Protein AF-0000000068960045 (afdb_homodimer)

Sequence (404 aa):
FRHFMAPHPEISLNVKEFSTEQTIKKLTDSAVDIGIVYRIALPAQLSSTMLFEAEIIAAIPLSHPLATRERLHLKDLNDQPIIVLNDSLLLRGIITTEFNNRKVVPNVICELDNHYSCLEYAEAQIGIAFITRSLTHLSTPKNVRLVSLGIPAFFIPVMLVHSNDLSLDNATICLLKQIKNFYTVDNKSAPEKSWPEQKIGVFRHFMAPHPEISLNVKEFSTEQTIKKLTDSAVDIGIVYRIALPAQLSSTMLFEAEIIAAIPLSHPLATRERLHLKDLNDQPIIVLNDSLLLRGIITTEFNNRKVVPNVICELDNHYSCLEYAEAQIGIAFITRSLTHLSTPKNVRLVSLGIPAFFIPVMLVHSNDLSLDNATICLLKQIKNFYTVDNKSAPEKSWPEQKIGV

Structure (mmCIF, N/CA/C/O backbone):
data_AF-0000000068960045-model_v1
#
loop_
_entity.id
_entity.type
_entity.pdbx_description
1 polymer 'LysR family transcriptional regulator'
#
loop_
_atom_site.group_PDB
_atom_site.id
_atom_site.type_symbol
_atom_site.label_atom_id
_atom_site.label_alt_id
_atom_site.label_comp_id
_atom_site.label_asym_id
_atom_site.label_entity_id
_atom_site.label_seq_id
_atom_site.pdbx_PDB_ins_code
_atom_site.Cartn_x
_atom_site.Cartn_y
_atom_site.Cartn_z
_atom_site.occupancy
_atom_site.B_iso_or_equiv
_atom_site.auth_seq_id
_atom_site.auth_comp_id
_atom_site.auth_asym_id
_atom_site.auth_atom_id
_atom_site.pdbx_PDB_model_num
ATOM 1 N N . PHE A 1 1 ? 16.188 -0.516 -10.18 1 69.94 1 PHE A N 1
ATOM 2 C CA . PHE A 1 1 ? 16.438 -1.928 -10.453 1 69.94 1 PHE A CA 1
ATOM 3 C C . PHE A 1 1 ? 17.109 -2.107 -11.812 1 69.94 1 PHE A C 1
ATOM 5 O O . PHE A 1 1 ? 18.234 -2.596 -11.891 1 69.94 1 PHE A O 1
ATOM 12 N N . ARG A 1 2 ? 16.5 -1.61 -12.812 1 66.5 2 ARG A N 1
ATOM 13 C CA . ARG A 1 2 ? 17 -1.856 -14.156 1 66.5 2 ARG A CA 1
ATOM 14 C C . ARG A 1 2 ? 18.391 -1.28 -14.344 1 66.5 2 ARG A C 1
ATOM 16 O O . ARG A 1 2 ? 19.281 -1.944 -14.883 1 66.5 2 ARG A O 1
ATOM 23 N N . HIS A 1 3 ? 18.531 -0.08 -13.859 1 66.81 3 HIS A N 1
ATOM 24 C CA . HIS A 1 3 ? 19.812 0.599 -14.023 1 66.81 3 HIS A CA 1
ATOM 25 C C . HIS A 1 3 ? 20.938 -0.135 -13.289 1 66.81 3 HIS A C 1
ATOM 27 O O . HIS A 1 3 ? 22.094 -0.113 -13.719 1 66.81 3 HIS A O 1
ATOM 33 N N . PHE A 1 4 ? 20.422 -0.822 -12.258 1 69.56 4 PHE A N 1
ATOM 34 C CA . PHE A 1 4 ? 21.422 -1.475 -11.422 1 69.56 4 PHE A CA 1
ATOM 35 C C . PHE A 1 4 ? 21.719 -2.883 -11.922 1 69.56 4 PHE A C 1
ATOM 37 O O . PHE A 1 4 ? 22.859 -3.346 -11.859 1 69.56 4 PHE A O 1
ATOM 44 N N . MET A 1 5 ? 20.688 -3.502 -12.422 1 70.25 5 MET A N 1
ATOM 45 C CA . MET A 1 5 ? 20.828 -4.91 -12.766 1 70.25 5 MET A CA 1
ATOM 46 C C . MET A 1 5 ? 21.5 -5.07 -14.133 1 70.25 5 MET A C 1
ATOM 48 O O . MET A 1 5 ? 22.188 -6.059 -14.383 1 70.25 5 MET A O 1
ATOM 52 N N . ALA A 1 6 ? 21.391 -4.098 -14.953 1 70.75 6 ALA A N 1
ATOM 53 C CA . ALA A 1 6 ? 21.906 -4.215 -16.328 1 70.75 6 ALA A CA 1
ATOM 54 C C . ALA A 1 6 ? 23.406 -4.445 -16.328 1 70.75 6 ALA A C 1
ATOM 56 O O . ALA A 1 6 ? 23.891 -5.387 -16.969 1 70.75 6 ALA A O 1
ATOM 57 N N . PRO A 1 7 ? 24.156 -3.695 -15.609 1 68.06 7 PRO A N 1
ATOM 58 C CA . PRO A 1 7 ? 25.609 -3.873 -15.648 1 68.06 7 PRO A CA 1
ATOM 59 C C . PRO A 1 7 ? 26.078 -5.062 -14.812 1 68.06 7 PRO A C 1
ATOM 61 O O . PRO A 1 7 ? 27.219 -5.492 -14.938 1 68.06 7 PRO A O 1
ATOM 64 N N . HIS A 1 8 ? 25.188 -5.629 -14.047 1 74.25 8 HIS A N 1
ATOM 65 C CA . HIS A 1 8 ? 25.578 -6.699 -13.141 1 74.25 8 HIS A CA 1
ATOM 66 C C . HIS A 1 8 ? 24.594 -7.855 -13.195 1 74.25 8 HIS A C 1
ATOM 68 O O . HIS A 1 8 ? 23.969 -8.188 -12.18 1 74.25 8 HIS A O 1
ATOM 74 N N . PRO A 1 9 ? 24.609 -8.531 -14.281 1 70.12 9 PRO A N 1
ATOM 75 C CA . PRO A 1 9 ? 23.625 -9.609 -14.445 1 70.12 9 PRO A CA 1
ATOM 76 C C . PRO A 1 9 ? 23.859 -10.781 -13.492 1 70.12 9 PRO A C 1
ATOM 78 O O . PRO A 1 9 ? 22.969 -11.602 -13.273 1 70.12 9 PRO A O 1
ATOM 81 N N . GLU A 1 10 ? 25.047 -10.781 -12.898 1 70.75 10 GLU A N 1
ATOM 82 C CA . GLU A 1 10 ? 25.406 -11.891 -12.016 1 70.75 10 GLU A CA 1
ATOM 83 C C . GLU A 1 10 ? 24.859 -11.672 -10.609 1 70.75 10 GLU A C 1
ATOM 85 O O . GLU A 1 10 ? 24.812 -12.609 -9.805 1 70.75 10 GLU A O 1
ATOM 90 N N . ILE A 1 11 ? 24.469 -10.438 -10.367 1 70.56 11 ILE A N 1
ATOM 91 C CA . ILE A 1 11 ? 23.953 -10.117 -9.039 1 70.56 11 ILE A CA 1
ATOM 92 C C . ILE A 1 11 ? 22.453 -10.414 -8.977 1 70.56 11 ILE A C 1
ATOM 94 O O . ILE A 1 11 ? 21.703 -10.047 -9.883 1 70.56 11 ILE A O 1
ATOM 98 N N . SER A 1 12 ? 22.141 -11.281 -8.047 1 77.06 12 SER A N 1
ATOM 99 C CA . SER A 1 12 ? 20.719 -11.516 -7.789 1 77.06 12 SER A CA 1
ATOM 100 C C . SER A 1 12 ? 20.172 -10.523 -6.762 1 77.06 12 SER A C 1
ATOM 102 O O . SER A 1 12 ? 20.625 -10.508 -5.613 1 77.06 12 SER A O 1
ATOM 104 N N . LEU A 1 13 ? 19.344 -9.656 -7.227 1 83.75 13 LEU A N 1
ATOM 105 C CA . LEU A 1 13 ? 18.75 -8.656 -6.34 1 83.75 13 LEU A CA 1
ATOM 106 C C . LEU A 1 13 ? 17.391 -9.117 -5.84 1 83.75 13 LEU A C 1
ATOM 108 O O . LEU A 1 13 ? 16.531 -9.516 -6.637 1 83.75 13 LEU A O 1
ATOM 112 N N . ASN A 1 14 ? 17.281 -9.273 -4.566 1 89.69 14 ASN A N 1
ATOM 113 C CA . ASN A 1 14 ? 16 -9.516 -3.908 1 89.69 14 ASN A CA 1
ATOM 114 C C . ASN A 1 14 ? 15.523 -8.289 -3.145 1 89.69 1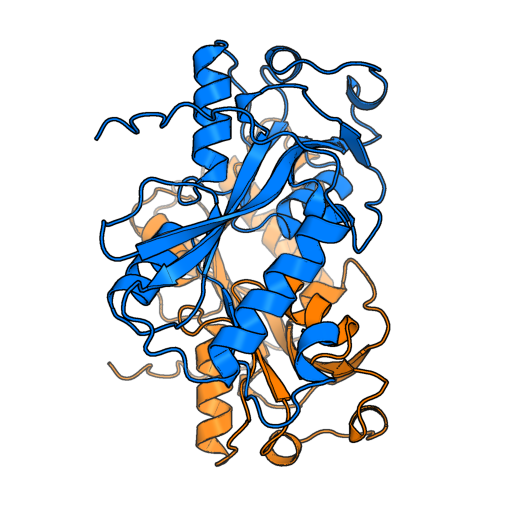4 ASN A C 1
ATOM 116 O O . ASN A 1 14 ? 16.172 -7.852 -2.193 1 89.69 14 ASN A O 1
ATOM 120 N N . VAL A 1 15 ? 14.422 -7.793 -3.6 1 93.38 15 VAL A N 1
ATOM 121 C CA . VAL A 1 15 ? 13.914 -6.562 -3.002 1 93.38 15 VAL A CA 1
ATOM 122 C C . VAL A 1 15 ? 12.75 -6.887 -2.064 1 93.38 15 VAL A C 1
ATOM 124 O O . VAL A 1 15 ? 11.82 -7.598 -2.443 1 93.38 15 VAL A O 1
ATOM 127 N N . LYS A 1 16 ? 12.844 -6.352 -0.894 1 94.94 16 LYS A N 1
ATOM 128 C CA . LYS A 1 16 ? 11.773 -6.492 0.096 1 94.94 16 LYS A CA 1
ATOM 129 C C . LYS A 1 16 ? 11.344 -5.133 0.638 1 94.94 16 LYS A C 1
ATOM 131 O O . LYS A 1 16 ? 12.18 -4.246 0.841 1 94.94 16 LYS A O 1
ATOM 136 N N . GLU A 1 17 ? 10.055 -5 0.826 1 94.19 17 GLU A N 1
ATOM 137 C CA . GLU A 1 17 ? 9.539 -3.762 1.403 1 94.19 17 GLU A CA 1
ATOM 138 C C . GLU A 1 17 ? 9.016 -3.992 2.818 1 94.19 17 GLU A C 1
ATOM 140 O O . GLU A 1 17 ? 8.227 -4.91 3.053 1 94.19 17 GLU A O 1
ATOM 145 N N . PHE A 1 18 ? 9.469 -3.145 3.744 1 91.75 18 PHE A N 1
ATOM 146 C CA . PHE A 1 18 ? 9.086 -3.15 5.152 1 91.75 18 PHE A CA 1
ATOM 147 C C . PHE A 1 18 ? 8.984 -1.728 5.691 1 91.75 18 PHE A C 1
ATOM 149 O O . PHE A 1 18 ? 9.352 -0.771 5.004 1 91.75 18 PHE A O 1
ATOM 156 N N . SER A 1 19 ? 8.359 -1.64 6.859 1 91.62 19 SER A N 1
ATOM 157 C CA . SER A 1 19 ? 8.445 -0.354 7.547 1 91.62 19 SER A CA 1
ATOM 158 C C . SER A 1 19 ? 9.891 -0.002 7.883 1 91.62 19 SER A C 1
ATOM 160 O O . SER A 1 19 ? 10.766 -0.87 7.871 1 91.62 19 SER A O 1
ATOM 162 N N . THR A 1 20 ? 10.125 1.215 8.172 1 92.88 20 THR A N 1
ATOM 163 C CA . THR A 1 20 ? 11.461 1.68 8.539 1 92.88 20 THR A CA 1
ATOM 164 C C . THR A 1 20 ? 12.008 0.875 9.711 1 92.88 20 THR A C 1
ATOM 166 O O . THR A 1 20 ? 13.141 0.385 9.664 1 92.88 20 THR A O 1
ATOM 169 N N . GLU A 1 21 ? 11.203 0.674 10.711 1 91.5 21 GLU A N 1
ATOM 170 C CA . GLU A 1 21 ? 11.625 -0.042 11.914 1 91.5 21 GLU A CA 1
ATOM 171 C C . GLU A 1 21 ? 11.953 -1.499 11.602 1 91.5 21 GLU A C 1
ATOM 173 O O . GLU A 1 21 ? 12.953 -2.031 12.078 1 91.5 21 GLU A O 1
ATOM 178 N N . GLN A 1 22 ? 11.188 -2.111 10.836 1 92.75 22 GLN A N 1
ATOM 179 C CA . GLN A 1 22 ? 11.414 -3.5 10.445 1 92.75 22 GLN A CA 1
ATOM 180 C C . GLN A 1 22 ? 12.68 -3.631 9.609 1 92.75 22 GLN A C 1
ATOM 182 O O . GLN A 1 22 ? 13.43 -4.605 9.742 1 92.75 22 GLN A O 1
ATOM 187 N N . THR A 1 23 ? 12.898 -2.707 8.766 1 95.56 23 THR A N 1
ATOM 188 C CA . THR A 1 23 ? 14.086 -2.721 7.914 1 95.56 23 THR A CA 1
ATOM 189 C C . THR A 1 23 ? 15.352 -2.639 8.758 1 95.56 23 THR A C 1
ATOM 191 O O . THR A 1 23 ? 16.312 -3.385 8.523 1 95.56 23 THR A O 1
ATOM 194 N N . ILE A 1 24 ? 15.312 -1.815 9.734 1 95.19 24 ILE A N 1
ATOM 195 C CA . ILE A 1 24 ? 16.469 -1.655 10.609 1 95.19 24 ILE A CA 1
ATOM 196 C C . ILE A 1 24 ? 16.734 -2.959 11.359 1 95.19 24 ILE A C 1
ATOM 198 O O . ILE A 1 24 ? 17.875 -3.393 11.484 1 95.19 24 ILE A O 1
ATOM 202 N N . LYS A 1 25 ? 15.656 -3.525 11.844 1 95.12 25 LYS A N 1
ATOM 203 C CA . LYS A 1 25 ? 15.789 -4.801 12.547 1 95.12 25 LYS A CA 1
ATOM 204 C C . LYS A 1 25 ? 16.391 -5.867 11.633 1 95.12 25 LYS A C 1
ATOM 206 O O . LYS A 1 25 ? 17.297 -6.605 12.047 1 95.12 25 LYS A O 1
ATOM 211 N N . LYS A 1 26 ? 15.945 -5.93 10.422 1 94.94 26 LYS A N 1
ATOM 212 C CA . LYS A 1 26 ? 16.422 -6.93 9.477 1 94.94 26 LYS A CA 1
ATOM 213 C C . LYS A 1 26 ? 17.891 -6.684 9.109 1 94.94 26 LYS A C 1
ATOM 215 O O . LYS A 1 26 ? 18.641 -7.629 8.867 1 94.94 26 LYS A O 1
ATOM 220 N N . LEU A 1 27 ? 18.297 -5.465 9.023 1 93.94 27 LEU A N 1
ATOM 221 C CA . LEU A 1 27 ? 19.703 -5.109 8.789 1 93.94 27 LEU A CA 1
ATOM 222 C C . LEU A 1 27 ? 20.562 -5.547 9.961 1 93.94 27 LEU A C 1
ATOM 224 O O . LEU A 1 27 ? 21.641 -6.125 9.758 1 93.94 27 LEU A O 1
ATOM 228 N N . THR A 1 28 ? 20.047 -5.258 11.117 1 92.94 28 THR A N 1
ATOM 229 C CA . THR A 1 28 ? 20.781 -5.582 12.336 1 92.94 28 THR A CA 1
ATOM 230 C C . THR A 1 28 ? 20.969 -7.09 12.461 1 92.94 28 THR A C 1
ATOM 232 O O . THR A 1 28 ? 22.031 -7.547 12.898 1 92.94 28 THR A O 1
ATOM 235 N N . ASP A 1 29 ? 19.953 -7.852 12.031 1 92.62 29 ASP A N 1
ATOM 236 C CA . ASP A 1 29 ? 19.984 -9.312 12.094 1 92.62 29 ASP A CA 1
ATOM 237 C C . ASP A 1 29 ? 20.703 -9.898 10.875 1 92.62 29 ASP A C 1
ATOM 239 O O . ASP A 1 29 ? 20.75 -11.117 10.703 1 92.62 29 ASP A O 1
ATOM 243 N N . SER A 1 30 ? 21.172 -9.102 9.992 1 90.5 30 SER A N 1
ATOM 244 C CA . SER A 1 30 ? 21.875 -9.484 8.781 1 90.5 30 SER A CA 1
ATOM 245 C C . SER A 1 30 ? 21 -10.312 7.852 1 90.5 30 SER A C 1
ATOM 247 O O . SER A 1 30 ? 21.484 -11.188 7.133 1 90.5 30 SER A O 1
ATOM 249 N N . ALA A 1 31 ? 19.75 -10.055 8.008 1 91.69 31 ALA A N 1
ATOM 250 C CA . ALA A 1 31 ? 18.797 -10.719 7.121 1 91.69 31 ALA A CA 1
ATOM 251 C C . ALA A 1 31 ? 18.719 -10.008 5.77 1 91.69 31 ALA A C 1
ATOM 253 O O . ALA A 1 31 ? 18.25 -10.586 4.789 1 91.69 31 ALA A O 1
ATOM 254 N N . VAL A 1 32 ? 19.094 -8.773 5.746 1 91.75 32 VAL A N 1
ATOM 255 C CA . VAL A 1 32 ? 19.219 -7.969 4.531 1 91.75 32 VAL A CA 1
ATOM 256 C C . VAL A 1 32 ? 20.562 -7.242 4.523 1 91.75 32 VAL A C 1
ATOM 258 O O . VAL A 1 32 ? 21.094 -6.906 5.582 1 91.75 32 VAL A O 1
ATOM 261 N N . ASP A 1 33 ? 21.031 -6.965 3.314 1 91 33 ASP A N 1
ATOM 262 C CA . ASP A 1 33 ? 22.375 -6.395 3.18 1 91 33 ASP A CA 1
ATOM 263 C C . ASP A 1 33 ? 22.328 -4.867 3.176 1 91 33 ASP A C 1
ATOM 265 O O . ASP A 1 33 ? 23.203 -4.211 3.754 1 91 33 ASP A O 1
ATOM 269 N N . ILE A 1 34 ? 21.359 -4.395 2.467 1 92.75 34 ILE A N 1
ATOM 270 C CA . ILE A 1 34 ? 21.234 -2.955 2.26 1 92.75 34 ILE A CA 1
ATOM 271 C C . ILE A 1 34 ? 19.812 -2.508 2.525 1 92.75 34 ILE A C 1
ATOM 273 O O . ILE A 1 34 ? 18.859 -3.244 2.238 1 92.75 34 ILE A O 1
ATOM 277 N N . GLY A 1 35 ? 19.719 -1.337 3.148 1 95.06 35 GLY A N 1
ATOM 278 C CA . GLY A 1 35 ? 18.391 -0.771 3.385 1 95.06 35 GLY A CA 1
ATOM 279 C C . GLY A 1 35 ? 18.266 0.671 2.93 1 95.06 35 GLY A C 1
ATOM 280 O O . GLY A 1 35 ? 19.25 1.426 2.975 1 95.06 35 GLY A O 1
ATOM 281 N N . ILE A 1 36 ? 17.172 1.028 2.402 1 95 36 ILE A N 1
ATOM 282 C CA . ILE A 1 36 ? 16.781 2.414 2.154 1 95 36 ILE A CA 1
ATOM 283 C C . ILE A 1 36 ? 15.625 2.801 3.062 1 95 36 ILE A C 1
ATOM 285 O O . ILE A 1 36 ? 14.539 2.223 2.969 1 95 36 ILE A O 1
ATOM 289 N N . VAL A 1 37 ? 15.859 3.729 3.973 1 95.81 37 VAL A N 1
ATOM 290 C CA . VAL A 1 37 ? 14.875 4.035 5.008 1 95.81 37 VAL A CA 1
ATOM 291 C C . VAL A 1 37 ? 14.812 5.543 5.23 1 95.81 37 VAL A C 1
ATOM 293 O O . VAL A 1 37 ? 15.711 6.277 4.812 1 95.81 37 VAL A O 1
ATOM 296 N N . TYR A 1 38 ? 13.664 5.93 5.809 1 94.69 38 TYR A N 1
ATOM 297 C CA . TYR A 1 38 ? 13.633 7.289 6.336 1 94.69 38 TYR A CA 1
ATOM 298 C C . TYR A 1 38 ? 14.57 7.426 7.535 1 94.69 38 TYR A C 1
ATOM 300 O O . TYR A 1 38 ? 14.758 6.473 8.297 1 94.69 38 TYR A O 1
ATOM 308 N N . ARG A 1 39 ? 15.047 8.617 7.688 1 92.81 39 ARG A N 1
ATOM 309 C CA . ARG A 1 39 ? 16.031 8.852 8.734 1 92.81 39 ARG A CA 1
ATOM 310 C C . ARG A 1 39 ? 15.43 8.625 10.117 1 92.81 39 ARG A C 1
ATOM 312 O O . ARG A 1 39 ? 14.375 9.18 10.438 1 92.81 39 ARG A O 1
ATOM 319 N N . ILE A 1 40 ? 16.078 7.84 10.852 1 90.62 40 ILE A N 1
ATOM 320 C CA . ILE A 1 40 ? 15.805 7.598 12.258 1 90.62 40 ILE A CA 1
ATOM 321 C C . ILE A 1 40 ? 17.109 7.328 13.008 1 90.62 40 ILE A C 1
ATOM 323 O O . ILE A 1 40 ? 18.172 7.234 12.391 1 90.62 40 ILE A O 1
ATOM 327 N N . ALA A 1 41 ? 17.016 7.324 14.281 1 90.56 41 ALA A N 1
ATOM 328 C CA . ALA A 1 41 ? 18.188 6.926 15.047 1 90.56 41 ALA A CA 1
ATOM 329 C C . ALA A 1 41 ? 18.594 5.492 14.727 1 90.56 41 ALA A C 1
ATOM 331 O O . ALA A 1 41 ? 17.75 4.594 14.695 1 90.56 41 ALA A O 1
ATOM 332 N N . LEU A 1 42 ? 19.875 5.25 14.523 1 92.12 42 LEU A N 1
ATOM 333 C CA . LEU A 1 42 ? 20.359 3.936 14.125 1 92.12 42 LEU A CA 1
ATOM 334 C C . LEU A 1 42 ? 21.25 3.324 15.211 1 92.12 42 LEU A C 1
ATOM 336 O O . LEU A 1 42 ? 21.953 4.043 15.922 1 92.12 42 LEU A O 1
ATOM 340 N N . PRO A 1 43 ? 21.141 2.014 15.289 1 92.5 43 PRO A N 1
ATOM 341 C CA . PRO A 1 43 ? 22.172 1.34 16.094 1 92.5 43 PRO A CA 1
ATOM 342 C C . PRO A 1 43 ? 23.578 1.608 15.602 1 92.5 43 PRO A C 1
ATOM 344 O O . PRO A 1 43 ? 23.781 1.891 14.422 1 92.5 43 PRO A O 1
ATOM 347 N N . ALA A 1 44 ? 24.562 1.454 16.484 1 90.69 44 ALA A N 1
ATOM 348 C CA . ALA A 1 44 ? 25.953 1.793 16.203 1 90.69 44 ALA A CA 1
ATOM 349 C C . ALA A 1 44 ? 26.531 0.891 15.117 1 90.69 44 ALA A C 1
ATOM 351 O O . ALA A 1 44 ? 27.484 1.269 14.43 1 90.69 44 ALA A O 1
ATOM 352 N N . GLN A 1 45 ? 25.984 -0.202 14.992 1 92.31 45 GLN A N 1
ATOM 353 C CA . GLN A 1 45 ? 26.547 -1.182 14.07 1 92.31 45 GLN A CA 1
ATOM 354 C C . GLN A 1 45 ? 26.172 -0.86 12.625 1 92.31 45 GLN A C 1
ATOM 356 O O . GLN A 1 45 ? 26.688 -1.479 11.695 1 92.31 45 GLN A O 1
ATOM 361 N N . LEU A 1 46 ? 25.297 0.041 12.453 1 94.5 46 LEU A N 1
ATOM 362 C CA . LEU A 1 46 ? 24.828 0.389 11.117 1 94.5 46 LEU A CA 1
ATOM 363 C C . LEU A 1 46 ? 25.391 1.739 10.68 1 94.5 46 LEU A C 1
ATOM 365 O O . LEU A 1 46 ? 25.516 2.656 11.492 1 94.5 46 LEU A O 1
ATOM 369 N N . SER A 1 47 ? 25.703 1.842 9.422 1 92.69 47 SER A N 1
ATOM 370 C CA . SER A 1 47 ? 26.125 3.082 8.773 1 92.69 47 SER A CA 1
ATOM 371 C C . SER A 1 47 ? 25.062 3.572 7.789 1 92.69 47 SER A C 1
ATOM 373 O O . SER A 1 47 ? 24.312 2.773 7.238 1 92.69 47 SER A O 1
ATOM 375 N N . SER A 1 48 ? 25.047 4.816 7.652 1 93.75 48 SER A N 1
ATOM 376 C CA . SER A 1 48 ? 24.031 5.367 6.758 1 93.75 48 SER A CA 1
ATOM 377 C C . SER A 1 48 ? 24.578 6.547 5.961 1 93.75 48 SER A C 1
ATOM 379 O O . SER A 1 48 ? 25.516 7.227 6.406 1 93.75 48 SER A O 1
ATOM 381 N N . THR A 1 49 ? 24.078 6.734 4.758 1 92.62 49 THR A N 1
ATOM 382 C CA . THR A 1 49 ? 24.328 7.867 3.877 1 92.62 49 THR A CA 1
ATOM 383 C C . THR A 1 49 ? 23.031 8.43 3.318 1 92.62 49 THR A C 1
ATOM 385 O O . THR A 1 49 ? 22.141 7.672 2.91 1 92.62 49 THR A O 1
ATOM 388 N N . MET A 1 50 ? 22.938 9.719 3.322 1 94 50 MET A N 1
ATOM 389 C CA . MET A 1 50 ? 21.719 10.344 2.811 1 94 50 MET A CA 1
ATOM 390 C C . MET A 1 50 ? 21.641 10.234 1.29 1 94 50 MET A C 1
ATOM 392 O O . MET A 1 50 ? 22.641 10.484 0.601 1 94 50 MET A O 1
ATOM 396 N N . LEU A 1 51 ? 20.531 9.812 0.806 1 92.94 51 LEU A N 1
ATOM 397 C CA . LEU A 1 51 ? 20.328 9.719 -0.636 1 92.94 51 LEU A CA 1
ATOM 398 C C . LEU A 1 51 ? 19.625 10.961 -1.172 1 92.94 51 LEU A C 1
ATOM 400 O O . LEU A 1 51 ? 20.109 11.578 -2.129 1 92.94 51 LEU A O 1
ATOM 404 N N . PHE A 1 52 ? 18.484 11.336 -0.637 1 91.69 52 PHE A N 1
ATOM 405 C CA . PHE A 1 52 ? 17.688 12.5 -1.016 1 91.69 52 PHE A CA 1
ATOM 406 C C . PHE A 1 52 ? 16.703 12.859 0.088 1 91.69 52 PHE A C 1
ATOM 408 O O . PHE A 1 52 ? 16.672 12.211 1.132 1 91.69 52 PHE A O 1
ATOM 415 N N . GLU A 1 53 ? 15.984 13.922 -0.121 1 93.06 53 GLU A N 1
ATOM 416 C CA . GLU A 1 53 ? 14.922 14.328 0.801 1 93.06 53 GLU A CA 1
ATOM 417 C C . GLU A 1 53 ? 13.547 14.094 0.196 1 93.06 53 GLU A C 1
ATOM 419 O O . GLU A 1 53 ? 13.266 14.547 -0.917 1 93.06 53 GLU A O 1
ATOM 424 N N . ALA A 1 54 ? 12.836 13.359 0.915 1 93.31 54 ALA A N 1
ATOM 425 C CA . ALA A 1 54 ? 11.438 13.211 0.539 1 93.31 54 ALA A CA 1
ATOM 426 C C . ALA A 1 54 ? 10.578 14.312 1.157 1 93.31 54 ALA A C 1
ATOM 428 O O . ALA A 1 54 ? 10.891 14.805 2.244 1 93.31 54 ALA A O 1
ATOM 429 N N . GLU A 1 55 ? 9.547 14.664 0.4 1 95.62 55 GLU A N 1
ATOM 430 C CA . GLU A 1 55 ? 8.648 15.68 0.923 1 95.62 55 GLU A CA 1
ATOM 431 C C . GLU A 1 55 ? 7.23 15.133 1.083 1 95.62 55 GLU A C 1
ATOM 433 O O . GLU A 1 55 ? 6.707 14.477 0.181 1 95.62 55 GLU A O 1
ATOM 438 N N . ILE A 1 56 ? 6.68 15.375 2.27 1 96.69 56 ILE A N 1
ATOM 439 C CA . ILE A 1 56 ? 5.25 15.148 2.459 1 96.69 56 ILE A CA 1
ATOM 440 C C . ILE A 1 56 ? 4.461 16.312 1.861 1 96.69 56 ILE A C 1
ATOM 442 O O . ILE A 1 56 ? 4.73 17.484 2.168 1 96.69 56 ILE A O 1
ATOM 446 N N . ILE A 1 57 ? 3.49 16 1.016 1 95.69 57 ILE A N 1
ATOM 447 C CA . ILE A 1 57 ? 2.67 17.016 0.378 1 95.69 57 ILE A CA 1
ATOM 448 C C . ILE A 1 57 ? 1.191 16.672 0.544 1 95.69 57 ILE A C 1
ATOM 450 O O . ILE A 1 57 ? 0.851 15.562 0.963 1 95.69 57 ILE A O 1
ATOM 454 N N . ALA A 1 58 ? 0.39 17.641 0.255 1 96.75 58 ALA A N 1
ATOM 455 C CA . ALA A 1 58 ? -1.057 17.438 0.269 1 96.75 58 ALA A CA 1
ATOM 456 C C . ALA A 1 58 ? -1.598 17.25 -1.146 1 96.75 58 ALA A C 1
ATOM 458 O O . ALA A 1 58 ? -1.241 18 -2.059 1 96.75 58 ALA A O 1
ATOM 459 N N . ALA A 1 59 ? -2.346 16.234 -1.366 1 96.44 59 ALA A N 1
ATOM 460 C CA . ALA A 1 59 ? -3.141 16.047 -2.578 1 96.44 59 ALA A CA 1
ATOM 461 C C . ALA A 1 59 ? -4.59 16.484 -2.354 1 96.44 59 ALA A C 1
ATOM 463 O O . ALA A 1 59 ? -5.336 15.805 -1.637 1 96.44 59 ALA A O 1
ATOM 464 N N . ILE A 1 60 ? -4.973 17.531 -2.961 1 97.19 60 ILE A N 1
ATOM 465 C CA . ILE A 1 60 ? -6.277 18.156 -2.73 1 97.19 60 ILE A CA 1
ATOM 466 C C . ILE A 1 60 ? -7.188 17.891 -3.926 1 97.19 60 ILE A C 1
ATOM 468 O O . ILE A 1 60 ? -6.859 18.266 -5.055 1 97.19 60 ILE A O 1
ATOM 472 N N . PRO A 1 61 ? -8.359 17.312 -3.619 1 96.75 61 PRO A N 1
ATOM 473 C CA . PRO A 1 61 ? -9.297 17.172 -4.734 1 96.75 61 PRO A CA 1
ATOM 474 C C . PRO A 1 61 ? -9.578 18.484 -5.445 1 96.75 61 PRO A C 1
ATOM 476 O O . PRO A 1 61 ? -9.688 19.531 -4.793 1 96.75 61 PRO A O 1
ATOM 479 N N . LEU A 1 62 ? -9.703 18.453 -6.758 1 95.88 62 LEU A N 1
ATOM 480 C CA . LEU A 1 62 ? -9.922 19.672 -7.531 1 95.88 62 LEU A CA 1
ATOM 481 C C . LEU A 1 62 ? -11.273 20.297 -7.195 1 95.88 62 LEU A C 1
ATOM 483 O O . LEU A 1 62 ? -11.469 21.5 -7.367 1 95.88 62 LEU A O 1
ATOM 487 N N . SER A 1 63 ? -12.172 19.438 -6.758 1 94.38 63 SER A N 1
ATOM 488 C CA . SER A 1 63 ? -13.508 19.922 -6.406 1 94.38 63 SER A CA 1
ATOM 489 C C . SER A 1 63 ? -13.5 20.609 -5.039 1 94.38 63 SER A C 1
ATOM 491 O O . SER A 1 63 ? -14.469 21.281 -4.672 1 94.38 63 SER A O 1
ATOM 493 N N . HIS A 1 64 ? -12.492 20.391 -4.293 1 94.88 64 HIS A N 1
ATOM 494 C CA . HIS A 1 64 ? -12.414 20.953 -2.945 1 94.88 64 HIS A CA 1
ATOM 495 C C . HIS A 1 64 ? -12.164 22.453 -2.984 1 94.88 64 HIS A C 1
ATOM 497 O O . HIS A 1 64 ? -11.367 22.938 -3.793 1 94.88 64 HIS A O 1
ATOM 503 N N . PRO A 1 65 ? -12.688 23.234 -2.125 1 94.19 65 PRO A N 1
ATOM 504 C CA . PRO A 1 65 ? -12.516 24.688 -2.096 1 94.19 65 PRO A CA 1
ATOM 505 C C . PRO A 1 65 ? -11.047 25.094 -1.947 1 94.19 65 PRO A C 1
ATOM 507 O O . PRO A 1 65 ? -10.641 26.141 -2.479 1 94.19 65 PRO A O 1
ATOM 510 N N . LEU A 1 66 ? -10.359 24.297 -1.305 1 94.75 66 LEU A N 1
ATOM 511 C CA . LEU A 1 66 ? -8.977 24.656 -1.022 1 94.75 66 LEU A CA 1
ATOM 512 C C . LEU A 1 66 ? -8.094 24.422 -2.244 1 94.75 66 LEU A C 1
ATOM 514 O O . LEU A 1 66 ? -6.922 24.812 -2.256 1 94.75 66 LEU A O 1
ATOM 518 N N . ALA A 1 67 ? -8.609 23.828 -3.236 1 94.19 67 ALA A N 1
ATOM 519 C CA . ALA A 1 67 ? -7.816 23.5 -4.418 1 94.19 67 ALA A CA 1
ATOM 520 C C . ALA A 1 67 ? -7.41 24.75 -5.172 1 94.19 67 ALA A C 1
ATOM 522 O O . ALA A 1 67 ? -6.434 24.75 -5.926 1 94.19 67 ALA A O 1
ATOM 523 N N . THR A 1 68 ? -8.102 25.797 -4.984 1 91.25 68 THR A N 1
ATOM 524 C CA . THR A 1 68 ? -7.875 27.016 -5.738 1 91.25 68 THR A CA 1
ATOM 525 C C . THR A 1 68 ? -6.957 27.969 -4.969 1 91.25 68 THR A C 1
ATOM 527 O O . THR A 1 68 ? -6.531 29 -5.5 1 91.25 68 THR A O 1
ATOM 530 N N . ARG A 1 69 ? -6.68 27.578 -3.799 1 89.12 69 ARG A N 1
ATOM 531 C CA . ARG A 1 69 ? -5.809 28.438 -3.01 1 89.12 69 ARG A CA 1
ATOM 532 C C . ARG A 1 69 ? -4.359 28.312 -3.469 1 89.12 69 ARG A C 1
ATOM 534 O O . ARG A 1 69 ? -3.877 27.219 -3.746 1 89.12 69 ARG A O 1
ATOM 541 N N . GLU A 1 70 ? -3.707 29.359 -3.605 1 82.62 70 GLU A N 1
ATOM 542 C CA . GLU A 1 70 ? -2.318 29.375 -4.055 1 82.62 70 GLU A CA 1
ATOM 543 C C . GLU A 1 70 ? -1.396 28.766 -3 1 82.62 70 GLU A C 1
ATOM 545 O O . GLU A 1 70 ? -0.509 27.969 -3.326 1 82.62 70 GLU A O 1
ATOM 550 N N . ARG A 1 71 ? -1.653 29.25 -1.73 1 87.38 71 ARG A N 1
ATOM 551 C CA . ARG A 1 71 ? -0.87 28.734 -0.61 1 87.38 71 ARG A CA 1
ATOM 552 C C . ARG A 1 71 ? -1.759 28.016 0.399 1 87.38 71 ARG A C 1
ATOM 554 O O . ARG A 1 71 ? -2.887 28.438 0.653 1 87.38 71 ARG A O 1
ATOM 561 N N . LEU A 1 72 ? -1.256 26.938 0.894 1 91.5 72 LEU A N 1
ATOM 562 C CA . LEU A 1 72 ? -1.979 26.156 1.887 1 91.5 72 LEU A CA 1
ATOM 563 C C . LEU A 1 72 ? -1.161 26 3.164 1 91.5 72 LEU A C 1
ATOM 565 O O . LEU A 1 72 ? 0.021 25.656 3.111 1 91.5 72 LEU A O 1
ATOM 569 N N . HIS A 1 73 ? -1.768 26.453 4.258 1 92.94 73 HIS A N 1
ATOM 570 C CA . HIS A 1 73 ? -1.173 26.219 5.57 1 92.94 73 HIS A CA 1
ATOM 571 C C . HIS A 1 73 ? -1.855 25.062 6.289 1 92.94 73 HIS A C 1
ATOM 573 O O . HIS A 1 73 ? -3.014 24.75 6.008 1 92.94 73 HIS A O 1
ATOM 579 N N . LEU A 1 74 ? -1.128 24.453 7.207 1 94.06 74 LEU A N 1
ATOM 580 C CA . LEU A 1 74 ? -1.678 23.328 7.941 1 94.06 74 LEU A CA 1
ATOM 581 C C . LEU A 1 74 ? -2.967 23.719 8.656 1 94.06 74 LEU A C 1
ATOM 583 O O . LEU A 1 74 ? -3.895 22.906 8.758 1 94.06 74 LEU A O 1
ATOM 587 N N . LYS A 1 75 ? -3.01 24.938 9.125 1 93.62 75 LYS A N 1
ATOM 588 C CA . LYS A 1 75 ? -4.168 25.422 9.867 1 93.62 75 LYS A CA 1
ATOM 589 C C . LYS A 1 75 ? -5.422 25.422 8.992 1 93.62 75 LYS A C 1
ATOM 591 O O . LYS A 1 75 ? -6.539 25.312 9.5 1 93.62 75 LYS A O 1
ATOM 596 N N . ASP A 1 76 ? -5.238 25.594 7.676 1 94.75 76 ASP A N 1
ATOM 597 C CA . ASP A 1 76 ? -6.359 25.594 6.738 1 94.75 76 ASP A CA 1
ATOM 598 C C . ASP A 1 76 ? -7.031 24.219 6.688 1 94.75 76 ASP A C 1
ATOM 600 O O . ASP A 1 76 ? -8.141 24.094 6.172 1 94.75 76 ASP A O 1
ATOM 604 N N . LEU A 1 77 ? -6.379 23.219 7.285 1 95.06 77 LEU A N 1
ATOM 605 C CA . LEU A 1 77 ? -6.875 21.859 7.215 1 95.06 77 LEU A CA 1
ATOM 606 C C . LEU A 1 77 ? -7.719 21.516 8.438 1 95.06 77 LEU A C 1
ATOM 608 O O . LEU A 1 77 ? -8.211 20.391 8.57 1 95.06 77 LEU A O 1
ATOM 612 N N . ASN A 1 78 ? -7.898 22.531 9.281 1 94.81 78 ASN A N 1
ATOM 613 C CA . ASN A 1 78 ? -8.773 22.312 10.43 1 94.81 78 ASN A CA 1
ATOM 614 C C . ASN A 1 78 ? -10.172 21.875 9.992 1 94.81 78 ASN A C 1
ATOM 616 O O . ASN A 1 78 ? -10.758 22.469 9.086 1 94.81 78 ASN A O 1
ATOM 620 N N . ASP A 1 79 ? -10.656 20.734 10.562 1 93.81 79 ASP A N 1
ATOM 621 C CA . ASP A 1 79 ? -12 20.188 10.391 1 93.81 79 ASP A CA 1
ATOM 622 C C . ASP A 1 79 ? -12.211 19.703 8.961 1 93.81 79 ASP A C 1
ATOM 624 O O . ASP A 1 79 ? -13.344 19.438 8.555 1 93.81 79 ASP A O 1
ATOM 628 N N . GLN A 1 80 ? -11.156 19.703 8.141 1 94.88 80 GLN A N 1
ATOM 629 C CA . GLN A 1 80 ? -11.266 19.203 6.777 1 94.88 80 GLN A CA 1
ATOM 630 C C . GLN A 1 80 ? -11.133 17.672 6.746 1 94.88 80 GLN A C 1
ATOM 632 O O . GLN A 1 80 ? -10.477 17.094 7.605 1 94.88 80 GLN A O 1
ATOM 637 N N . PRO A 1 81 ? -11.812 17.016 5.789 1 95 81 PRO A N 1
ATOM 638 C CA . PRO A 1 81 ? -11.641 15.57 5.652 1 95 81 PRO A CA 1
ATOM 639 C C . PRO A 1 81 ? -10.234 15.18 5.195 1 95 81 PRO A C 1
ATOM 641 O O . PRO A 1 81 ? -9.82 15.539 4.09 1 95 81 PRO A O 1
ATOM 644 N N . ILE A 1 82 ? -9.602 14.461 6.078 1 97.06 82 ILE A N 1
ATOM 645 C CA . ILE A 1 82 ? -8.188 14.172 5.84 1 97.06 82 ILE A CA 1
ATOM 646 C C . ILE A 1 82 ? -7.992 12.664 5.684 1 97.06 82 ILE A C 1
ATOM 648 O O . ILE A 1 82 ? -8.602 11.875 6.41 1 97.06 82 ILE A O 1
ATOM 652 N N . ILE A 1 83 ? -7.184 12.328 4.738 1 97.31 83 ILE A N 1
ATOM 653 C CA . ILE A 1 83 ? -6.762 10.961 4.473 1 97.31 83 ILE A CA 1
ATOM 654 C C . ILE A 1 83 ? -5.277 10.805 4.793 1 97.31 83 ILE A C 1
ATOM 656 O O . ILE A 1 83 ? -4.438 11.531 4.258 1 97.31 83 ILE A O 1
ATOM 660 N N . VAL A 1 84 ? -4.953 9.906 5.703 1 97.62 84 VAL A N 1
ATOM 661 C CA . VAL A 1 84 ? -3.566 9.734 6.129 1 97.62 84 VAL A CA 1
ATOM 662 C C . VAL A 1 84 ? -3.23 8.242 6.207 1 97.62 84 VAL A C 1
ATOM 664 O O . VAL A 1 84 ? -4.117 7.395 6.109 1 97.62 84 VAL A O 1
ATOM 667 N N . LEU A 1 85 ? -1.972 7.973 6.34 1 96.56 85 LEU A N 1
ATOM 668 C CA . LEU A 1 85 ? -1.503 6.621 6.621 1 96.56 85 LEU A CA 1
ATOM 669 C C . LEU A 1 85 ? -1.879 6.203 8.039 1 96.56 85 LEU A C 1
ATOM 671 O O . LEU A 1 85 ? -2.141 7.051 8.891 1 96.56 85 LEU A O 1
ATOM 675 N N . ASN A 1 86 ? -1.89 4.918 8.211 1 93.38 86 ASN A N 1
ATOM 676 C CA . ASN A 1 86 ? -2.154 4.422 9.562 1 93.38 86 ASN A CA 1
ATOM 677 C C . ASN A 1 86 ? -1.032 4.793 10.523 1 93.38 86 ASN A C 1
ATOM 679 O O . ASN A 1 86 ? 0.051 5.199 10.102 1 93.38 86 ASN A O 1
ATOM 683 N N . ASP A 1 87 ? -1.252 4.652 11.805 1 91.38 87 ASP A N 1
ATOM 684 C CA . ASP A 1 87 ? -0.383 5.246 12.82 1 91.38 87 ASP A CA 1
ATOM 685 C C . ASP A 1 87 ? 0.821 4.352 13.102 1 91.38 87 ASP A C 1
ATOM 687 O O . ASP A 1 87 ? 1.631 4.652 13.977 1 91.38 87 ASP A O 1
ATOM 691 N N . SER A 1 88 ? 0.986 3.312 12.367 1 87.69 88 SER A N 1
ATOM 692 C CA . SER A 1 88 ? 2.156 2.455 12.523 1 87.69 88 SER A CA 1
ATOM 693 C C . SER A 1 88 ? 3.318 2.939 11.664 1 87.69 88 SER A C 1
ATOM 695 O O . SER A 1 88 ? 4.449 2.475 11.82 1 87.69 88 SER A O 1
ATOM 697 N N . LEU A 1 89 ? 3.084 3.865 10.852 1 91.06 89 LEU A N 1
ATOM 698 C CA . LEU A 1 89 ? 4.098 4.32 9.906 1 91.06 89 LEU A CA 1
ATOM 699 C C . LEU A 1 89 ? 4.758 5.605 10.391 1 91.06 89 LEU A C 1
ATOM 701 O O . LEU A 1 89 ? 4.09 6.48 10.945 1 91.06 89 LEU A O 1
ATOM 705 N N . LEU A 1 90 ? 6.043 5.766 10.164 1 91.69 90 LEU A N 1
ATOM 706 C CA . LEU A 1 90 ? 6.852 6.887 10.625 1 91.69 90 LEU A CA 1
ATOM 707 C C . LEU A 1 90 ? 6.285 8.211 10.125 1 91.69 90 LEU A C 1
ATOM 709 O O . LEU A 1 90 ? 6.156 9.164 10.898 1 91.69 90 LEU A O 1
ATOM 713 N N . LEU A 1 91 ? 5.914 8.289 8.883 1 94.31 91 LEU A N 1
ATOM 714 C CA . LEU A 1 91 ? 5.461 9.539 8.281 1 94.31 91 LEU A CA 1
ATOM 715 C C . LEU A 1 91 ? 4.145 10 8.906 1 94.31 91 LEU A C 1
ATOM 717 O O . LEU A 1 91 ? 3.902 11.195 9.047 1 94.31 91 LEU A O 1
ATOM 721 N N . ARG A 1 92 ? 3.293 9.039 9.25 1 96 92 ARG A N 1
ATOM 722 C CA . ARG A 1 92 ? 2.068 9.383 9.969 1 96 92 ARG A CA 1
ATOM 723 C C . ARG A 1 92 ? 2.385 10.102 11.273 1 96 92 ARG A C 1
ATOM 725 O O . ARG A 1 92 ? 1.722 11.078 11.633 1 96 92 ARG A O 1
ATOM 732 N N . GLY A 1 93 ? 3.369 9.602 11.984 1 95.75 93 GLY A N 1
ATOM 733 C CA . GLY A 1 93 ? 3.791 10.242 13.219 1 95.75 93 GLY A CA 1
ATOM 734 C C . GLY A 1 93 ? 4.242 11.68 13.023 1 95.75 93 GLY A C 1
ATOM 735 O O . GLY A 1 93 ? 3.916 12.547 13.836 1 95.75 93 GLY A O 1
ATOM 736 N N . ILE A 1 94 ? 4.93 11.898 12.023 1 95.94 94 ILE A N 1
ATOM 737 C CA . ILE A 1 94 ? 5.422 13.242 11.719 1 95.94 94 ILE A CA 1
ATOM 738 C C . ILE A 1 94 ? 4.246 14.172 11.453 1 95.94 94 ILE A C 1
ATOM 740 O O . ILE A 1 94 ? 4.203 15.289 11.969 1 95.94 94 ILE A O 1
ATOM 744 N N . ILE A 1 95 ? 3.309 13.719 10.664 1 97.19 95 ILE A N 1
ATOM 745 C CA . ILE A 1 95 ? 2.123 14.5 10.328 1 97.19 95 ILE A CA 1
ATOM 746 C C . ILE A 1 95 ? 1.348 14.828 11.602 1 97.19 95 ILE A C 1
ATOM 748 O O . ILE A 1 95 ? 0.978 15.984 11.836 1 97.19 95 ILE A O 1
ATOM 752 N N . THR A 1 96 ? 1.178 13.836 12.414 1 96.69 96 THR A N 1
ATOM 753 C CA . THR A 1 96 ? 0.438 14 13.664 1 96.69 96 THR A CA 1
ATOM 754 C C . THR A 1 96 ? 1.14 15 14.578 1 96.69 96 THR A C 1
ATOM 756 O O . THR A 1 96 ? 0.494 15.867 15.172 1 96.69 96 THR A O 1
ATOM 759 N N . THR A 1 97 ? 2.408 14.875 14.68 1 96.88 97 THR A N 1
ATOM 760 C CA . THR A 1 97 ? 3.197 15.773 15.516 1 96.88 97 THR A CA 1
ATOM 761 C C . THR A 1 97 ? 3.031 17.219 15.062 1 96.88 97 THR A C 1
ATOM 763 O O . THR A 1 97 ? 2.83 18.125 15.883 1 96.88 97 THR A O 1
ATOM 766 N N . GLU A 1 98 ? 3.047 17.422 13.766 1 96.62 98 GLU A N 1
ATOM 767 C CA . GLU A 1 98 ? 2.938 18.781 13.242 1 96.62 98 GLU A CA 1
ATOM 768 C C . GLU A 1 98 ? 1.526 19.328 13.422 1 96.62 98 GLU A C 1
ATOM 770 O O . GLU A 1 98 ? 1.348 20.516 13.672 1 96.62 98 GLU A O 1
ATOM 775 N N . PHE A 1 99 ? 0.539 18.484 13.258 1 96.62 99 PHE A N 1
ATOM 776 C CA . PHE A 1 99 ? -0.82 18.906 13.57 1 96.62 99 PHE A CA 1
ATOM 777 C C . PHE A 1 99 ? -0.922 19.359 15.023 1 96.62 99 PHE A C 1
ATOM 779 O O . PHE A 1 99 ? -1.471 20.438 15.305 1 96.62 99 PHE A O 1
ATOM 786 N N . ASN A 1 100 ? -0.385 18.562 15.883 1 96.62 100 ASN A N 1
ATOM 787 C CA . ASN A 1 100 ? -0.426 18.875 17.312 1 96.62 100 ASN A CA 1
ATOM 788 C C . ASN A 1 100 ? 0.348 20.156 17.625 1 96.62 100 ASN A C 1
ATOM 790 O O . ASN A 1 100 ? -0.152 21.031 18.344 1 96.62 100 ASN A O 1
ATOM 794 N N . ASN A 1 101 ? 1.551 20.266 17.109 1 96.19 101 ASN A N 1
ATOM 795 C CA . ASN A 1 101 ? 2.398 21.422 17.328 1 96.19 101 ASN A CA 1
ATOM 796 C C . ASN A 1 101 ? 1.697 22.719 16.922 1 96.19 101 ASN A C 1
ATOM 798 O O . ASN A 1 101 ? 1.897 23.766 17.531 1 96.19 101 ASN A O 1
ATOM 802 N N . ARG A 1 102 ? 0.871 22.609 15.969 1 94.94 102 ARG A N 1
ATOM 803 C CA . ARG A 1 102 ? 0.243 23.812 15.414 1 94.94 102 ARG A CA 1
ATOM 804 C C . ARG A 1 102 ? -1.218 23.906 15.836 1 94.94 102 ARG A C 1
ATOM 806 O O . ARG A 1 102 ? -1.965 24.75 15.32 1 94.94 102 ARG A O 1
ATOM 813 N N . LYS A 1 103 ? -1.64 23.016 16.688 1 95.81 103 LYS A N 1
ATOM 814 C CA . LYS A 1 103 ? -2.98 23 17.266 1 95.81 103 LYS A CA 1
ATOM 815 C C . LYS A 1 103 ? -4.043 22.875 16.188 1 95.81 103 LYS A C 1
ATOM 817 O O . LYS A 1 103 ? -5.051 23.578 16.203 1 95.81 103 LYS A O 1
ATOM 822 N N . VAL A 1 104 ? -3.721 22.125 15.18 1 95.06 104 VAL A N 1
ATOM 823 C CA . VAL A 1 104 ? -4.66 21.797 14.109 1 95.06 104 VAL A CA 1
ATOM 824 C C . VAL A 1 104 ? -5.379 20.484 14.438 1 95.06 104 VAL A C 1
ATOM 826 O O . VAL A 1 104 ? -4.742 19.5 14.812 1 95.06 104 VAL A O 1
ATOM 829 N N . VAL A 1 105 ? -6.703 20.469 14.352 1 93.69 105 VAL A N 1
ATOM 830 C CA . VAL A 1 105 ? -7.504 19.281 14.586 1 93.69 105 VAL A CA 1
ATOM 831 C C . VAL A 1 105 ? -8.203 18.859 13.297 1 93.69 105 VAL A C 1
ATOM 833 O O . VAL A 1 105 ? -9.359 19.25 13.062 1 93.69 105 VAL A O 1
ATOM 836 N N . PRO A 1 106 ? -7.512 18.062 12.531 1 92.31 106 PRO A N 1
ATOM 837 C CA . PRO A 1 106 ? -8.148 17.609 11.289 1 92.31 106 PRO A CA 1
ATOM 838 C C . PRO A 1 106 ? -9.234 16.562 11.531 1 92.31 106 PRO A C 1
ATOM 840 O O . PRO A 1 106 ? -9.289 15.961 12.609 1 92.31 106 PRO A O 1
ATOM 843 N N . ASN A 1 107 ? -10.18 16.453 10.648 1 94.5 107 ASN A N 1
ATOM 844 C CA . ASN A 1 107 ? -11.125 15.344 10.641 1 94.5 107 ASN A CA 1
ATOM 845 C C . ASN A 1 107 ? -10.586 14.156 9.844 1 94.5 107 ASN A C 1
ATOM 847 O O . ASN A 1 107 ? -10.82 14.055 8.641 1 94.5 107 ASN A O 1
ATOM 851 N N . VAL A 1 108 ? -9.883 13.297 10.5 1 95.06 108 VAL A N 1
ATOM 852 C CA . VAL A 1 108 ? -9.32 12.133 9.82 1 95.06 108 VAL A CA 1
ATOM 853 C C . VAL A 1 108 ? -10.438 11.141 9.484 1 95.06 108 VAL A C 1
ATOM 855 O O . VAL A 1 108 ? -10.992 10.492 10.375 1 95.06 108 VAL A O 1
ATOM 858 N N . ILE A 1 109 ? -10.672 10.969 8.219 1 94 109 ILE A N 1
ATOM 859 C CA . ILE A 1 109 ? -11.812 10.148 7.82 1 94 109 ILE A CA 1
ATOM 860 C C . ILE A 1 109 ? -11.312 8.812 7.273 1 94 109 ILE A C 1
ATOM 862 O O . ILE A 1 109 ? -12.07 7.836 7.215 1 94 109 ILE A O 1
ATOM 866 N N . CYS A 1 110 ? -10.086 8.789 6.844 1 95.62 110 CYS A N 1
ATOM 867 C CA . CYS A 1 110 ? -9.492 7.562 6.32 1 95.62 110 CYS A CA 1
ATOM 868 C C . CYS A 1 110 ? -8.078 7.371 6.848 1 95.62 110 CYS A C 1
ATOM 870 O O . CYS A 1 110 ? -7.273 8.305 6.832 1 95.62 110 CYS A O 1
ATOM 872 N N . GLU A 1 111 ? -7.789 6.254 7.301 1 96.44 111 GLU A N 1
ATOM 873 C CA . GLU A 1 111 ? -6.453 5.781 7.652 1 96.44 111 GLU A CA 1
ATOM 874 C C . GLU A 1 111 ? -6.082 4.539 6.848 1 96.44 111 GLU A C 1
ATOM 876 O O . GLU A 1 111 ? -6.672 3.471 7.035 1 96.44 111 GLU A O 1
ATOM 881 N N . LEU A 1 112 ? -5.125 4.727 6.031 1 95.38 112 LEU A N 1
ATOM 882 C CA . LEU A 1 112 ? -4.84 3.697 5.039 1 95.38 112 LEU A CA 1
ATOM 883 C C . LEU A 1 112 ? -3.42 3.166 5.199 1 95.38 112 LEU A C 1
ATOM 885 O O . LEU A 1 112 ? -2.643 3.691 6 1 95.38 112 LEU A O 1
ATOM 889 N N . ASP A 1 113 ? -3.055 2.162 4.434 1 92.81 113 ASP A N 1
ATOM 890 C CA . ASP A 1 113 ? -1.81 1.464 4.738 1 92.81 113 ASP A CA 1
ATOM 891 C C . ASP A 1 113 ? -0.73 1.793 3.711 1 92.81 113 ASP A C 1
ATOM 893 O O . ASP A 1 113 ? 0.412 1.347 3.838 1 92.81 113 ASP A O 1
ATOM 897 N N . ASN A 1 114 ? -1.099 2.559 2.676 1 92.62 114 ASN A N 1
ATOM 898 C CA . ASN A 1 114 ? -0.109 2.959 1.683 1 92.62 114 ASN A CA 1
ATOM 899 C C . ASN A 1 114 ? -0.492 4.273 1.007 1 92.62 114 ASN A C 1
ATOM 901 O O . ASN A 1 114 ? -1.655 4.68 1.045 1 92.62 114 ASN A O 1
ATOM 905 N N . HIS A 1 115 ? 0.496 4.898 0.373 1 94 115 HIS A N 1
ATOM 906 C CA . HIS A 1 115 ? 0.286 6.215 -0.218 1 94 115 HIS A CA 1
ATOM 907 C C . HIS A 1 115 ? -0.521 6.117 -1.509 1 94 115 HIS A C 1
ATOM 909 O O . HIS A 1 115 ? -1.225 7.059 -1.879 1 94 115 HIS A O 1
ATOM 915 N N . TYR A 1 116 ? -0.453 4.988 -2.156 1 92.19 116 TYR A N 1
ATOM 916 C CA . TYR A 1 116 ? -1.227 4.824 -3.381 1 92.19 116 TYR A CA 1
ATOM 917 C C . TYR A 1 116 ? -2.721 4.93 -3.102 1 92.19 116 TYR A C 1
ATOM 919 O O . TYR A 1 116 ? -3.445 5.629 -3.811 1 92.19 116 TYR A O 1
ATOM 927 N N . SER A 1 117 ? -3.109 4.234 -2.072 1 92.69 117 SER A N 1
ATOM 928 C CA . SER A 1 117 ? -4.516 4.301 -1.69 1 92.69 117 SER A CA 1
ATOM 929 C C . SER A 1 117 ? -4.91 5.711 -1.27 1 92.69 117 SER A C 1
ATOM 931 O O . SER A 1 117 ? -6 6.184 -1.602 1 92.69 117 SER A O 1
ATOM 933 N N . CYS A 1 118 ? -4.039 6.355 -0.562 1 95.5 118 CYS A N 1
ATOM 934 C CA . CYS A 1 118 ? -4.32 7.727 -0.154 1 95.5 118 CYS A CA 1
ATOM 935 C C . CYS A 1 118 ? -4.582 8.617 -1.366 1 95.5 118 CYS A C 1
ATOM 937 O O . CYS A 1 118 ? -5.562 9.359 -1.397 1 95.5 118 CYS A O 1
ATOM 939 N N . LEU A 1 119 ? -3.74 8.492 -2.305 1 94.5 119 LEU A N 1
ATOM 940 C CA . LEU A 1 119 ? -3.875 9.289 -3.516 1 94.5 119 LEU A CA 1
ATOM 941 C C . LEU A 1 119 ? -5.156 8.93 -4.266 1 94.5 119 LEU A C 1
ATOM 943 O O . LEU A 1 119 ? -5.867 9.812 -4.746 1 94.5 119 LEU A O 1
ATOM 947 N N . GLU A 1 120 ? -5.398 7.664 -4.371 1 91.25 120 GLU A N 1
ATOM 948 C CA . GLU A 1 120 ? -6.598 7.199 -5.066 1 91.25 120 GLU A CA 1
ATOM 949 C C . GLU A 1 120 ? -7.859 7.785 -4.438 1 91.25 120 GLU A C 1
ATOM 951 O O . GLU A 1 120 ? -8.773 8.211 -5.148 1 91.25 120 GLU A O 1
ATOM 956 N N . TYR A 1 121 ? -7.93 7.809 -3.164 1 92.75 121 TYR A N 1
ATOM 957 C CA . TYR A 1 121 ? -9.094 8.344 -2.465 1 92.75 121 TYR A CA 1
ATOM 958 C C . TYR A 1 121 ? -9.211 9.852 -2.686 1 92.75 121 TYR A C 1
ATOM 960 O O . TYR A 1 121 ? -10.32 10.367 -2.848 1 92.75 121 TYR A O 1
ATOM 968 N N . ALA A 1 122 ? -8.102 10.516 -2.664 1 95.06 122 ALA A N 1
ATOM 969 C CA . ALA A 1 122 ? -8.141 11.945 -2.98 1 95.06 122 ALA A CA 1
ATOM 970 C C . ALA A 1 122 ? -8.648 12.18 -4.398 1 95.06 122 ALA A C 1
ATOM 972 O O . ALA A 1 122 ? -9.477 13.055 -4.633 1 95.06 122 ALA A O 1
ATOM 973 N N . GLU A 1 123 ? -8.148 11.359 -5.34 1 93 123 GLU A N 1
ATOM 974 C CA . GLU A 1 123 ? -8.57 11.469 -6.73 1 93 123 GLU A CA 1
ATOM 975 C C . GLU A 1 123 ? -10.07 11.195 -6.879 1 93 123 GLU A C 1
ATOM 977 O O . GLU A 1 123 ? -10.719 11.734 -7.777 1 93 123 GLU A O 1
ATOM 982 N N . ALA A 1 124 ? -10.562 10.383 -6.012 1 89.94 124 ALA A N 1
ATOM 983 C CA . ALA A 1 124 ? -11.984 10.062 -5.996 1 89.94 124 ALA A CA 1
ATOM 984 C C . ALA A 1 124 ? -12.789 11.141 -5.273 1 89.94 124 ALA A C 1
ATOM 986 O O . ALA A 1 124 ? -13.984 10.977 -5.031 1 89.94 124 ALA A O 1
ATOM 987 N N . GLN A 1 125 ? -12.102 12.188 -4.812 1 93.5 125 GLN A N 1
ATOM 988 C CA . GLN A 1 125 ? -12.719 13.375 -4.238 1 93.5 125 GLN A CA 1
ATOM 989 C C . GLN A 1 125 ? -13.25 13.094 -2.836 1 93.5 125 GLN A C 1
ATOM 991 O O . GLN A 1 125 ? -14.227 13.719 -2.402 1 93.5 125 GLN A O 1
ATOM 996 N N . ILE A 1 126 ? -12.695 12.148 -2.172 1 91.81 126 ILE A N 1
ATOM 997 C CA . ILE A 1 126 ? -13.164 11.734 -0.854 1 91.81 126 ILE A CA 1
ATOM 998 C C . ILE A 1 126 ? -12.648 12.703 0.206 1 91.81 126 ILE A C 1
ATOM 1000 O O . ILE A 1 126 ? -13.367 13.055 1.142 1 91.81 126 ILE A O 1
ATOM 1004 N N . GLY A 1 127 ? -11.383 13.117 0.07 1 95.62 127 GLY A N 1
ATOM 1005 C CA . GLY A 1 127 ? -10.75 14.008 1.029 1 95.62 127 GLY A CA 1
ATOM 1006 C C . GLY A 1 127 ? -9.359 14.445 0.607 1 95.62 127 GLY A C 1
ATOM 1007 O O . GLY A 1 127 ? -8.891 14.086 -0.478 1 95.62 127 GLY A O 1
ATOM 1008 N N . ILE A 1 128 ? -8.742 15.211 1.465 1 97.25 128 ILE A N 1
ATOM 1009 C CA . ILE A 1 128 ? -7.379 15.68 1.246 1 97.25 128 ILE A CA 1
ATOM 1010 C C . ILE A 1 128 ? -6.383 14.648 1.77 1 97.25 128 ILE A C 1
ATOM 1012 O O . ILE A 1 128 ? -6.43 14.273 2.943 1 97.25 128 ILE A O 1
ATOM 1016 N N . ALA A 1 129 ? -5.512 14.242 0.911 1 97.5 129 ALA A N 1
ATOM 1017 C CA . ALA A 1 129 ? -4.578 13.18 1.289 1 97.5 129 ALA A CA 1
ATOM 1018 C C . ALA A 1 129 ? -3.178 13.742 1.524 1 97.5 129 ALA A C 1
ATOM 1020 O O . ALA A 1 129 ? -2.73 14.641 0.802 1 97.5 129 ALA A O 1
ATOM 1021 N N . PHE A 1 130 ? -2.516 13.219 2.521 1 97.44 130 PHE A N 1
ATOM 1022 C CA . PHE A 1 130 ? -1.079 13.422 2.676 1 97.44 130 PHE A CA 1
ATOM 1023 C C . PHE A 1 130 ? -0.297 12.289 2.016 1 97.44 130 PHE A C 1
ATOM 1025 O O . PHE A 1 130 ? -0.5 11.117 2.336 1 97.44 130 PHE A O 1
ATOM 1032 N N . ILE A 1 131 ? 0.589 12.617 1.105 1 96.5 131 ILE A N 1
ATOM 1033 C CA . ILE A 1 131 ? 1.404 11.648 0.379 1 96.5 131 ILE A CA 1
ATOM 1034 C C . ILE A 1 131 ? 2.826 12.18 0.227 1 96.5 131 ILE A C 1
ATOM 1036 O O . ILE A 1 131 ? 3.117 13.312 0.63 1 96.5 131 ILE A O 1
ATOM 1040 N N . THR A 1 132 ? 3.709 11.375 -0.281 1 95.19 132 THR A N 1
ATOM 1041 C CA . THR A 1 132 ? 5.043 11.859 -0.622 1 95.19 132 THR A CA 1
ATOM 1042 C C . THR A 1 132 ? 5.098 12.305 -2.082 1 95.19 132 THR A C 1
ATOM 1044 O O . THR A 1 132 ? 4.504 11.664 -2.953 1 95.19 132 THR A O 1
ATOM 1047 N N . ARG A 1 133 ? 5.836 13.289 -2.334 1 92.56 133 ARG A N 1
ATOM 1048 C CA . ARG A 1 133 ? 5.984 13.812 -3.688 1 92.56 133 ARG A CA 1
ATOM 1049 C C . ARG A 1 133 ? 6.535 12.75 -4.633 1 92.56 133 ARG A C 1
ATOM 1051 O O . ARG A 1 133 ? 6.176 12.719 -5.809 1 92.56 133 ARG A O 1
ATOM 1058 N N . SER A 1 134 ? 7.395 11.906 -4.16 1 86.69 134 SER A N 1
ATOM 1059 C CA . SER A 1 134 ? 8.047 10.891 -4.98 1 86.69 134 SER A CA 1
ATOM 1060 C C . SER A 1 134 ? 7.023 9.93 -5.578 1 86.69 134 SER A C 1
ATOM 1062 O O . SER A 1 134 ? 7.281 9.312 -6.613 1 86.69 134 SER A O 1
ATOM 1064 N N . LEU A 1 135 ? 5.922 9.719 -4.879 1 85.19 135 LEU A N 1
ATOM 1065 C CA . LEU A 1 135 ? 4.867 8.852 -5.391 1 85.19 135 LEU A CA 1
ATOM 1066 C C . LEU A 1 135 ? 4.398 9.32 -6.766 1 85.19 135 LEU A C 1
ATOM 1068 O O . LEU A 1 135 ? 3.926 8.516 -7.57 1 85.19 135 LEU A O 1
ATOM 1072 N N . THR A 1 136 ? 4.516 10.516 -7.086 1 77.44 136 THR A N 1
ATOM 1073 C CA . THR A 1 136 ? 3.893 11.117 -8.258 1 77.44 136 THR A CA 1
ATOM 1074 C C . THR A 1 136 ? 4.875 11.164 -9.43 1 77.44 136 THR A C 1
ATOM 1076 O O . THR A 1 136 ? 4.539 11.656 -10.508 1 77.44 136 THR A O 1
ATOM 1079 N N . HIS A 1 137 ? 6.016 10.648 -9.234 1 72.75 137 HIS A N 1
ATOM 1080 C CA . HIS A 1 137 ? 7.027 10.734 -10.281 1 72.75 137 HIS A CA 1
ATOM 1081 C C . HIS A 1 137 ? 6.703 9.797 -11.438 1 72.75 137 HIS A C 1
ATOM 1083 O O . HIS A 1 137 ? 7.062 10.07 -12.586 1 72.75 137 HIS A O 1
ATOM 1089 N N . LEU A 1 138 ? 6.043 8.742 -11.102 1 63.22 138 LEU A N 1
ATOM 1090 C CA . LEU A 1 138 ? 5.832 7.777 -12.18 1 63.22 138 LEU A CA 1
ATOM 1091 C C . LEU A 1 138 ? 4.504 8.039 -12.883 1 63.22 138 LEU A C 1
ATOM 1093 O O . LEU A 1 138 ? 4.344 7.691 -14.055 1 63.22 138 LEU A O 1
ATOM 1097 N N . SER A 1 139 ? 3.57 8.578 -12.164 1 66.94 139 SER A N 1
ATOM 1098 C CA . SER A 1 139 ? 2.289 8.891 -12.789 1 66.94 139 SER A CA 1
ATOM 1099 C C . SER A 1 139 ? 1.71 10.188 -12.242 1 66.94 139 SER A C 1
ATOM 1101 O O . SER A 1 139 ? 1.807 10.461 -11.047 1 66.94 139 SER A O 1
ATOM 1103 N N . THR A 1 140 ? 1.232 10.922 -13.234 1 72.31 140 THR A N 1
ATOM 1104 C CA . THR A 1 140 ? 0.611 12.188 -12.844 1 72.31 140 THR A CA 1
ATOM 1105 C C . THR A 1 140 ? -0.769 11.945 -12.242 1 72.31 140 THR A C 1
ATOM 1107 O O . THR A 1 140 ? -1.673 11.453 -12.922 1 72.31 140 THR A O 1
ATOM 1110 N N . PRO A 1 141 ? -0.904 12.328 -11.062 1 85.69 141 PRO A N 1
ATOM 1111 C CA . PRO A 1 141 ? -2.225 12.164 -10.445 1 85.69 141 PRO A CA 1
ATOM 1112 C C . PRO A 1 141 ? -3.307 12.984 -11.148 1 85.69 141 PRO A C 1
ATOM 1114 O O . PRO A 1 141 ? -3.029 14.07 -11.656 1 85.69 141 PRO A O 1
ATOM 1117 N N . LYS A 1 142 ? -4.414 12.375 -11.203 1 87.56 142 LYS A N 1
ATOM 1118 C CA . LYS A 1 142 ? -5.547 13.023 -11.852 1 87.56 142 LYS A CA 1
ATOM 1119 C C . LYS A 1 142 ? -6.523 13.594 -10.82 1 87.56 142 LYS A C 1
ATOM 1121 O O . LYS A 1 142 ? -6.602 13.094 -9.695 1 87.56 142 LYS A O 1
ATOM 1126 N N . ASN A 1 143 ? -7.133 14.742 -11.188 1 93.62 143 ASN A N 1
ATOM 1127 C CA . ASN A 1 143 ? -8.25 15.32 -10.445 1 93.62 143 ASN A CA 1
ATOM 1128 C C . ASN A 1 143 ? -7.816 15.812 -9.07 1 93.62 143 ASN A C 1
ATOM 1130 O O . ASN A 1 143 ? -8.633 15.898 -8.148 1 93.62 143 ASN A O 1
ATOM 1134 N N . VAL A 1 144 ? -6.539 15.984 -8.875 1 95.75 144 VAL A N 1
ATOM 1135 C CA . VAL A 1 144 ? -6.051 16.516 -7.613 1 95.75 144 VAL A CA 1
ATOM 1136 C C . VAL A 1 144 ? -5.02 17.609 -7.879 1 95.75 144 VAL A C 1
ATOM 1138 O O . VAL A 1 144 ? -4.352 17.609 -8.914 1 95.75 144 VAL A O 1
ATOM 1141 N N . ARG A 1 145 ? -4.902 18.531 -6.992 1 95.75 145 ARG A N 1
ATOM 1142 C CA . ARG A 1 145 ? -3.816 19.516 -6.926 1 95.75 145 ARG A CA 1
ATOM 1143 C C . ARG A 1 145 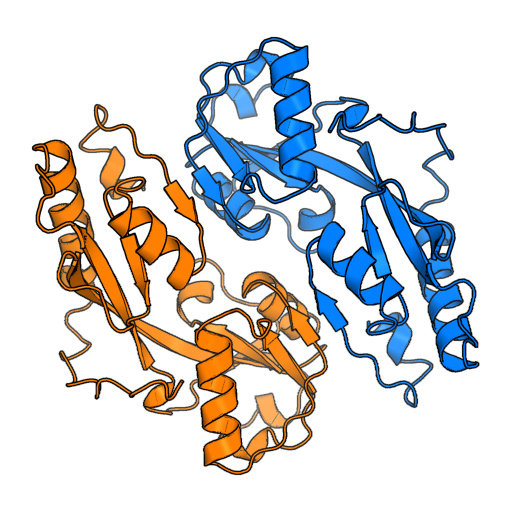? -2.803 19.125 -5.855 1 95.75 145 ARG A C 1
ATOM 1145 O O . ARG A 1 145 ? -3.166 18.891 -4.699 1 95.75 145 ARG A O 1
ATOM 1152 N N . LEU A 1 146 ? -1.582 19 -6.246 1 94.81 146 LEU A N 1
ATOM 1153 C CA . LEU A 1 146 ? -0.502 18.688 -5.316 1 94.81 146 LEU A CA 1
ATOM 1154 C C . LEU A 1 146 ? 0.097 19.969 -4.734 1 94.81 146 LEU A C 1
ATOM 1156 O O . LEU A 1 146 ? 0.504 20.859 -5.477 1 94.81 146 LEU A O 1
ATOM 1160 N N . VAL A 1 147 ? 0.145 20.031 -3.406 1 95.19 147 VAL A N 1
ATOM 1161 C CA . VAL A 1 147 ? 0.558 21.281 -2.773 1 95.19 147 VAL A CA 1
ATOM 1162 C C . VAL A 1 147 ? 1.625 21 -1.719 1 95.19 147 VAL A C 1
ATOM 1164 O O . VAL A 1 147 ? 1.432 20.156 -0.842 1 95.19 147 VAL A O 1
ATOM 1167 N N . SER A 1 148 ? 2.721 21.703 -1.856 1 94.69 148 SER A N 1
ATOM 1168 C CA . SER A 1 148 ? 3.707 21.719 -0.781 1 94.69 148 SER A CA 1
ATOM 1169 C C . SER A 1 148 ? 3.238 22.578 0.388 1 94.69 148 SER A C 1
ATOM 1171 O O . SER A 1 148 ? 2.68 23.656 0.187 1 94.69 148 SER A O 1
ATOM 1173 N N . LEU A 1 149 ? 3.404 22.078 1.562 1 94.12 149 LEU A N 1
ATOM 1174 C CA . LEU A 1 149 ? 2.969 22.828 2.734 1 94.12 149 LEU A CA 1
ATOM 1175 C C . LEU A 1 149 ? 4.109 23.672 3.297 1 94.12 149 LEU A C 1
ATOM 1177 O O . LEU A 1 149 ? 3.906 24.469 4.211 1 94.12 149 LEU A O 1
ATOM 1181 N N . GLY A 1 150 ? 5.316 23.422 2.859 1 90.38 150 GLY A N 1
ATOM 1182 C CA . GLY A 1 150 ? 6.473 24.234 3.215 1 90.38 150 GLY A CA 1
ATOM 1183 C C . GLY A 1 150 ? 6.895 24.062 4.664 1 90.38 150 GLY A C 1
ATOM 1184 O O . GLY A 1 150 ? 7.457 24.984 5.262 1 90.38 150 GLY A O 1
ATOM 1185 N N . ILE A 1 151 ? 6.551 23.047 5.238 1 93.62 151 ILE A N 1
ATOM 1186 C CA . ILE A 1 151 ? 6.914 22.75 6.617 1 93.62 151 ILE A CA 1
ATOM 1187 C C . ILE A 1 151 ? 8.25 22.016 6.648 1 93.62 151 ILE A C 1
ATOM 1189 O O . ILE A 1 151 ? 8.391 20.953 6.043 1 93.62 151 ILE A O 1
ATOM 1193 N N . PRO A 1 152 ? 9.195 22.562 7.352 1 95.12 152 PRO A N 1
ATOM 1194 C CA . PRO A 1 152 ? 10.516 21.922 7.387 1 95.12 152 PRO A CA 1
ATOM 1195 C C . PRO A 1 152 ? 10.453 20.469 7.832 1 95.12 152 PRO A C 1
ATOM 1197 O O . PRO A 1 152 ? 11.125 19.609 7.258 1 95.12 152 PRO A O 1
ATOM 1200 N N . ALA A 1 153 ? 9.609 20.172 8.797 1 95.62 153 ALA A N 1
ATOM 1201 C CA . ALA A 1 153 ? 9.5 18.812 9.336 1 95.62 153 ALA A CA 1
ATOM 1202 C C . ALA A 1 153 ? 8.961 17.844 8.289 1 95.62 153 ALA A C 1
ATOM 1204 O O . ALA A 1 153 ? 9.039 16.625 8.461 1 95.62 153 ALA A O 1
ATOM 1205 N N . PHE A 1 154 ? 8.391 18.328 7.211 1 96.44 154 PHE A N 1
ATOM 1206 C CA . PHE A 1 154 ? 7.793 17.5 6.176 1 96.44 154 PHE A CA 1
ATOM 1207 C C . PHE A 1 154 ? 8.82 17.125 5.113 1 96.44 154 PHE A C 1
ATOM 1209 O O . PHE A 1 154 ? 8.516 16.391 4.172 1 96.44 154 PHE A O 1
ATOM 1216 N N . PHE A 1 155 ? 10.016 17.641 5.27 1 96.12 155 PHE A N 1
ATOM 1217 C CA . PHE A 1 155 ? 11.148 17.203 4.465 1 96.12 155 PHE A CA 1
ATOM 1218 C C . PHE A 1 155 ? 11.969 16.156 5.211 1 96.12 155 PHE A C 1
ATOM 1220 O O . PHE A 1 155 ? 12.641 16.469 6.191 1 96.12 155 PHE A O 1
ATOM 1227 N N . ILE A 1 156 ? 11.891 14.961 4.723 1 94.62 156 ILE A N 1
ATOM 1228 C CA . ILE A 1 156 ? 12.422 13.828 5.473 1 94.62 156 ILE A CA 1
ATOM 1229 C C . ILE A 1 156 ? 13.594 13.211 4.711 1 94.62 156 ILE A C 1
ATOM 1231 O O . ILE A 1 156 ? 13.438 12.758 3.574 1 94.62 156 ILE A O 1
ATOM 1235 N N . PRO A 1 157 ? 14.727 13.141 5.34 1 95 157 PRO A N 1
ATOM 1236 C CA . PRO A 1 157 ? 15.852 12.492 4.664 1 95 157 PRO A CA 1
ATOM 1237 C C . PRO A 1 157 ? 15.633 11 4.453 1 95 157 PRO A C 1
ATOM 1239 O O . PRO A 1 157 ? 15.156 10.305 5.352 1 95 157 PRO A O 1
ATOM 1242 N N . VAL A 1 158 ? 15.898 10.57 3.297 1 95.31 158 VAL A N 1
ATOM 1243 C CA . VAL A 1 158 ? 15.945 9.156 2.947 1 95.31 158 VAL A CA 1
ATOM 1244 C C . VAL A 1 158 ? 17.391 8.664 2.957 1 95.31 158 VAL A C 1
ATOM 1246 O O . VAL A 1 158 ? 18.25 9.25 2.299 1 95.31 158 VAL A O 1
ATOM 1249 N N . MET A 1 159 ? 17.594 7.543 3.652 1 95.31 159 MET A N 1
ATOM 1250 C CA . MET A 1 159 ? 18.969 7.109 3.943 1 95.31 159 MET A CA 1
ATOM 1251 C C . MET A 1 159 ? 19.234 5.738 3.336 1 95.31 159 MET A C 1
ATOM 1253 O O . MET A 1 159 ? 18.375 4.863 3.344 1 95.31 159 MET A O 1
ATOM 1257 N N . LEU A 1 160 ? 20.453 5.633 2.771 1 94.81 160 LEU A N 1
ATOM 1258 C CA . LEU A 1 160 ? 21.016 4.324 2.457 1 94.81 160 LEU A CA 1
ATOM 1259 C C . LEU A 1 160 ? 21.75 3.746 3.664 1 94.81 160 LEU A C 1
ATOM 1261 O O . LEU A 1 160 ? 22.672 4.371 4.191 1 94.81 160 LEU A O 1
ATOM 1265 N N . VAL A 1 161 ? 21.297 2.58 4.105 1 95.06 161 VAL A N 1
ATOM 1266 C CA . VAL A 1 161 ? 21.828 2.021 5.344 1 95.06 161 VAL A CA 1
ATOM 1267 C C . VAL A 1 161 ? 22.422 0.636 5.082 1 95.06 161 VAL A C 1
ATOM 1269 O O . VAL A 1 161 ? 21.844 -0.151 4.32 1 95.06 161 VAL A O 1
ATOM 1272 N N . HIS A 1 162 ? 23.5 0.337 5.676 1 93.5 162 HIS A N 1
ATOM 1273 C CA . HIS A 1 162 ? 24.125 -0.982 5.637 1 93.5 162 HIS A CA 1
ATOM 1274 C C . HIS A 1 162 ? 24.922 -1.256 6.906 1 93.5 162 HIS A C 1
ATOM 1276 O O . HIS A 1 162 ? 25.25 -0.329 7.652 1 93.5 162 HIS A O 1
ATOM 1282 N N . SER A 1 163 ? 25.141 -2.545 7.152 1 90.44 163 SER A N 1
ATOM 1283 C CA . SER A 1 163 ? 25.953 -2.918 8.305 1 90.44 163 SER A CA 1
ATOM 1284 C C . SER A 1 163 ? 27.406 -2.471 8.125 1 90.44 163 SER A C 1
ATOM 1286 O O . SER A 1 163 ? 27.922 -2.459 7.008 1 90.44 163 SER A O 1
ATOM 1288 N N . ASN A 1 164 ? 28.047 -2.16 9.25 1 86.19 164 ASN A N 1
ATOM 1289 C CA . ASN A 1 164 ? 29.453 -1.819 9.234 1 86.19 164 ASN A CA 1
ATOM 1290 C C . ASN A 1 164 ? 30.328 -3.025 8.875 1 86.19 164 ASN A C 1
ATOM 1292 O O . ASN A 1 164 ? 31.453 -2.869 8.398 1 86.19 164 ASN A O 1
ATOM 1296 N N . ASP A 1 165 ? 29.797 -4.133 9.234 1 75.44 165 ASP A N 1
ATOM 1297 C CA . ASP A 1 165 ? 30.562 -5.363 9.023 1 75.44 165 ASP A CA 1
ATOM 1298 C C . ASP A 1 165 ? 30.344 -5.902 7.609 1 75.44 165 ASP A C 1
ATOM 1300 O O . ASP A 1 165 ? 30.656 -7.066 7.332 1 75.44 165 ASP A O 1
ATOM 1304 N N . LEU A 1 166 ? 29.703 -5.172 6.879 1 63.62 166 LEU A N 1
ATOM 1305 C CA . LEU A 1 166 ? 29.375 -5.727 5.57 1 63.62 166 LEU A CA 1
ATOM 1306 C C . LEU A 1 166 ? 30.625 -6.199 4.84 1 63.62 166 LEU A C 1
ATOM 1308 O O . LEU A 1 166 ? 31.5 -5.395 4.535 1 63.62 166 LEU A O 1
ATOM 1312 N N . SER A 1 167 ? 31.203 -7.285 5.207 1 62.34 167 SER A N 1
ATOM 1313 C CA . SER A 1 167 ? 32.125 -7.895 4.246 1 62.34 167 SER A CA 1
ATOM 1314 C C . SER A 1 167 ? 31.562 -7.812 2.826 1 62.34 167 SER A C 1
ATOM 1316 O O . SER A 1 167 ? 30.766 -8.656 2.416 1 62.34 167 SER A O 1
ATOM 1318 N N . LEU A 1 168 ? 31.281 -6.688 2.459 1 63.81 168 LEU A N 1
ATOM 1319 C CA . LEU A 1 168 ? 30.562 -6.438 1.212 1 63.81 168 LEU A CA 1
ATOM 1320 C C . LEU A 1 168 ? 31.297 -7.062 0.03 1 63.81 168 LEU A C 1
ATOM 1322 O O . LEU A 1 168 ? 32.5 -6.855 -0.136 1 63.81 168 LEU A O 1
ATOM 1326 N N . ASP A 1 169 ? 30.828 -8.188 -0.17 1 74.44 169 ASP A N 1
ATOM 1327 C CA . ASP A 1 169 ? 31.312 -8.719 -1.438 1 74.44 169 ASP A CA 1
ATOM 1328 C C . ASP A 1 169 ? 31.266 -7.656 -2.535 1 74.44 169 ASP A C 1
ATOM 1330 O O . ASP A 1 169 ? 30.625 -6.613 -2.365 1 74.44 169 ASP A O 1
ATOM 1334 N N . ASN A 1 170 ? 32.125 -7.781 -3.447 1 77.94 170 ASN A N 1
ATOM 1335 C CA . ASN A 1 170 ? 32.312 -6.828 -4.543 1 77.94 170 ASN A CA 1
ATOM 1336 C C . ASN A 1 170 ? 30.969 -6.414 -5.141 1 77.94 170 ASN A C 1
ATOM 1338 O O . ASN A 1 170 ? 30.766 -5.25 -5.492 1 77.94 170 ASN A O 1
ATOM 1342 N N . ALA A 1 171 ? 30.109 -7.328 -5.082 1 78.69 171 ALA A N 1
ATOM 1343 C CA . ALA A 1 171 ? 28.812 -7.047 -5.688 1 78.69 171 ALA A CA 1
ATOM 1344 C C . ALA A 1 171 ? 28.031 -6.035 -4.855 1 78.69 171 ALA A C 1
ATOM 1346 O O . ALA A 1 171 ? 27.438 -5.105 -5.402 1 78.69 171 ALA A O 1
ATOM 1347 N N . THR A 1 172 ? 28.109 -6.207 -3.592 1 82.5 172 THR A N 1
ATOM 1348 C CA . THR A 1 172 ? 27.375 -5.32 -2.691 1 82.5 172 THR A CA 1
ATOM 1349 C C . THR A 1 172 ? 27.984 -3.92 -2.703 1 82.5 172 THR A C 1
ATOM 1351 O O . THR A 1 172 ? 27.25 -2.926 -2.709 1 82.5 172 THR A O 1
ATOM 1354 N N . ILE A 1 173 ? 29.266 -3.883 -2.777 1 82 173 ILE A N 1
ATOM 1355 C CA . ILE A 1 173 ? 29.953 -2.604 -2.838 1 82 173 ILE A CA 1
ATOM 1356 C C . ILE A 1 173 ? 29.594 -1.873 -4.129 1 82 173 ILE A C 1
ATOM 1358 O O . ILE A 1 173 ? 29.312 -0.67 -4.113 1 82 173 ILE A O 1
ATOM 1362 N N . CYS A 1 174 ? 29.562 -2.598 -5.117 1 81.94 174 CYS A N 1
ATOM 1363 C CA . CYS A 1 174 ? 29.203 -2.027 -6.41 1 81.94 174 CYS A CA 1
ATOM 1364 C C . CYS A 1 174 ? 27.766 -1.504 -6.398 1 81.94 174 CYS A C 1
ATOM 1366 O O . CYS A 1 174 ? 27.5 -0.418 -6.91 1 81.94 174 CYS A O 1
ATOM 1368 N N . LEU A 1 175 ? 26.922 -2.258 -5.793 1 84.19 175 LEU A N 1
ATOM 1369 C CA . LEU A 1 175 ? 25.531 -1.854 -5.699 1 84.19 175 LEU A CA 1
ATOM 1370 C C . LEU A 1 175 ? 25.375 -0.568 -4.895 1 84.19 175 LEU A C 1
ATOM 1372 O O . LEU A 1 175 ? 24.672 0.352 -5.301 1 84.19 175 LEU A O 1
ATOM 1376 N N . LEU A 1 176 ? 26.078 -0.513 -3.812 1 86.31 176 LEU A N 1
ATOM 1377 C CA . LEU A 1 176 ? 26.047 0.665 -2.953 1 86.31 176 LEU A CA 1
ATOM 1378 C C . LEU A 1 176 ? 26.5 1.906 -3.717 1 86.31 176 LEU A C 1
ATOM 1380 O O . LEU A 1 176 ? 25.859 2.953 -3.645 1 86.31 176 LEU A O 1
ATOM 1384 N N . LYS A 1 177 ? 27.516 1.761 -4.434 1 84.94 177 LYS A N 1
ATOM 1385 C CA . LYS A 1 177 ? 28.062 2.871 -5.207 1 84.94 177 LYS A CA 1
ATOM 1386 C C . LYS A 1 177 ? 27.094 3.312 -6.297 1 84.94 177 LYS A C 1
ATOM 1388 O O . LYS A 1 177 ? 26.922 4.508 -6.535 1 84.94 177 LYS A O 1
ATOM 1393 N N . GLN A 1 178 ? 26.5 2.389 -6.859 1 84 178 GLN A N 1
ATOM 1394 C CA . GLN A 1 178 ? 25.578 2.697 -7.941 1 84 178 GLN A CA 1
ATOM 1395 C C . GLN A 1 178 ? 24.344 3.436 -7.41 1 84 178 GLN A C 1
ATOM 1397 O O . GLN A 1 178 ? 23.844 4.367 -8.047 1 84 178 GLN A O 1
ATOM 1402 N N . ILE A 1 179 ? 23.844 2.967 -6.301 1 87.56 179 ILE A N 1
ATOM 1403 C CA . ILE A 1 179 ? 22.688 3.621 -5.703 1 87.56 179 ILE A CA 1
ATOM 1404 C C . ILE A 1 179 ? 23.031 5.062 -5.344 1 87.56 179 ILE A C 1
ATOM 1406 O O . ILE A 1 179 ? 22.266 5.984 -5.645 1 87.56 179 ILE A O 1
ATOM 1410 N N . LYS A 1 180 ? 24.141 5.207 -4.73 1 87.12 180 LYS A N 1
ATOM 1411 C CA . LYS A 1 180 ? 24.594 6.535 -4.328 1 87.12 180 LYS A CA 1
ATOM 1412 C C . LYS A 1 180 ? 24.766 7.449 -5.539 1 87.12 180 LYS A C 1
ATOM 1414 O O . LYS A 1 180 ? 24.344 8.609 -5.512 1 87.12 180 LYS A O 1
ATOM 1419 N N . ASN A 1 181 ? 25.344 6.91 -6.59 1 83.5 181 ASN A N 1
ATOM 1420 C CA . ASN A 1 181 ? 25.578 7.684 -7.801 1 83.5 181 ASN A CA 1
ATOM 1421 C C . ASN A 1 181 ? 24.266 8.102 -8.469 1 83.5 181 ASN A C 1
ATOM 1423 O O . ASN A 1 181 ? 24.188 9.18 -9.055 1 83.5 181 ASN A O 1
ATOM 1427 N N . PHE A 1 182 ? 23.406 7.234 -8.375 1 82 182 PHE A N 1
ATOM 1428 C CA . PHE A 1 182 ? 22.109 7.512 -9 1 82 182 PHE A CA 1
ATOM 1429 C C . PHE A 1 182 ? 21.438 8.711 -8.336 1 82 182 PHE A C 1
ATOM 1431 O O . PHE A 1 182 ? 20.844 9.547 -9.016 1 82 182 PHE A O 1
ATOM 1438 N N . TYR A 1 183 ? 21.484 8.844 -7.066 1 82.06 183 TYR A N 1
ATOM 1439 C CA . TYR A 1 183 ? 20.75 9.883 -6.34 1 82.06 183 TYR A CA 1
ATOM 1440 C C . TYR A 1 183 ? 21.641 11.102 -6.113 1 82.06 183 TYR A C 1
ATOM 1442 O O . TYR A 1 183 ? 21.125 12.203 -5.891 1 82.06 183 TYR A O 1
ATOM 1450 N N . THR A 1 184 ? 22.859 11.086 -5.875 1 67.56 184 THR A N 1
ATOM 1451 C CA . THR A 1 184 ? 23.734 12.242 -5.707 1 67.56 184 THR A CA 1
ATOM 1452 C C . THR A 1 184 ? 23.891 13 -7.023 1 67.56 184 THR A C 1
ATOM 1454 O O . THR A 1 184 ? 23.969 14.227 -7.031 1 67.56 184 THR A O 1
ATOM 1457 N N . VAL A 1 185 ? 24.172 12.281 -8.016 1 53.84 185 VAL A N 1
ATOM 1458 C CA . VAL A 1 185 ? 24.375 13 -9.266 1 53.84 185 VAL A CA 1
ATOM 1459 C C . VAL A 1 185 ? 23.125 13.812 -9.594 1 53.84 185 VAL A C 1
ATOM 1461 O O . VAL A 1 185 ? 23.219 14.953 -10.055 1 53.84 185 VAL A O 1
ATOM 1464 N N . ASP A 1 186 ? 22.047 13.18 -9.398 1 50.44 186 ASP A N 1
ATOM 1465 C CA . ASP A 1 186 ? 20.844 13.93 -9.766 1 50.44 186 ASP A CA 1
ATOM 1466 C C . ASP A 1 186 ? 20.516 14.977 -8.711 1 50.44 186 ASP A C 1
ATOM 1468 O O . ASP A 1 186 ? 19.828 15.961 -9 1 50.44 186 ASP A O 1
ATOM 1472 N N . ASN A 1 187 ? 20.656 14.617 -7.375 1 49.75 187 ASN A N 1
ATOM 1473 C CA . ASN A 1 187 ? 20.266 15.547 -6.32 1 49.75 187 ASN A CA 1
ATOM 1474 C C . ASN A 1 187 ? 21.344 16.578 -6.051 1 49.75 187 ASN A C 1
ATOM 1476 O O . ASN A 1 187 ? 22 16.547 -5.012 1 49.75 187 ASN A O 1
ATOM 1480 N N . LYS A 1 188 ? 22.234 17.141 -6.84 1 41.78 188 LYS A N 1
ATOM 1481 C CA . LYS A 1 188 ? 23.031 18.328 -6.523 1 41.78 188 LYS A CA 1
ATOM 1482 C C . LYS A 1 188 ? 22.281 19.281 -5.613 1 41.78 188 LYS A C 1
ATOM 1484 O O . LYS A 1 188 ? 22.812 20.312 -5.195 1 41.78 188 LYS A O 1
ATOM 1489 N N . SER A 1 189 ? 20.953 19.422 -5.586 1 38.75 189 SER A N 1
ATOM 1490 C CA . SER A 1 189 ? 20.406 20.625 -4.973 1 38.75 189 SER A CA 1
ATOM 1491 C C . SER A 1 189 ? 20.328 20.484 -3.455 1 38.75 189 SER A C 1
ATOM 1493 O O . SER A 1 189 ? 20.156 21.469 -2.742 1 38.75 189 SER A O 1
ATOM 1495 N N . ALA A 1 190 ? 19.922 19.328 -2.801 1 38.97 190 ALA A N 1
ATOM 1496 C CA . ALA A 1 190 ? 19.5 19.703 -1.454 1 38.97 190 ALA A CA 1
ATOM 1497 C C . ALA A 1 190 ? 20.688 19.781 -0.509 1 38.97 190 ALA A C 1
ATOM 1499 O O . ALA A 1 190 ? 21.453 18.828 -0.37 1 38.97 190 ALA A O 1
ATOM 1500 N N . PRO A 1 191 ? 21.172 20.859 -0.028 1 35.81 191 PRO A N 1
ATOM 1501 C CA . PRO A 1 191 ? 22.25 20.984 0.95 1 35.81 191 PRO A CA 1
ATOM 1502 C C . PRO A 1 191 ? 22.047 20.094 2.176 1 35.81 191 PRO A C 1
ATOM 1504 O O . PRO A 1 191 ? 20.906 19.75 2.506 1 35.81 191 PRO A O 1
ATOM 1507 N N . GLU A 1 192 ? 22.984 19.234 2.725 1 35.78 192 GLU A N 1
ATOM 1508 C CA . GLU A 1 192 ? 23.047 18.547 4.008 1 35.78 192 GLU A CA 1
ATOM 1509 C C . GLU A 1 192 ? 22.438 19.391 5.125 1 35.78 192 GLU A C 1
ATOM 1511 O O . GLU A 1 192 ? 23.109 20.281 5.664 1 35.78 192 GLU A O 1
ATOM 1516 N N . LYS A 1 193 ? 21.25 19.891 5.031 1 34.22 193 LYS A N 1
ATOM 1517 C CA . LYS A 1 193 ? 20.812 20.672 6.184 1 34.22 193 LYS A CA 1
ATOM 1518 C C . LYS A 1 193 ? 20.828 19.828 7.457 1 34.22 193 LYS A C 1
ATOM 1520 O O . LYS A 1 193 ? 20.562 18.625 7.414 1 34.22 193 LYS A O 1
ATOM 1525 N N . SER A 1 194 ? 21.469 20.141 8.594 1 32.78 194 SER A N 1
ATOM 1526 C CA . SER A 1 194 ? 21.578 19.625 9.953 1 32.78 194 SER A CA 1
ATOM 1527 C C . SER A 1 194 ? 20.219 19.172 10.477 1 32.78 194 SER A C 1
ATOM 1529 O O . SER A 1 194 ? 19.297 19.984 10.633 1 32.78 194 SER A O 1
ATOM 1531 N N . TRP A 1 195 ? 19.578 18.203 10.047 1 33.09 195 TRP A N 1
ATOM 1532 C CA . TRP A 1 195 ? 18.328 17.734 10.609 1 33.09 195 TRP A CA 1
ATOM 1533 C C . TRP A 1 195 ? 18.469 17.438 12.094 1 33.09 195 TRP A C 1
ATOM 1535 O O . TRP A 1 195 ? 19.375 16.719 12.516 1 33.09 195 TRP A O 1
ATOM 1545 N N . PRO A 1 196 ? 17.875 18.203 13.008 1 31.81 196 PRO A N 1
ATOM 1546 C CA . PRO A 1 196 ? 17.984 17.891 14.438 1 31.81 196 PRO A CA 1
ATOM 1547 C C . PRO A 1 196 ? 17.5 16.484 14.773 1 31.81 196 PRO A C 1
ATOM 1549 O O . PRO A 1 196 ? 16.625 15.938 14.078 1 31.81 196 PRO A O 1
ATOM 1552 N N . GLU A 1 197 ? 18.25 15.555 15.242 1 33.94 197 GLU A N 1
ATOM 1553 C CA . GLU A 1 197 ? 17.906 14.266 15.828 1 33.94 197 GLU A CA 1
ATOM 1554 C C . GLU A 1 197 ? 16.641 14.367 16.672 1 33.94 197 GLU A C 1
ATOM 1556 O O . GLU A 1 197 ? 16.594 15.109 17.656 1 33.94 197 GLU A O 1
ATOM 1561 N N . GLN A 1 198 ? 15.5 14.523 16.203 1 31.91 198 GLN A N 1
ATOM 1562 C CA . GLN A 1 198 ? 14.312 14.609 17.047 1 31.91 198 GLN A CA 1
ATOM 1563 C C . GLN A 1 198 ? 14.211 13.398 17.969 1 31.91 198 GLN A C 1
ATOM 1565 O O . GLN A 1 198 ? 14.289 12.258 17.516 1 31.91 198 GLN A O 1
ATOM 1570 N N . LYS A 1 199 ? 14.508 13.578 19.266 1 30.95 199 LYS A N 1
ATOM 1571 C CA . LYS A 1 199 ? 14.297 12.641 20.359 1 30.95 199 LYS A CA 1
ATOM 1572 C C . LYS A 1 199 ? 12.867 12.109 20.359 1 30.95 199 LYS A C 1
ATOM 1574 O O . LYS A 1 199 ? 11.914 12.883 20.438 1 30.95 199 LYS A O 1
ATOM 1579 N N . ILE A 1 200 ? 12.539 11.148 19.641 1 28.84 200 ILE A N 1
ATOM 1580 C CA . ILE A 1 200 ? 11.258 10.484 19.844 1 28.84 200 ILE A CA 1
ATOM 1581 C C . ILE A 1 200 ? 11.125 10.023 21.297 1 28.84 200 ILE A C 1
ATOM 1583 O O . ILE A 1 200 ? 11.969 9.273 21.797 1 28.84 200 ILE A O 1
ATOM 1587 N N . GLY A 1 201 ? 10.672 10.891 22.125 1 21.8 201 GLY A N 1
ATOM 1588 C CA . GLY A 1 201 ? 10.383 10.516 23.5 1 21.8 201 GLY A CA 1
ATOM 1589 C C . GLY A 1 201 ? 9.656 9.188 23.625 1 21.8 201 GLY A C 1
ATOM 1590 O O . GLY A 1 201 ? 8.625 8.977 22.984 1 21.8 201 GLY A O 1
ATOM 1591 N N . VAL A 1 202 ? 10.344 8.102 24.094 1 18.91 202 VAL A N 1
ATOM 1592 C CA . VAL A 1 202 ? 9.695 6.941 24.688 1 18.91 202 VAL A CA 1
ATOM 1593 C C . VAL A 1 202 ? 8.859 7.375 25.891 1 18.91 202 VAL A C 1
ATOM 1595 O O . VAL A 1 202 ? 9.305 8.172 26.719 1 18.91 202 VAL A O 1
ATOM 1598 N N . PHE B 1 1 ? -17.719 4.914 -0.809 1 70.44 1 PHE B N 1
ATOM 1599 C CA . PHE B 1 1 ? -17.812 6.027 0.126 1 70.44 1 PHE B CA 1
ATOM 1600 C C . PHE B 1 1 ? -18.875 7.023 -0.337 1 70.44 1 PHE B C 1
ATOM 1602 O O . PHE B 1 1 ? -19.891 7.23 0.342 1 70.44 1 PHE B O 1
ATOM 1609 N N . ARG B 1 2 ? -18.734 7.516 -1.496 1 66.31 2 ARG B N 1
ATOM 1610 C CA . ARG B 1 2 ? -19.609 8.578 -1.964 1 66.31 2 ARG B CA 1
ATOM 1611 C C . ARG B 1 2 ? -21.062 8.102 -2.027 1 66.31 2 ARG B C 1
ATOM 1613 O O . ARG B 1 2 ? -21.969 8.797 -1.574 1 66.31 2 ARG B O 1
ATOM 1620 N N . HIS B 1 3 ? -21.203 6.926 -2.557 1 66.81 3 HIS B N 1
ATOM 1621 C CA . HIS B 1 3 ? -22.547 6.391 -2.727 1 66.81 3 HIS B CA 1
ATOM 1622 C C . HIS B 1 3 ? -23.234 6.176 -1.38 1 66.81 3 HIS B C 1
ATOM 1624 O O . HIS B 1 3 ? -24.453 6.293 -1.273 1 66.81 3 HIS B O 1
ATOM 1630 N N . PHE B 1 4 ? -22.312 5.965 -0.435 1 69.56 4 PHE B N 1
ATOM 1631 C CA . PHE B 1 4 ? -22.875 5.641 0.873 1 69.56 4 PHE B CA 1
ATOM 1632 C C . PHE B 1 4 ? -23.094 6.902 1.695 1 69.56 4 PHE B C 1
ATOM 1634 O O . PHE B 1 4 ? -24.078 6.996 2.447 1 69.56 4 PHE B O 1
ATOM 1641 N N . MET B 1 5 ? -22.219 7.832 1.508 1 70.44 5 MET B N 1
ATOM 1642 C CA . MET B 1 5 ? -22.25 9.008 2.377 1 70.44 5 MET B CA 1
ATOM 1643 C C . MET B 1 5 ? -23.297 10.008 1.884 1 70.44 5 MET B C 1
ATOM 1645 O O . MET B 1 5 ? -23.859 10.758 2.678 1 70.44 5 MET B O 1
ATOM 1649 N N . ALA B 1 6 ? -23.609 9.969 0.634 1 70.81 6 ALA B N 1
ATOM 1650 C CA . ALA B 1 6 ? -24.516 10.969 0.063 1 70.81 6 ALA B CA 1
ATOM 1651 C C . ALA B 1 6 ? -25.891 10.906 0.718 1 70.81 6 ALA B C 1
ATOM 1653 O O . ALA B 1 6 ? -26.406 11.922 1.188 1 70.81 6 ALA B O 1
ATOM 1654 N N . PRO B 1 7 ? -26.453 9.766 0.849 1 68.5 7 PRO B N 1
ATOM 1655 C CA . PRO B 1 7 ? -27.797 9.695 1.43 1 68.5 7 PRO B CA 1
ATOM 1656 C C . PRO B 1 7 ? -27.797 9.812 2.953 1 68.5 7 PRO B C 1
ATOM 1658 O O . PRO B 1 7 ? -28.844 10.023 3.566 1 68.5 7 PRO B O 1
ATOM 1661 N N . HIS B 1 8 ? -26.641 9.766 3.537 1 74.25 8 HIS B N 1
ATOM 1662 C CA . HIS B 1 8 ? -26.562 9.766 4.992 1 74.25 8 HIS B CA 1
ATOM 1663 C C . HIS B 1 8 ? -25.469 10.727 5.48 1 74.25 8 HIS B C 1
ATOM 1665 O O . HIS B 1 8 ? -24.516 10.297 6.121 1 74.25 8 HIS B O 1
ATOM 1671 N N . PRO B 1 9 ? -25.734 11.977 5.32 1 69.94 9 PRO B N 1
ATOM 1672 C CA . PRO B 1 9 ? -24.719 12.961 5.684 1 69.94 9 PRO B CA 1
ATOM 1673 C C . PRO B 1 9 ? -24.453 13.016 7.188 1 69.94 9 PRO B C 1
ATOM 1675 O O . PRO B 1 9 ? -23.422 13.539 7.617 1 69.94 9 PRO B O 1
ATOM 1678 N N . GLU B 1 10 ? -25.359 12.406 7.938 1 70.69 10 GLU B N 1
ATOM 1679 C CA . GLU B 1 10 ? -25.234 12.453 9.391 1 70.69 10 GLU B CA 1
ATOM 1680 C C . GLU B 1 10 ? -24.297 11.367 9.898 1 70.69 10 GLU B C 1
ATOM 1682 O O . GLU B 1 10 ? -23.844 11.414 11.047 1 70.69 10 GLU B O 1
ATOM 1687 N N . ILE B 1 11 ? -24.031 10.414 9.016 1 70.62 11 ILE B N 1
ATOM 1688 C CA . ILE B 1 11 ? -23.172 9.312 9.406 1 70.62 11 ILE B CA 1
ATOM 1689 C C . ILE B 1 11 ? -21.703 9.688 9.164 1 70.62 11 ILE B C 1
ATOM 1691 O O . ILE B 1 11 ? -21.359 10.211 8.102 1 70.62 11 ILE B O 1
ATOM 1695 N N . SER B 1 12 ? -20.969 9.648 10.258 1 76.88 12 SER B N 1
ATOM 1696 C CA . SER B 1 12 ? -19.531 9.828 10.109 1 76.88 12 SER B CA 1
ATOM 1697 C C . SER B 1 12 ? -18.828 8.508 9.836 1 76.88 12 SER B C 1
ATOM 1699 O O . SER B 1 12 ? -18.875 7.586 10.656 1 76.88 12 SER B O 1
ATOM 1701 N N . LEU B 1 13 ? -18.328 8.383 8.648 1 83.88 13 LEU B N 1
ATOM 1702 C CA . LEU B 1 13 ? -17.625 7.16 8.266 1 83.88 13 LEU B CA 1
ATOM 1703 C C . LEU B 1 13 ? -16.109 7.312 8.461 1 83.88 13 LEU B C 1
ATOM 1705 O O . LEU B 1 13 ? -15.523 8.281 7.984 1 83.88 13 LEU B O 1
ATOM 1709 N N . ASN B 1 14 ? -15.586 6.5 9.312 1 89.69 14 ASN B N 1
ATOM 1710 C CA . ASN B 1 14 ? -14.141 6.383 9.469 1 89.69 14 ASN B CA 1
ATOM 1711 C C . ASN B 1 14 ? -13.617 5.074 8.883 1 89.69 14 ASN B C 1
ATOM 1713 O O . ASN B 1 14 ? -13.961 3.992 9.359 1 89.69 14 ASN B O 1
ATOM 1717 N N . VAL B 1 15 ? -12.82 5.234 7.887 1 93.44 15 VAL B N 1
ATOM 1718 C CA . VAL B 1 15 ? -12.328 4.055 7.184 1 93.44 15 VAL B CA 1
ATOM 1719 C C . VAL B 1 15 ? -10.891 3.766 7.605 1 93.44 15 VAL B C 1
ATOM 1721 O O . VAL B 1 15 ? -10.039 4.66 7.586 1 93.44 15 VAL B O 1
ATOM 1724 N N . LYS B 1 16 ? -10.664 2.547 7.949 1 95 16 LYS B N 1
ATOM 1725 C CA . LYS B 1 16 ? -9.328 2.082 8.297 1 95 16 LYS B CA 1
ATOM 1726 C C . LYS B 1 16 ? -8.945 0.841 7.496 1 95 16 LYS B C 1
ATOM 1728 O O . LYS B 1 16 ? -9.789 -0.029 7.254 1 95 16 LYS B O 1
ATOM 1733 N N . GLU B 1 17 ? -7.707 0.813 7.086 1 94.19 17 GLU B N 1
ATOM 1734 C CA . GLU B 1 17 ? -7.215 -0.357 6.367 1 94.19 17 GLU B CA 1
ATOM 1735 C C . GLU B 1 17 ? -6.234 -1.156 7.223 1 94.19 17 GLU B C 1
ATOM 1737 O O . GLU B 1 17 ? -5.285 -0.596 7.773 1 94.19 17 GLU B O 1
ATOM 1742 N N . PHE B 1 18 ? -6.48 -2.459 7.316 1 91.69 18 PHE B N 1
ATOM 1743 C CA . PHE B 1 18 ? -5.66 -3.42 8.047 1 91.69 18 PHE B CA 1
ATOM 1744 C C . PHE B 1 18 ? -5.602 -4.75 7.305 1 91.69 18 PHE B C 1
ATOM 1746 O O . PHE B 1 18 ? -6.309 -4.949 6.312 1 91.69 18 PHE B O 1
ATOM 1753 N N . SER B 1 19 ? -4.648 -5.574 7.738 1 91.62 19 SER B N 1
ATOM 1754 C CA . SER B 1 19 ? -4.691 -6.945 7.246 1 91.62 19 SER B CA 1
ATOM 1755 C C . SER B 1 19 ? -5.98 -7.645 7.668 1 91.62 19 SER B C 1
ATOM 1757 O O . SER B 1 19 ? -6.672 -7.184 8.578 1 91.62 19 SER B O 1
ATOM 1759 N N . THR B 1 20 ? -6.289 -8.711 7.039 1 92.75 20 THR B N 1
ATOM 1760 C CA . THR B 1 20 ? -7.48 -9.492 7.363 1 92.75 20 THR B CA 1
ATOM 1761 C C . THR B 1 20 ? -7.484 -9.883 8.836 1 92.75 20 THR B C 1
ATOM 1763 O O . THR B 1 20 ? -8.477 -9.688 9.539 1 92.75 20 THR B O 1
ATOM 1766 N N . GLU B 1 21 ? -6.375 -10.344 9.32 1 91.38 21 GLU B N 1
ATOM 1767 C CA . GLU B 1 21 ? -6.266 -10.797 10.703 1 91.38 21 GLU B CA 1
ATOM 1768 C C . GLU B 1 21 ? -6.457 -9.641 11.68 1 91.38 21 GLU B C 1
ATOM 1770 O O . GLU B 1 21 ? -7.156 -9.781 12.68 1 91.38 21 GLU B O 1
ATOM 1775 N N . GLN B 1 22 ? -5.898 -8.562 11.406 1 92.69 22 GLN B N 1
ATOM 1776 C CA . GLN B 1 22 ? -6.035 -7.383 12.258 1 92.69 22 GLN B CA 1
ATOM 1777 C C . GLN B 1 22 ? -7.473 -6.875 12.258 1 92.69 22 GLN B C 1
ATOM 1779 O O . GLN B 1 22 ? -7.977 -6.43 13.297 1 92.69 22 GLN B O 1
ATOM 1784 N N . THR B 1 23 ? -8.086 -6.91 11.156 1 95.5 23 THR B N 1
ATOM 1785 C CA . THR B 1 23 ? -9.469 -6.461 11.039 1 95.5 23 THR B CA 1
ATOM 1786 C C . THR B 1 23 ? -10.391 -7.316 11.906 1 95.5 23 THR B C 1
ATOM 1788 O O . THR B 1 23 ? -11.242 -6.789 12.625 1 95.5 23 THR B O 1
ATOM 1791 N N . ILE B 1 24 ? -10.164 -8.578 11.891 1 95.12 24 ILE B N 1
ATOM 1792 C CA . ILE B 1 24 ? -10.977 -9.492 12.688 1 95.12 24 ILE B CA 1
ATOM 1793 C C . ILE B 1 24 ? -10.781 -9.203 14.172 1 95.12 24 ILE B C 1
ATOM 1795 O O . ILE B 1 24 ? -11.75 -9.172 14.938 1 95.12 24 ILE B O 1
ATOM 1799 N N . LYS B 1 25 ? -9.531 -9.023 14.516 1 95.12 25 LYS B N 1
ATOM 1800 C CA . LYS B 1 25 ? -9.234 -8.688 15.906 1 95.12 25 LYS B CA 1
ATOM 1801 C C . LYS B 1 25 ? -9.945 -7.406 16.328 1 95.12 25 LYS B C 1
ATOM 1803 O O . LYS B 1 25 ? -10.531 -7.344 17.406 1 95.12 25 LYS B O 1
ATOM 1808 N N . LYS B 1 26 ? -9.914 -6.41 15.5 1 95 26 LYS B N 1
ATOM 1809 C CA . LYS B 1 26 ? -10.523 -5.121 15.812 1 95 26 LYS B CA 1
ATOM 1810 C C . LYS B 1 26 ? -12.047 -5.238 15.891 1 95 26 LYS B C 1
ATOM 1812 O O . LYS B 1 26 ? -12.688 -4.539 16.672 1 95 26 LYS B O 1
ATOM 1817 N N . LEU B 1 27 ? -12.633 -6.051 15.086 1 93.69 27 LEU B N 1
ATOM 1818 C CA . LEU B 1 27 ? -14.07 -6.336 15.148 1 93.69 27 LEU B CA 1
ATOM 1819 C C . LEU B 1 27 ? -14.43 -7.02 16.469 1 93.69 27 LEU B C 1
ATOM 1821 O O . LEU B 1 27 ? -15.414 -6.648 17.109 1 93.69 27 LEU B O 1
ATOM 1825 N N . THR B 1 28 ? -13.602 -7.969 16.781 1 92.81 28 THR B N 1
ATOM 1826 C CA . THR B 1 28 ? -13.836 -8.742 18 1 92.81 28 THR B CA 1
ATOM 1827 C C . THR B 1 28 ? -13.758 -7.852 19.234 1 92.81 28 THR B C 1
ATOM 1829 O O . THR B 1 28 ? -14.523 -8.023 20.172 1 92.81 28 THR B O 1
ATOM 1832 N N . ASP B 1 29 ? -12.828 -6.883 19.188 1 92.56 29 ASP B N 1
ATOM 1833 C CA . ASP B 1 29 ? -12.625 -5.953 20.297 1 92.56 29 ASP B CA 1
ATOM 1834 C C . ASP B 1 29 ? -13.609 -4.785 20.219 1 92.56 29 ASP B C 1
ATOM 1836 O O . ASP B 1 29 ? -13.523 -3.844 21.016 1 92.56 29 ASP B O 1
ATOM 1840 N N . SER B 1 30 ? -14.453 -4.742 19.25 1 90.25 30 SER B N 1
ATOM 1841 C CA . SER B 1 30 ? -15.469 -3.715 19.031 1 90.25 30 SER B CA 1
ATOM 1842 C C . SER B 1 30 ? -14.828 -2.355 18.781 1 90.25 30 SER B C 1
ATOM 1844 O O . SER B 1 30 ? -15.391 -1.319 19.125 1 90.25 30 SER B O 1
ATOM 1846 N N . ALA B 1 31 ? -13.656 -2.453 18.281 1 91.62 31 ALA B N 1
ATOM 1847 C CA . ALA B 1 31 ? -12.953 -1.227 17.906 1 91.62 31 ALA B CA 1
ATOM 1848 C C . ALA B 1 31 ? -13.438 -0.713 16.562 1 91.62 31 ALA B C 1
ATOM 1850 O O . ALA B 1 31 ? -13.234 0.458 16.219 1 91.62 31 ALA B O 1
ATOM 1851 N N . VAL B 1 32 ? -13.969 -1.589 15.773 1 91.62 32 VAL B N 1
ATOM 1852 C CA . VAL B 1 32 ? -14.594 -1.271 14.492 1 91.62 32 VAL B CA 1
ATOM 1853 C C . VAL B 1 32 ? -15.961 -1.946 14.406 1 91.62 32 VAL B C 1
ATOM 1855 O O . VAL B 1 32 ? -16.172 -3.021 14.977 1 91.62 32 VAL B O 1
ATOM 1858 N N . ASP B 1 33 ? -16.859 -1.319 13.625 1 90.75 33 ASP B N 1
ATOM 1859 C CA . ASP B 1 33 ? -18.234 -1.798 13.578 1 90.75 33 ASP B CA 1
ATOM 1860 C C . ASP B 1 33 ? -18.422 -2.812 12.453 1 90.75 33 ASP B C 1
ATOM 1862 O O . ASP B 1 33 ? -19.141 -3.797 12.609 1 90.75 33 ASP B O 1
ATOM 1866 N N . ILE B 1 34 ? -17.797 -2.48 11.367 1 92.69 34 ILE B N 1
ATOM 1867 C CA . ILE B 1 34 ? -17.984 -3.281 10.164 1 92.69 34 ILE B CA 1
ATOM 1868 C C . ILE B 1 34 ? -16.625 -3.561 9.523 1 92.69 34 ILE B C 1
ATOM 1870 O O . ILE B 1 34 ? -15.719 -2.717 9.578 1 92.69 34 ILE B O 1
ATOM 1874 N N . GLY B 1 35 ? -16.5 -4.773 9.016 1 95 35 GLY B N 1
ATOM 1875 C CA . GLY B 1 35 ? -15.273 -5.133 8.312 1 95 35 GLY B CA 1
ATOM 1876 C C . GLY B 1 35 ? -15.523 -5.75 6.949 1 95 35 GLY B C 1
ATOM 1877 O O . GLY B 1 35 ? -16.531 -6.434 6.746 1 95 35 GLY B O 1
ATOM 1878 N N . ILE B 1 36 ? -14.727 -5.445 6.012 1 95 36 ILE B N 1
ATOM 1879 C CA . ILE B 1 36 ? -14.656 -6.137 4.73 1 95 36 ILE B CA 1
ATOM 1880 C C . ILE B 1 36 ? -13.328 -6.883 4.613 1 95 36 ILE B C 1
ATOM 1882 O O . ILE B 1 36 ? -12.266 -6.266 4.617 1 95 36 ILE B O 1
ATOM 1886 N N . VAL B 1 37 ? -13.391 -8.195 4.57 1 95.75 37 VAL B N 1
ATOM 1887 C CA . VAL B 1 37 ? -12.18 -9.008 4.652 1 95.75 37 VAL B CA 1
ATOM 1888 C C . VAL B 1 37 ? -12.273 -10.172 3.672 1 95.75 37 VAL B C 1
ATOM 1890 O O . VAL B 1 37 ? -13.359 -10.508 3.189 1 95.75 37 VAL B O 1
ATOM 1893 N N . TYR B 1 38 ? -11.07 -10.664 3.354 1 94.62 38 TYR B N 1
ATOM 1894 C CA . TYR B 1 38 ? -11.07 -11.961 2.676 1 94.62 38 TYR B CA 1
ATOM 1895 C C . TYR B 1 38 ? -11.562 -13.062 3.604 1 94.62 38 TYR B C 1
ATOM 1897 O O . TYR B 1 38 ? -11.344 -13.008 4.816 1 94.62 38 TYR B O 1
ATOM 1905 N N . ARG B 1 39 ? -12.141 -14.047 2.992 1 92.56 39 ARG B N 1
ATOM 1906 C CA . ARG B 1 39 ? -12.75 -15.117 3.779 1 92.56 39 ARG B CA 1
ATOM 1907 C C . ARG B 1 39 ? -11.703 -15.875 4.578 1 92.56 39 ARG B C 1
ATOM 1909 O O . ARG B 1 39 ? -10.695 -16.328 4.023 1 92.56 39 ARG B O 1
ATOM 1916 N N . ILE B 1 40 ? -11.953 -15.984 5.801 1 90.38 40 ILE B N 1
ATOM 1917 C CA . ILE B 1 40 ? -11.195 -16.797 6.738 1 90.38 40 ILE B CA 1
ATOM 1918 C C . ILE B 1 40 ? -12.133 -17.359 7.812 1 90.38 40 ILE B C 1
ATOM 1920 O O . ILE B 1 40 ? -13.312 -17 7.855 1 90.38 40 ILE B O 1
ATOM 1924 N N . ALA B 1 41 ? -11.625 -18.266 8.562 1 90.38 41 ALA B N 1
ATOM 1925 C CA . ALA B 1 41 ? -12.414 -18.719 9.703 1 90.38 41 ALA B CA 1
ATOM 1926 C C . ALA B 1 41 ? -12.68 -17.594 10.688 1 90.38 41 ALA B C 1
ATOM 1928 O O . ALA B 1 41 ? -11.773 -16.828 11.039 1 90.38 41 ALA B O 1
ATOM 1929 N N . LEU B 1 42 ? -13.906 -17.469 11.164 1 91.94 42 LEU B N 1
ATOM 1930 C CA . LEU B 1 42 ? -14.297 -16.375 12.031 1 91.94 42 LEU B CA 1
ATOM 1931 C C . LEU B 1 42 ? -14.672 -16.875 13.422 1 91.94 42 LEU B C 1
ATOM 1933 O O . LEU B 1 42 ? -15.203 -17.984 13.555 1 91.94 42 LEU B O 1
ATOM 1937 N N . PRO B 1 43 ? -14.359 -16.031 14.398 1 92.31 43 PRO B N 1
ATOM 1938 C CA . PRO B 1 43 ? -14.953 -16.312 15.703 1 92.31 43 PRO B CA 1
ATOM 1939 C C . PRO B 1 43 ? -16.469 -16.344 15.672 1 92.31 43 PRO B C 1
ATOM 1941 O O . PRO B 1 43 ? -17.094 -15.711 14.82 1 92.31 43 PRO B O 1
ATOM 1944 N N . ALA B 1 44 ? -17.078 -17.031 16.641 1 90.44 44 ALA B N 1
ATOM 1945 C CA . ALA B 1 44 ? -18.516 -17.266 16.688 1 90.44 44 ALA B CA 1
ATOM 1946 C C . ALA B 1 44 ? -19.281 -15.953 16.875 1 90.44 44 ALA B C 1
ATOM 1948 O O . ALA B 1 44 ? -20.453 -15.852 16.5 1 90.44 44 ALA B O 1
ATOM 1949 N N . GLN B 1 45 ? -18.641 -15.055 17.406 1 92 45 GLN B N 1
ATOM 1950 C CA . GLN B 1 45 ? -19.328 -13.812 17.75 1 92 45 GLN B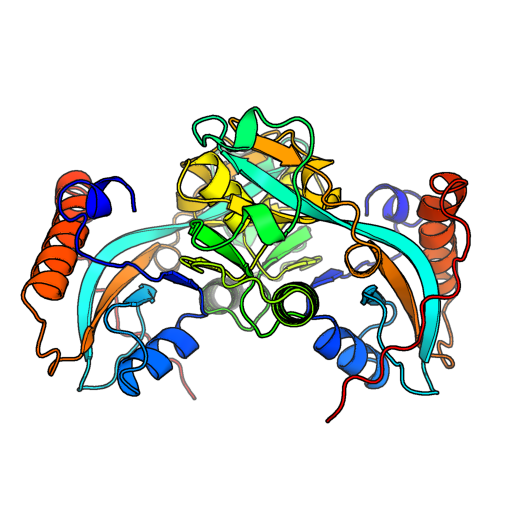 CA 1
ATOM 1951 C C . GLN B 1 45 ? -19.5 -12.922 16.516 1 92 45 GLN B C 1
ATOM 1953 O O . GLN B 1 45 ? -20.188 -11.898 16.562 1 92 45 GLN B O 1
ATOM 1958 N N . LEU B 1 46 ? -18.875 -13.266 15.469 1 94.31 46 LEU B N 1
ATOM 1959 C CA . LEU B 1 46 ? -18.922 -12.453 14.25 1 94.31 46 LEU B CA 1
ATOM 1960 C C . LEU B 1 46 ? -19.781 -13.125 13.188 1 94.31 46 LEU B C 1
ATOM 1962 O O . LEU B 1 46 ? -19.781 -14.352 13.055 1 94.31 46 LEU B O 1
ATOM 1966 N N . SER B 1 47 ? -20.531 -12.336 12.469 1 92.44 47 SER B N 1
ATOM 1967 C CA . SER B 1 47 ? -21.312 -12.758 11.312 1 92.44 47 SER B CA 1
ATOM 1968 C C . SER B 1 47 ? -20.719 -12.219 10.016 1 92.44 47 SER B C 1
ATOM 1970 O O . SER B 1 47 ? -20.078 -11.164 10.008 1 92.44 47 SER B O 1
ATOM 1972 N N . SER B 1 48 ? -20.922 -12.953 9.016 1 93.62 48 SER B N 1
ATOM 1973 C CA . SER B 1 48 ? -20.344 -12.531 7.746 1 93.62 48 SER B CA 1
ATOM 1974 C C . SER B 1 48 ? -21.297 -12.82 6.586 1 93.62 48 SER B C 1
ATOM 1976 O O . SER B 1 48 ? -22.109 -13.742 6.664 1 93.62 48 SER B O 1
ATOM 1978 N N . THR B 1 49 ? -21.25 -12 5.559 1 92.44 49 THR B N 1
ATOM 1979 C CA . THR B 1 49 ? -21.938 -12.164 4.289 1 92.44 49 THR B CA 1
ATOM 1980 C C . THR B 1 49 ? -21 -11.945 3.115 1 92.44 49 THR B C 1
ATOM 1982 O O . THR B 1 49 ? -20.188 -11.008 3.129 1 92.44 49 THR B O 1
ATOM 1985 N N . MET B 1 50 ? -21.094 -12.797 2.152 1 93.88 50 MET B N 1
ATOM 1986 C CA . MET B 1 50 ? -20.219 -12.656 0.991 1 93.88 50 MET B CA 1
ATOM 1987 C C . MET B 1 50 ? -20.641 -11.469 0.131 1 93.88 50 MET B C 1
ATOM 1989 O O . MET B 1 50 ? -21.828 -11.281 -0.142 1 93.88 50 MET B O 1
ATOM 1993 N N . LEU B 1 51 ? -19.688 -10.664 -0.231 1 92.94 51 LEU B N 1
ATOM 1994 C CA . LEU B 1 51 ? -19.953 -9.523 -1.097 1 92.94 51 LEU B CA 1
ATOM 1995 C C . LEU B 1 51 ? -19.672 -9.867 -2.555 1 92.94 51 LEU B C 1
ATOM 1997 O O . LEU B 1 51 ? -20.516 -9.648 -3.424 1 92.94 51 LEU B O 1
ATOM 2001 N N . PHE B 1 52 ? -18.484 -10.336 -2.875 1 91.56 52 PHE B N 1
ATOM 2002 C CA . PHE B 1 52 ? -18.031 -10.719 -4.207 1 91.56 52 PHE B CA 1
ATOM 2003 C C . PHE B 1 52 ? -16.812 -11.625 -4.133 1 91.56 52 PHE B C 1
ATOM 2005 O O . PHE B 1 52 ? -16.328 -11.93 -3.039 1 91.56 52 PHE B O 1
ATOM 2012 N N . GLU B 1 53 ? -16.375 -12.086 -5.266 1 93 53 GLU B N 1
ATOM 2013 C CA . GLU B 1 53 ? -15.148 -12.875 -5.352 1 93 53 GLU B CA 1
ATOM 2014 C C . GLU B 1 53 ? -14.016 -12.086 -6.004 1 93 53 GLU B C 1
ATOM 2016 O O . GLU B 1 53 ? -14.188 -11.539 -7.098 1 93 53 GLU B O 1
ATOM 2021 N N . ALA B 1 54 ? -13.016 -12.008 -5.266 1 93.12 54 ALA B N 1
ATOM 2022 C CA . ALA B 1 54 ? -11.805 -11.43 -5.844 1 93.12 54 ALA B CA 1
ATOM 2023 C C . ALA B 1 54 ? -10.969 -12.5 -6.551 1 93.12 54 ALA B C 1
ATOM 2025 O O . ALA B 1 54 ? -10.977 -13.664 -6.152 1 93.12 54 ALA B O 1
ATOM 2026 N N . GLU B 1 55 ? -10.297 -12.023 -7.598 1 95.62 55 GLU B N 1
ATOM 2027 C CA . GLU B 1 55 ? -9.43 -12.953 -8.312 1 95.62 55 GLU B CA 1
ATOM 2028 C C . GLU B 1 55 ? -7.977 -12.492 -8.281 1 95.62 55 GLU B C 1
ATOM 2030 O O . GLU B 1 55 ? -7.688 -11.32 -8.531 1 95.62 55 GLU B O 1
ATOM 2035 N N . ILE B 1 56 ? -7.105 -13.445 -7.926 1 96.69 56 ILE B N 1
ATOM 2036 C CA . ILE B 1 56 ? -5.68 -13.211 -8.117 1 96.69 56 ILE B CA 1
ATOM 2037 C C . ILE B 1 56 ? -5.309 -13.445 -9.578 1 96.69 56 ILE B C 1
ATOM 2039 O O . ILE B 1 56 ? -5.629 -14.492 -10.148 1 96.69 56 ILE B O 1
ATOM 2043 N N . ILE B 1 57 ? -4.637 -12.477 -10.188 1 95.69 57 ILE B N 1
ATOM 2044 C CA . ILE B 1 57 ? -4.23 -12.578 -11.578 1 95.69 57 ILE B CA 1
ATOM 2045 C C . ILE B 1 57 ? -2.748 -12.25 -11.711 1 95.69 57 ILE B C 1
ATOM 2047 O O . ILE B 1 57 ? -2.127 -11.758 -10.766 1 95.6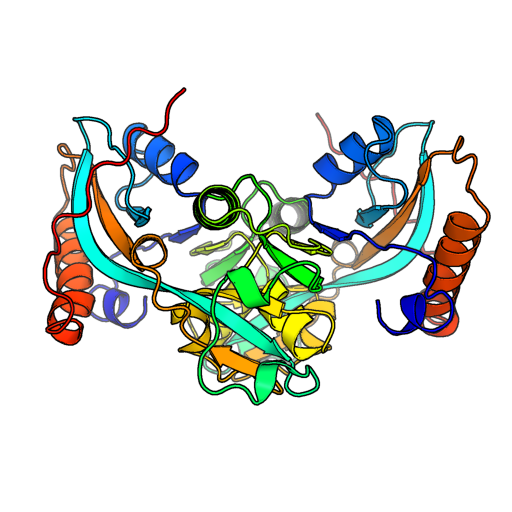9 57 ILE B O 1
ATOM 2051 N N . ALA B 1 58 ? -2.238 -12.562 -12.852 1 96.69 58 ALA B N 1
ATOM 2052 C CA . ALA B 1 58 ? -0.855 -12.227 -13.172 1 96.69 58 ALA B CA 1
ATOM 2053 C C . ALA B 1 58 ? -0.788 -10.992 -14.07 1 96.69 58 ALA B C 1
ATOM 2055 O O . ALA B 1 58 ? -1.531 -10.891 -15.047 1 96.69 58 ALA B O 1
ATOM 2056 N N . ALA B 1 59 ? -0.018 -10.031 -13.719 1 96.44 59 ALA B N 1
ATOM 2057 C CA . ALA B 1 59 ? 0.352 -8.914 -14.586 1 96.44 59 ALA B CA 1
ATOM 2058 C C . ALA B 1 59 ? 1.713 -9.148 -15.234 1 96.44 59 ALA B C 1
ATOM 2060 O O . ALA B 1 59 ? 2.744 -9.109 -14.555 1 96.44 59 ALA B O 1
ATOM 2061 N N . ILE B 1 60 ? 1.714 -9.375 -16.5 1 97.19 60 ILE B N 1
ATOM 2062 C CA . ILE B 1 60 ? 2.914 -9.758 -17.219 1 97.19 60 ILE B CA 1
ATOM 2063 C C . ILE B 1 60 ? 3.408 -8.578 -18.062 1 97.19 60 ILE B C 1
ATOM 2065 O O . ILE B 1 60 ? 2.676 -8.062 -18.906 1 97.19 60 ILE B O 1
ATOM 2069 N N . PRO B 1 61 ? 4.684 -8.234 -17.844 1 96.75 61 PRO B N 1
ATOM 2070 C CA . PRO B 1 61 ? 5.215 -7.191 -18.719 1 96.75 61 PRO B CA 1
ATOM 2071 C C . PRO B 1 61 ? 5.047 -7.527 -20.203 1 96.75 61 PRO B C 1
ATOM 2073 O O . PRO B 1 61 ? 5.215 -8.68 -20.609 1 96.75 61 PRO B O 1
ATOM 2076 N N . LEU B 1 62 ? 4.734 -6.535 -21.016 1 95.81 62 LEU B N 1
ATOM 2077 C CA . LEU B 1 62 ? 4.508 -6.762 -22.438 1 95.81 62 LEU B CA 1
ATOM 2078 C C . LEU B 1 62 ? 5.789 -7.219 -23.125 1 95.81 62 LEU B C 1
ATOM 2080 O O . LEU B 1 62 ? 5.738 -7.871 -24.172 1 95.81 62 LEU B O 1
ATOM 2084 N N . SER B 1 63 ? 6.895 -6.832 -22.531 1 94.38 63 SER B N 1
ATOM 2085 C CA . SER B 1 63 ? 8.18 -7.219 -23.109 1 94.38 63 SER B CA 1
ATOM 2086 C C . SER B 1 63 ? 8.523 -8.664 -22.766 1 94.38 63 SER B C 1
ATOM 2088 O O . SER B 1 63 ? 9.445 -9.242 -23.359 1 94.38 63 SER B O 1
ATOM 2090 N N . HIS B 1 64 ? 7.859 -9.227 -21.844 1 94.94 64 HIS B N 1
ATOM 2091 C CA . HIS B 1 64 ? 8.148 -10.586 -21.406 1 94.94 64 HIS B CA 1
ATOM 2092 C C . HIS B 1 64 ? 7.68 -11.609 -22.438 1 94.94 64 HIS B C 1
ATOM 2094 O O . HIS B 1 64 ? 6.598 -11.461 -23.016 1 94.94 64 HIS B O 1
ATOM 2100 N N . PRO B 1 65 ? 8.328 -12.672 -22.641 1 94.19 65 PRO B N 1
ATOM 2101 C CA . PRO B 1 65 ? 7.957 -13.695 -23.625 1 94.19 65 PRO B CA 1
ATOM 2102 C C . PRO B 1 65 ? 6.578 -14.297 -23.359 1 94.19 65 PRO B C 1
ATOM 2104 O O . PRO B 1 65 ? 5.871 -14.672 -24.297 1 94.19 65 PRO B O 1
ATOM 2107 N N . LEU B 1 66 ? 6.262 -14.328 -22.156 1 94.75 66 LEU B N 1
ATOM 2108 C CA . LEU B 1 66 ? 5.008 -14.977 -21.781 1 94.75 66 LEU B CA 1
ATOM 2109 C C . LEU B 1 66 ? 3.82 -14.062 -22.062 1 94.75 66 LEU B C 1
ATOM 2111 O O . LEU B 1 66 ? 2.668 -14.492 -21.984 1 94.75 66 LEU B O 1
ATOM 2115 N N . ALA B 1 67 ? 4.086 -12.859 -22.406 1 94.12 67 ALA B N 1
ATOM 2116 C CA . ALA B 1 67 ? 3.006 -11.906 -22.625 1 94.12 67 ALA B CA 1
ATOM 2117 C C . ALA B 1 67 ? 2.188 -12.266 -23.859 1 94.12 67 ALA B C 1
ATOM 2119 O O . ALA B 1 67 ? 1.03 -11.852 -23.984 1 94.12 67 ALA B O 1
ATOM 2120 N N . THR B 1 68 ? 2.74 -13 -24.719 1 91.25 68 THR B N 1
ATOM 2121 C CA . THR B 1 68 ? 2.096 -13.312 -25.984 1 91.25 68 THR B CA 1
ATOM 2122 C C . THR B 1 68 ? 1.35 -14.641 -25.906 1 91.25 68 THR B C 1
ATOM 2124 O O . THR B 1 68 ? 0.623 -15.016 -26.828 1 91.25 68 THR B O 1
ATOM 2127 N N . ARG B 1 69 ? 1.532 -15.266 -24.828 1 89 69 ARG B N 1
ATOM 2128 C CA . ARG B 1 69 ? 0.848 -16.547 -24.688 1 89 69 ARG B CA 1
ATOM 2129 C C . ARG B 1 69 ? -0.636 -16.344 -24.391 1 89 69 ARG B C 1
ATOM 2131 O O . ARG B 1 69 ? -1.006 -15.477 -23.594 1 89 69 ARG B O 1
ATOM 2138 N N . GLU B 1 70 ? -1.455 -17.031 -25.016 1 82.5 70 GLU B N 1
ATOM 2139 C CA . GLU B 1 70 ? -2.896 -16.922 -24.828 1 82.5 70 GLU B CA 1
ATOM 2140 C C . GLU B 1 70 ? -3.314 -17.406 -23.438 1 82.5 70 GLU B C 1
ATOM 2142 O O . GLU B 1 70 ? -4.125 -16.766 -22.766 1 82.5 70 GLU B O 1
ATOM 2147 N N . ARG B 1 71 ? -2.717 -18.609 -23.109 1 87.44 71 ARG B N 1
ATOM 2148 C CA . ARG B 1 71 ? -2.998 -19.203 -21.812 1 87.44 71 ARG B CA 1
ATOM 2149 C C . ARG B 1 71 ? -1.728 -19.312 -20.969 1 87.44 71 ARG B C 1
ATOM 2151 O O . ARG B 1 71 ? -0.653 -19.609 -21.5 1 87.44 71 ARG B O 1
ATOM 2158 N N . LEU B 1 72 ? -1.879 -19.031 -19.734 1 91.5 72 LEU B N 1
ATOM 2159 C CA . LEU B 1 72 ? -0.759 -19.125 -18.797 1 91.5 72 LEU B CA 1
ATOM 2160 C C . LEU B 1 72 ? -1.076 -20.062 -17.656 1 91.5 72 LEU B C 1
ATOM 2162 O O . LEU B 1 72 ? -2.141 -19.969 -17.031 1 91.5 72 LEU B O 1
ATOM 2166 N N . HIS B 1 73 ? -0.216 -21.078 -17.516 1 93 73 HIS B N 1
ATOM 2167 C CA . HIS B 1 73 ? -0.302 -21.969 -16.359 1 93 73 HIS B CA 1
ATOM 2168 C C . HIS B 1 73 ? 0.741 -21.609 -15.312 1 93 73 HIS B C 1
ATOM 2170 O O . HIS B 1 73 ? 1.777 -21.016 -15.633 1 93 73 HIS B O 1
ATOM 2176 N N . LEU B 1 74 ? 0.443 -21.969 -14.07 1 94.12 74 LEU B N 1
ATOM 2177 C CA . LEU B 1 74 ? 1.364 -21.656 -12.984 1 94.12 74 LEU B CA 1
ATOM 2178 C C . LEU B 1 74 ? 2.744 -22.25 -13.258 1 94.12 74 LEU B C 1
ATOM 2180 O O . LEU B 1 74 ? 3.762 -21.641 -12.906 1 94.12 74 LEU B O 1
ATOM 2184 N N . LYS B 1 75 ? 2.768 -23.406 -13.867 1 93.69 75 LYS B N 1
ATOM 2185 C CA . LYS B 1 75 ? 4.02 -24.094 -14.148 1 93.69 75 LYS B CA 1
ATOM 2186 C C . LYS B 1 75 ? 4.902 -23.281 -15.094 1 93.69 75 LYS B C 1
ATOM 2188 O O . LYS B 1 75 ? 6.129 -23.406 -15.062 1 93.69 75 LYS B O 1
ATOM 2193 N N . ASP B 1 76 ? 4.273 -22.469 -15.961 1 94.81 76 ASP B N 1
ATOM 2194 C CA . ASP B 1 76 ? 5.016 -21.625 -16.891 1 94.81 76 ASP B CA 1
ATOM 2195 C C . ASP B 1 76 ? 5.828 -20.562 -16.141 1 94.81 76 ASP B C 1
ATOM 2197 O O . ASP B 1 76 ? 6.715 -19.938 -16.734 1 94.81 76 ASP B O 1
ATOM 2201 N N . LEU B 1 77 ? 5.555 -20.422 -14.852 1 95.12 77 LEU B N 1
ATOM 2202 C CA . LEU B 1 77 ? 6.199 -19.375 -14.062 1 95.12 77 LEU B CA 1
ATOM 2203 C C . LEU B 1 77 ? 7.434 -19.906 -13.352 1 95.12 77 LEU B C 1
ATOM 2205 O O . LEU B 1 77 ? 8.102 -19.172 -12.617 1 95.12 77 LEU B O 1
ATOM 2209 N N . ASN B 1 78 ? 7.738 -21.172 -13.641 1 94.88 78 ASN B N 1
ATOM 2210 C CA . ASN B 1 78 ? 8.961 -21.734 -13.07 1 94.88 78 ASN B CA 1
ATOM 2211 C C . ASN B 1 78 ? 10.188 -20.906 -13.469 1 94.88 78 ASN B C 1
ATOM 2213 O O . ASN B 1 78 ? 10.352 -20.562 -14.641 1 94.88 78 ASN B O 1
ATOM 2217 N N . ASP B 1 79 ? 10.992 -20.484 -12.461 1 93.94 79 ASP B N 1
ATOM 2218 C CA . ASP B 1 79 ? 12.266 -19.797 -12.594 1 93.94 79 ASP B CA 1
ATOM 2219 C C . ASP B 1 79 ? 12.07 -18.406 -13.203 1 93.94 79 ASP B C 1
ATOM 2221 O O . ASP B 1 79 ? 13.039 -17.766 -13.617 1 93.94 79 ASP B O 1
ATOM 2225 N N . GLN B 1 80 ? 10.812 -17.953 -13.352 1 94.94 80 GLN B N 1
ATOM 2226 C CA . GLN B 1 80 ? 10.547 -16.609 -13.844 1 94.94 80 GLN B CA 1
ATOM 2227 C C . GLN B 1 80 ? 10.633 -15.586 -12.719 1 94.94 80 GLN B C 1
ATOM 2229 O O . GLN B 1 80 ? 10.391 -15.906 -11.555 1 94.94 80 GLN B O 1
ATOM 2234 N N . PRO B 1 81 ? 11.047 -14.344 -13.047 1 95.06 81 PRO B N 1
ATOM 2235 C CA . PRO B 1 81 ? 11.055 -13.297 -12.023 1 95.06 81 PRO B CA 1
ATOM 2236 C C . PRO B 1 81 ? 9.648 -12.914 -11.562 1 95.06 81 PRO B C 1
ATOM 2238 O O . PRO B 1 81 ? 8.844 -12.414 -12.352 1 95.06 81 PRO B O 1
ATOM 2241 N N . ILE B 1 82 ? 9.453 -13.164 -10.297 1 97.06 82 ILE B N 1
ATOM 2242 C CA . ILE B 1 82 ? 8.102 -13.008 -9.766 1 97.06 82 ILE B CA 1
ATOM 2243 C C . ILE B 1 82 ? 8.086 -11.906 -8.703 1 97.06 82 ILE B C 1
ATOM 2245 O O . ILE B 1 82 ? 9.008 -11.805 -7.895 1 97.06 82 ILE B O 1
ATOM 2249 N N . ILE B 1 83 ? 7.07 -11.117 -8.773 1 97.31 83 ILE B N 1
ATOM 2250 C CA . ILE B 1 83 ? 6.793 -10.062 -7.805 1 97.31 83 ILE B CA 1
ATOM 2251 C C . ILE B 1 83 ? 5.539 -10.414 -7.008 1 97.31 83 ILE B C 1
ATOM 2253 O O . ILE B 1 83 ? 4.473 -10.633 -7.586 1 97.31 83 ILE B O 1
ATOM 2257 N N . VAL B 1 84 ? 5.668 -10.516 -5.699 1 97.62 84 VAL B N 1
ATOM 2258 C CA . VAL B 1 84 ? 4.539 -10.914 -4.859 1 97.62 84 VAL B CA 1
ATOM 2259 C C . VAL B 1 84 ? 4.473 -10.016 -3.623 1 97.62 84 VAL B C 1
ATOM 2261 O O . VAL B 1 84 ? 5.398 -9.242 -3.359 1 97.62 84 VAL B O 1
ATOM 2264 N N . LEU B 1 85 ? 3.387 -10.109 -2.938 1 96.5 85 LEU B N 1
ATOM 2265 C CA . LEU B 1 85 ? 3.246 -9.477 -1.632 1 96.5 85 LEU B CA 1
ATOM 2266 C C . LEU B 1 85 ? 4.125 -10.164 -0.594 1 96.5 85 LEU B C 1
ATOM 2268 O O . LEU B 1 85 ? 4.523 -11.32 -0.781 1 96.5 85 LEU B O 1
ATOM 2272 N N . ASN B 1 86 ? 4.383 -9.438 0.444 1 93.25 86 ASN B N 1
ATOM 2273 C CA . ASN B 1 86 ? 5.145 -10.039 1.531 1 93.25 86 ASN B CA 1
ATOM 2274 C C . ASN B 1 86 ? 4.355 -11.156 2.215 1 93.25 86 ASN B 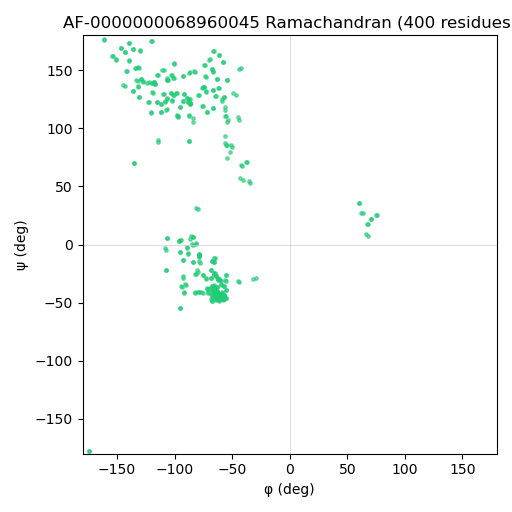C 1
ATOM 2276 O O . ASN B 1 86 ? 3.146 -11.273 2.018 1 93.25 86 ASN B O 1
ATOM 2280 N N . ASP B 1 87 ? 4.988 -11.953 3.016 1 91.31 87 ASP B N 1
ATOM 2281 C CA . ASP B 1 87 ? 4.418 -13.211 3.484 1 91.31 87 ASP B CA 1
ATOM 2282 C C . ASP B 1 87 ? 3.521 -12.992 4.703 1 91.31 87 ASP B C 1
ATOM 2284 O O . ASP B 1 87 ? 3.012 -13.945 5.289 1 91.31 87 ASP B O 1
ATOM 2288 N N . SER B 1 88 ? 3.287 -11.773 5.066 1 87.56 88 SER B N 1
ATOM 2289 C CA . SER B 1 88 ? 2.377 -11.484 6.172 1 87.56 88 SER B CA 1
ATOM 2290 C C . SER B 1 88 ? 0.938 -11.359 5.684 1 87.56 88 SER B C 1
ATOM 2292 O O . SER B 1 88 ? 0.004 -11.32 6.484 1 87.56 88 SER B O 1
ATOM 2294 N N . LEU B 1 89 ? 0.754 -11.367 4.438 1 90.81 89 LEU B N 1
ATOM 2295 C CA . LEU B 1 89 ? -0.569 -11.141 3.865 1 90.81 89 LEU B CA 1
ATOM 2296 C C . LEU B 1 89 ? -1.213 -12.453 3.447 1 90.81 89 LEU B C 1
ATOM 2298 O O . LEU B 1 89 ? -0.535 -13.344 2.932 1 90.81 89 LEU B O 1
ATOM 2302 N N . LEU B 1 90 ? -2.51 -12.594 3.617 1 91.56 90 LEU B N 1
ATOM 2303 C CA . LEU B 1 90 ? -3.277 -13.805 3.35 1 91.56 90 LEU B CA 1
ATOM 2304 C C . LEU B 1 90 ? -3.107 -14.25 1.9 1 91.56 90 LEU B C 1
ATOM 2306 O O . LEU B 1 90 ? -2.869 -15.43 1.632 1 91.56 90 LEU B O 1
ATOM 2310 N N . LEU B 1 91 ? -3.188 -13.344 0.958 1 94.19 91 LEU B N 1
ATOM 2311 C CA . LEU B 1 91 ? -3.145 -13.688 -0.46 1 94.19 91 LEU B CA 1
ATOM 2312 C C . LEU B 1 91 ? -1.781 -14.25 -0.841 1 94.19 91 LEU B C 1
ATOM 2314 O O . LEU B 1 91 ? -1.688 -15.125 -1.706 1 94.19 91 LEU B O 1
ATOM 2318 N N . ARG B 1 92 ? -0.728 -13.734 -0.22 1 95.94 92 ARG B N 1
ATOM 2319 C CA . ARG B 1 92 ? 0.597 -14.305 -0.443 1 95.94 92 ARG B CA 1
ATOM 2320 C C . ARG B 1 92 ? 0.628 -15.781 -0.061 1 95.94 92 ARG B C 1
ATOM 2322 O O . ARG B 1 92 ? 1.214 -16.594 -0.772 1 95.94 92 ARG B O 1
ATOM 2329 N N . GLY B 1 93 ? 0.014 -16.094 1.056 1 95.69 93 GLY B N 1
ATOM 2330 C CA . GLY B 1 93 ? -0.068 -17.484 1.481 1 95.69 93 GLY B CA 1
ATOM 2331 C C . GLY B 1 93 ? -0.762 -18.375 0.471 1 95.69 93 GLY B C 1
ATOM 2332 O O . GLY B 1 93 ? -0.32 -19.5 0.221 1 95.69 93 GLY B O 1
ATOM 2333 N N . ILE B 1 94 ? -1.763 -17.906 -0.077 1 95.81 94 ILE B N 1
ATOM 2334 C CA . ILE B 1 94 ? -2.521 -18.656 -1.069 1 95.81 94 ILE B CA 1
ATOM 2335 C C . ILE B 1 94 ? -1.649 -18.922 -2.297 1 95.81 94 ILE B C 1
ATOM 2337 O O . ILE B 1 94 ? -1.6 -20.047 -2.805 1 95.81 94 ILE B O 1
ATOM 2341 N N . ILE B 1 95 ? -0.964 -17.906 -2.752 1 97.12 95 ILE B N 1
ATOM 2342 C CA . ILE B 1 95 ? -0.084 -18.016 -3.91 1 97.12 95 ILE B CA 1
ATOM 2343 C C . ILE B 1 95 ? 1.012 -19.031 -3.633 1 97.12 95 ILE B C 1
ATOM 2345 O O . ILE B 1 95 ? 1.263 -19.922 -4.453 1 97.12 95 ILE B O 1
ATOM 2349 N N . THR B 1 96 ? 1.577 -18.938 -2.469 1 96.69 96 THR B N 1
ATOM 2350 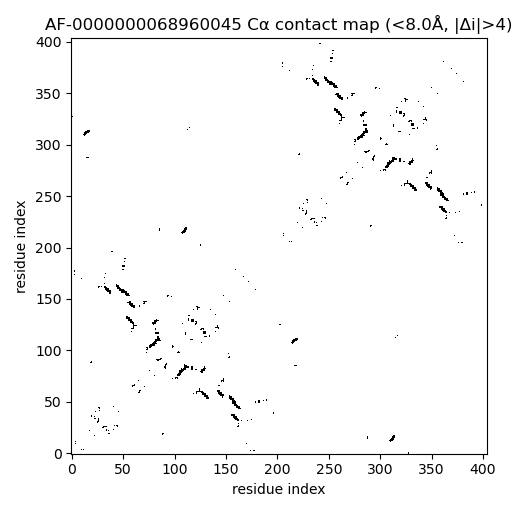C CA . THR B 1 96 ? 2.652 -19.844 -2.078 1 96.69 96 THR B CA 1
ATOM 2351 C C . THR B 1 96 ? 2.152 -21.281 -2.021 1 96.69 96 THR B C 1
ATOM 2353 O O . THR B 1 96 ? 2.82 -22.188 -2.504 1 96.69 96 THR B O 1
ATOM 2356 N N . THR B 1 97 ? 1.018 -21.469 -1.443 1 96.81 97 THR B N 1
ATOM 2357 C CA . THR B 1 97 ? 0.426 -22.797 -1.331 1 96.81 97 THR B CA 1
ATOM 2358 C C . THR B 1 97 ? 0.217 -23.406 -2.711 1 96.81 97 THR B C 1
ATOM 2360 O O . THR B 1 97 ? 0.545 -24.578 -2.93 1 96.81 97 THR B O 1
ATOM 2363 N N . GLU B 1 98 ? -0.249 -22.609 -3.637 1 96.62 98 GLU B N 1
ATOM 2364 C CA . GLU B 1 98 ? -0.519 -23.125 -4.973 1 96.62 98 GLU B CA 1
ATOM 2365 C C . GLU B 1 98 ? 0.777 -23.422 -5.723 1 96.62 98 GLU B C 1
ATOM 2367 O O . GLU B 1 98 ? 0.851 -24.375 -6.496 1 96.62 98 GLU B O 1
ATOM 2372 N N . PHE B 1 99 ? 1.76 -22.578 -5.535 1 96.62 99 PHE B N 1
ATOM 2373 C CA . PHE B 1 99 ? 3.066 -22.891 -6.102 1 96.62 99 PHE B CA 1
ATOM 2374 C C . PHE B 1 99 ? 3.574 -24.234 -5.582 1 96.62 99 PHE B C 1
ATOM 2376 O O . PHE B 1 99 ? 4.027 -25.078 -6.363 1 96.62 99 PHE B O 1
ATOM 2383 N N . ASN B 1 100 ? 3.477 -24.406 -4.309 1 96.62 100 ASN B N 1
ATOM 2384 C CA . ASN B 1 100 ? 3.938 -25.641 -3.68 1 96.62 100 ASN B CA 1
ATOM 2385 C C . ASN B 1 100 ? 3.133 -26.844 -4.156 1 96.62 100 ASN B C 1
ATOM 2387 O O . ASN B 1 100 ? 3.705 -27.875 -4.523 1 96.62 100 ASN B O 1
ATOM 2391 N N . ASN B 1 101 ? 1.82 -26.719 -4.164 1 96.25 101 ASN B N 1
ATOM 2392 C CA . ASN B 1 101 ? 0.93 -27.797 -4.594 1 96.25 101 ASN B CA 1
ATOM 2393 C C . ASN B 1 101 ? 1.262 -28.266 -6.008 1 96.25 101 ASN B C 1
ATOM 2395 O O . ASN B 1 101 ? 1.124 -29.438 -6.324 1 96.25 101 ASN B O 1
ATOM 2399 N N . ARG B 1 102 ? 1.743 -27.375 -6.785 1 94.94 102 ARG B N 1
ATOM 2400 C CA . ARG B 1 102 ? 1.972 -27.688 -8.195 1 94.94 102 ARG B CA 1
ATOM 2401 C C . ARG B 1 102 ? 3.459 -27.844 -8.484 1 94.94 102 ARG B C 1
ATOM 2403 O O . ARG B 1 102 ? 3.865 -27.922 -9.648 1 94.94 102 ARG B O 1
ATOM 2410 N N . LYS B 1 103 ? 4.27 -27.797 -7.457 1 95.94 103 LYS B N 1
ATOM 2411 C CA . LYS B 1 103 ? 5.715 -28 -7.527 1 95.94 103 LYS B CA 1
ATOM 2412 C C . LYS B 1 103 ? 6.367 -26.969 -8.445 1 95.94 103 LYS B C 1
ATOM 2414 O O . LYS B 1 103 ? 7.207 -27.312 -9.281 1 95.94 103 LYS B O 1
ATOM 2419 N N . VAL B 1 104 ? 5.84 -25.797 -8.414 1 95.19 104 VAL B N 1
ATOM 2420 C CA . VAL B 1 104 ? 6.418 -24.672 -9.133 1 95.19 104 VAL B CA 1
ATOM 2421 C C . VAL B 1 104 ? 7.383 -23.906 -8.219 1 95.19 104 VAL B C 1
ATOM 2423 O O . VAL B 1 104 ? 7.051 -23.609 -7.07 1 95.19 104 VAL B O 1
ATOM 2426 N N . VAL B 1 105 ? 8.586 -23.656 -8.695 1 93.94 105 VAL B N 1
ATOM 2427 C CA . VAL B 1 105 ? 9.586 -22.891 -7.945 1 93.94 105 VAL B CA 1
ATOM 2428 C C . VAL B 1 105 ? 9.875 -21.578 -8.664 1 93.94 105 VAL B C 1
ATOM 2430 O O . VAL B 1 105 ? 10.82 -21.484 -9.453 1 93.94 105 VAL B O 1
ATOM 2433 N N . PRO B 1 106 ? 9.102 -20.578 -8.305 1 92.44 106 PRO B N 1
ATOM 2434 C CA . PRO B 1 106 ? 9.352 -19.281 -8.938 1 92.44 106 PRO B CA 1
ATOM 2435 C C . PRO B 1 106 ? 10.602 -18.594 -8.398 1 92.44 106 PRO B C 1
ATOM 2437 O O . PRO B 1 106 ? 11.094 -18.953 -7.324 1 92.44 106 PRO B O 1
ATOM 2440 N N . ASN B 1 107 ? 11.203 -17.75 -9.164 1 94.5 107 ASN B N 1
ATOM 2441 C CA . ASN B 1 107 ? 12.25 -16.859 -8.68 1 94.5 107 ASN B CA 1
ATOM 2442 C C . ASN B 1 107 ? 11.664 -15.562 -8.125 1 94.5 107 ASN B C 1
ATOM 2444 O O . ASN B 1 107 ? 11.492 -14.586 -8.859 1 94.5 107 ASN B O 1
ATOM 2448 N N . VAL B 1 108 ? 11.344 -15.555 -6.879 1 95.06 108 VAL B N 1
ATOM 2449 C CA . VAL B 1 108 ? 10.773 -14.359 -6.266 1 95.06 108 VAL B CA 1
ATOM 2450 C C . VAL B 1 108 ? 11.852 -13.281 -6.125 1 95.06 108 VAL B C 1
ATOM 2452 O O . VAL B 1 108 ? 12.758 -13.414 -5.301 1 95.06 108 VAL B O 1
ATOM 2455 N N . ILE B 1 109 ? 11.688 -12.211 -6.84 1 94 109 ILE B N 1
ATOM 2456 C CA . ILE B 1 109 ? 12.734 -11.203 -6.859 1 94 109 ILE B CA 1
ATOM 2457 C C . ILE B 1 109 ? 12.289 -9.977 -6.062 1 94 109 ILE B C 1
ATOM 2459 O O . ILE B 1 109 ? 13.125 -9.172 -5.637 1 94 109 ILE B O 1
ATOM 2463 N N . CYS B 1 110 ? 11 -9.828 -5.902 1 95.69 110 CYS B N 1
ATOM 2464 C CA . CYS B 1 110 ? 10.461 -8.711 -5.141 1 95.69 110 CYS B CA 1
ATOM 2465 C C . CYS B 1 110 ? 9.336 -9.172 -4.215 1 95.69 110 CYS B C 1
ATOM 2467 O O . CYS B 1 110 ? 8.445 -9.898 -4.637 1 95.69 110 CYS B O 1
ATOM 2469 N N . GLU B 1 111 ? 9.391 -8.789 -3.029 1 96.5 111 GLU B N 1
ATOM 2470 C CA . GLU B 1 111 ? 8.328 -8.922 -2.035 1 96.5 111 GLU B CA 1
ATOM 2471 C C . GLU B 1 111 ? 7.902 -7.559 -1.498 1 96.5 111 GLU B C 1
ATOM 2473 O O . GLU B 1 111 ? 8.68 -6.887 -0.813 1 96.5 111 GLU B O 1
ATOM 2478 N N . LEU B 1 112 ? 6.715 -7.242 -1.808 1 95.38 112 LEU B N 1
ATOM 2479 C CA . LEU B 1 112 ? 6.273 -5.871 -1.564 1 95.38 11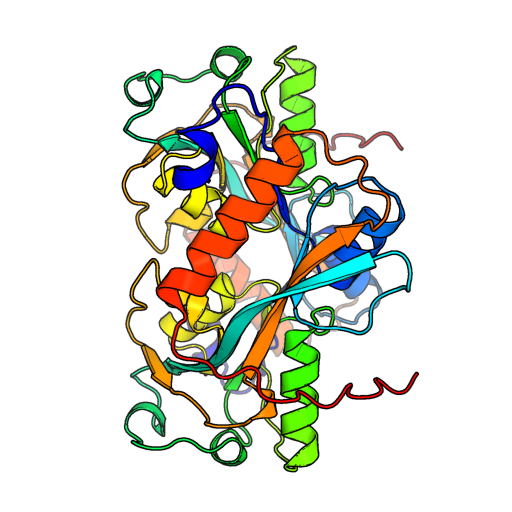2 LEU B CA 1
ATOM 2480 C C . LEU B 1 112 ? 5.082 -5.844 -0.615 1 95.38 112 LEU B C 1
ATOM 2482 O O . LEU B 1 112 ? 4.547 -6.895 -0.253 1 95.38 112 LEU B O 1
ATOM 2486 N N . ASP B 1 113 ? 4.641 -4.664 -0.222 1 92.81 113 ASP B N 1
ATOM 2487 C CA . ASP B 1 113 ? 3.676 -4.609 0.874 1 92.81 113 ASP B CA 1
ATOM 2488 C C . ASP B 1 113 ? 2.287 -4.227 0.365 1 92.81 113 ASP B C 1
ATOM 2490 O O . ASP B 1 113 ? 1.332 -4.164 1.143 1 92.81 113 ASP B O 1
ATOM 2494 N N . ASN B 1 114 ? 2.18 -3.955 -0.939 1 92.56 114 ASN B N 1
ATOM 2495 C CA . ASN B 1 114 ? 0.873 -3.641 -1.508 1 92.56 114 ASN B CA 1
ATOM 2496 C C . ASN B 1 114 ? 0.812 -3.982 -2.994 1 92.56 114 ASN B C 1
ATOM 2498 O O . ASN B 1 114 ? 1.848 -4.113 -3.648 1 92.56 114 ASN B O 1
ATOM 2502 N N . HIS B 1 115 ? -0.408 -4.082 -3.514 1 94 115 HIS B N 1
ATOM 2503 C CA . HIS B 1 115 ? -0.604 -4.508 -4.895 1 94 115 HIS B CA 1
ATOM 2504 C C . HIS B 1 115 ? -0.262 -3.391 -5.871 1 94 115 HIS B C 1
ATOM 2506 O O . HIS B 1 115 ? 0.137 -3.654 -7.008 1 94 115 HIS B O 1
ATOM 2512 N N . TYR B 1 116 ? -0.374 -2.174 -5.434 1 92.12 116 TYR B N 1
ATOM 2513 C CA . TYR B 1 116 ? -0.032 -1.062 -6.312 1 92.12 116 TYR B CA 1
ATOM 2514 C C . TYR B 1 116 ? 1.438 -1.115 -6.715 1 92.12 116 TYR B C 1
ATOM 2516 O O . TYR B 1 116 ? 1.772 -0.964 -7.891 1 92.12 116 TYR B O 1
ATOM 2524 N N . SER B 1 117 ? 2.248 -1.335 -5.715 1 92.62 117 SER B N 1
ATOM 2525 C CA . SER B 1 117 ? 3.676 -1.446 -5.996 1 92.62 117 SER B CA 1
ATOM 2526 C C . SER B 1 117 ? 3.973 -2.645 -6.891 1 92.62 117 SER B C 1
ATOM 2528 O O . SER B 1 117 ? 4.809 -2.561 -7.793 1 92.62 117 SER B O 1
ATOM 2530 N N . CYS B 1 118 ? 3.297 -3.717 -6.641 1 95.56 118 CYS B N 1
ATOM 2531 C CA . CYS B 1 118 ? 3.488 -4.895 -7.48 1 95.56 118 CYS B CA 1
ATOM 2532 C C . CYS B 1 118 ? 3.203 -4.578 -8.945 1 95.56 118 CYS B C 1
ATOM 2534 O O . CYS B 1 118 ? 4 -4.906 -9.82 1 95.56 118 CYS B O 1
ATOM 2536 N N . LEU B 1 119 ? 2.127 -3.941 -9.141 1 94.56 119 LEU B N 1
ATOM 2537 C CA . LEU B 1 119 ? 1.737 -3.584 -10.5 1 94.56 119 LEU B CA 1
ATOM 2538 C C . LEU B 1 119 ? 2.736 -2.611 -11.117 1 94.56 119 LEU B C 1
ATOM 2540 O O . LEU B 1 119 ? 3.115 -2.756 -12.281 1 94.56 119 LEU B O 1
ATOM 2544 N N . GLU B 1 120 ? 3.115 -1.643 -10.344 1 91.31 120 GLU B N 1
ATOM 2545 C CA . GLU B 1 120 ? 4.074 -0.651 -10.82 1 91.31 120 GLU B CA 1
ATOM 2546 C C . GLU B 1 120 ? 5.371 -1.313 -11.281 1 91.31 120 GLU B C 1
ATOM 2548 O O . GLU B 1 120 ? 5.926 -0.95 -12.32 1 91.31 120 GLU B O 1
ATOM 2553 N N . TYR B 1 121 ? 5.848 -2.246 -10.539 1 92.75 121 TYR B N 1
ATOM 2554 C CA . TYR B 1 121 ? 7.082 -2.943 -10.891 1 92.75 121 TYR B CA 1
ATOM 2555 C C . TYR B 1 121 ? 6.902 -3.775 -12.148 1 92.75 121 TYR B C 1
ATOM 2557 O O . TYR B 1 121 ? 7.801 -3.842 -12.992 1 92.75 121 TYR B O 1
ATOM 2565 N N . ALA B 1 122 ? 5.781 -4.406 -12.266 1 95.06 122 ALA B N 1
ATOM 2566 C CA . ALA B 1 122 ? 5.5 -5.133 -13.5 1 95.06 122 ALA B CA 1
ATOM 2567 C C . ALA B 1 122 ? 5.469 -4.188 -14.703 1 95.06 122 ALA B C 1
ATOM 2569 O O . ALA B 1 122 ? 6.039 -4.488 -15.75 1 95.06 122 ALA B O 1
ATOM 2570 N N . GLU B 1 123 ? 4.82 -3.031 -14.508 1 93 123 GLU B N 1
ATOM 2571 C CA . GLU B 1 123 ? 4.742 -2.033 -15.57 1 93 123 GLU B CA 1
ATOM 2572 C C . GLU B 1 123 ? 6.125 -1.523 -15.953 1 93 123 GLU B C 1
ATOM 2574 O O . GLU B 1 123 ? 6.359 -1.143 -17.109 1 93 123 GLU B O 1
ATOM 2579 N N . ALA B 1 124 ? 6.996 -1.527 -15.016 1 89.88 124 ALA B N 1
ATOM 2580 C CA . ALA B 1 124 ? 8.375 -1.109 -15.234 1 89.88 124 ALA B CA 1
ATOM 2581 C C . ALA B 1 124 ? 9.203 -2.242 -15.844 1 89.88 124 ALA B C 1
ATOM 2583 O O . ALA B 1 124 ? 10.422 -2.129 -15.977 1 89.88 124 ALA B O 1
ATOM 2584 N N . GLN B 1 125 ? 8.562 -3.387 -16.078 1 93.38 125 GLN B N 1
ATOM 2585 C CA . GLN B 1 125 ? 9.148 -4.516 -16.797 1 93.38 125 GLN B CA 1
ATOM 2586 C C . GLN B 1 125 ? 10.148 -5.262 -15.914 1 93.38 125 GLN B C 1
ATOM 2588 O O . GLN B 1 125 ? 11.109 -5.848 -16.422 1 93.38 125 GLN B O 1
ATOM 2593 N N . ILE B 1 126 ? 9.984 -5.172 -14.648 1 91.81 126 ILE B N 1
ATOM 2594 C CA . ILE B 1 126 ? 10.914 -5.777 -13.703 1 91.81 126 ILE B CA 1
ATOM 2595 C C . ILE B 1 126 ? 10.633 -7.273 -13.594 1 91.81 126 ILE B C 1
ATOM 2597 O O . ILE B 1 126 ? 11.562 -8.078 -13.508 1 91.81 126 ILE B O 1
ATOM 2601 N N . GLY B 1 127 ? 9.352 -7.641 -13.562 1 95.69 127 GLY B N 1
ATOM 2602 C CA . GLY B 1 127 ? 8.938 -9.023 -13.414 1 95.69 127 GLY B CA 1
ATOM 2603 C C . GLY B 1 127 ? 7.438 -9.219 -13.531 1 95.69 127 GLY B C 1
ATOM 2604 O O . GLY B 1 127 ? 6.699 -8.266 -13.781 1 95.69 127 GLY B O 1
ATOM 2605 N N . ILE B 1 128 ? 7.027 -10.461 -13.352 1 97.25 128 ILE B N 1
ATOM 2606 C CA . ILE B 1 128 ? 5.613 -10.812 -13.383 1 97.25 128 ILE B CA 1
ATOM 2607 C C . ILE B 1 128 ? 5.012 -10.641 -11.984 1 97.25 128 ILE B C 1
ATOM 2609 O O . ILE B 1 128 ? 5.492 -11.234 -11.016 1 97.25 128 ILE B O 1
ATOM 2613 N N . ALA B 1 129 ? 3.977 -9.875 -11.93 1 97.5 129 ALA B N 1
ATOM 2614 C CA . ALA B 1 129 ? 3.387 -9.57 -10.625 1 97.5 129 ALA B CA 1
ATOM 2615 C C . ALA B 1 129 ? 2.074 -10.32 -10.43 1 97.5 129 ALA B C 1
ATOM 2617 O O . ALA B 1 129 ? 1.285 -10.461 -11.367 1 97.5 129 ALA B O 1
ATOM 2618 N N . PHE B 1 130 ? 1.858 -10.789 -9.227 1 97.5 130 PHE B N 1
ATOM 2619 C CA . PHE B 1 130 ? 0.542 -11.25 -8.805 1 97.5 130 PHE B CA 1
ATOM 2620 C C . PHE B 1 130 ? -0.239 -10.133 -8.133 1 97.5 130 PHE B C 1
ATOM 2622 O O . PHE B 1 130 ? 0.227 -9.547 -7.152 1 97.5 130 PHE B O 1
ATOM 2629 N N . ILE B 1 131 ? -1.41 -9.82 -8.633 1 96.44 131 ILE B N 1
ATOM 2630 C CA . ILE B 1 131 ? -2.268 -8.766 -8.102 1 96.44 131 ILE B CA 1
ATOM 2631 C C . ILE B 1 131 ? -3.723 -9.227 -8.117 1 96.44 131 ILE B C 1
ATOM 2633 O O . ILE B 1 131 ? -4.027 -10.328 -8.586 1 96.44 131 ILE B O 1
ATOM 2637 N N . THR B 1 132 ? -4.59 -8.453 -7.547 1 95.12 132 THR B N 1
ATOM 2638 C CA . THR B 1 132 ? -6.016 -8.734 -7.668 1 95.12 132 THR B CA 1
ATOM 2639 C C . THR B 1 132 ? -6.617 -7.98 -8.852 1 95.12 132 THR B C 1
ATOM 2641 O O . THR B 1 132 ? -6.254 -6.832 -9.117 1 95.12 132 THR B O 1
ATOM 2644 N N . ARG B 1 133 ? -7.535 -8.562 -9.492 1 92.5 133 ARG B N 1
ATOM 2645 C CA . ARG B 1 133 ? -8.195 -7.961 -10.641 1 92.5 133 ARG B CA 1
ATOM 2646 C C . ARG B 1 133 ? -8.867 -6.645 -10.258 1 92.5 133 ARG B C 1
ATOM 2648 O O . ARG B 1 133 ? -8.914 -5.711 -11.062 1 92.5 133 ARG B O 1
ATOM 2655 N N . SER B 1 134 ? -9.375 -6.543 -9.07 1 86.44 134 SER B N 1
ATOM 2656 C CA . SER B 1 134 ? -10.102 -5.363 -8.617 1 86.44 134 SER B CA 1
ATOM 2657 C C . SER B 1 134 ? -9.203 -4.129 -8.609 1 86.44 134 SER B C 1
ATOM 2659 O O . SER B 1 134 ? -9.688 -3 -8.695 1 86.44 134 SER B O 1
ATOM 2661 N N . LEU B 1 135 ? -7.91 -4.332 -8.383 1 85.06 135 LEU B N 1
ATOM 2662 C CA . LEU B 1 135 ? -6.965 -3.221 -8.406 1 85.06 135 LEU B CA 1
ATOM 2663 C C . LEU B 1 135 ? -7.047 -2.461 -9.727 1 85.06 135 LEU B C 1
ATOM 2665 O O . LEU B 1 135 ? -6.754 -1.265 -9.781 1 85.06 135 LEU B O 1
ATOM 2669 N N . THR B 1 136 ? -7.434 -3.039 -10.758 1 77.25 136 THR B N 1
ATOM 2670 C CA . THR B 1 136 ? -7.328 -2.496 -12.109 1 77.25 136 THR B CA 1
ATOM 2671 C C . THR B 1 136 ? -8.633 -1.824 -12.523 1 77.25 136 THR B C 1
ATOM 2673 O O . THR B 1 136 ? -8.75 -1.314 -13.641 1 77.25 136 THR B O 1
ATOM 2676 N N . HIS B 1 137 ? -9.562 -1.79 -11.648 1 72.62 137 HIS B N 1
ATOM 2677 C CA . HIS B 1 137 ? -10.867 -1.239 -12.016 1 72.62 137 HIS B CA 1
ATOM 2678 C C . HIS B 1 137 ? -10.805 0.279 -12.148 1 72.62 137 HIS B C 1
ATOM 2680 O O . HIS B 1 137 ? -11.555 0.871 -12.922 1 72.62 137 HIS B O 1
ATOM 2686 N N . LEU B 1 138 ? -9.914 0.848 -11.406 1 63.16 138 LEU B N 1
ATOM 2687 C CA . LEU B 1 138 ? -9.922 2.307 -11.43 1 63.16 138 LEU B CA 1
ATOM 2688 C C . LEU B 1 138 ? -8.953 2.836 -12.484 1 63.16 138 LEU B C 1
ATOM 2690 O O . LEU B 1 138 ? -9.125 3.949 -12.984 1 63.16 138 LEU B O 1
ATOM 2694 N N . SER B 1 139 ? -7.949 2.084 -12.766 1 66.81 139 SER B N 1
ATOM 2695 C CA . SER B 1 139 ? -7.004 2.506 -13.797 1 66.81 139 SER B CA 1
ATOM 2696 C C . SER B 1 139 ? -6.48 1.313 -14.594 1 66.81 139 SER B C 1
ATOM 2698 O O . SER B 1 139 ? -6.25 0.241 -14.031 1 66.81 139 SER B O 1
ATOM 2700 N N . THR B 1 140 ? -6.453 1.615 -15.875 1 72 140 THR B N 1
ATOM 2701 C CA . THR B 1 140 ? -5.938 0.573 -16.766 1 72 140 THR B CA 1
ATOM 2702 C C . THR B 1 140 ? -4.414 0.5 -16.672 1 72 140 THR B C 1
ATOM 2704 O O . THR B 1 140 ? -3.721 1.455 -17.031 1 72 140 THR B O 1
ATOM 2707 N N . PRO B 1 141 ? -3.967 -0.597 -16.281 1 85.56 141 PRO B N 1
ATOM 2708 C CA . PRO B 1 141 ? -2.51 -0.738 -16.234 1 85.56 141 PRO B CA 1
ATOM 2709 C C . PRO B 1 141 ? -1.856 -0.619 -17.609 1 85.56 141 PRO B C 1
ATOM 2711 O O . PRO B 1 141 ? -2.445 -1.025 -18.609 1 85.56 141 PRO B O 1
ATOM 2714 N N . LYS B 1 142 ? -0.751 -0.004 -17.562 1 87.56 142 LYS B N 1
ATOM 2715 C CA . LYS B 1 142 ? -0.006 0.196 -18.812 1 87.56 142 LYS B CA 1
ATOM 2716 C C . LYS B 1 142 ? 1.159 -0.784 -18.906 1 87.56 142 LYS B C 1
ATOM 2718 O O . LYS B 1 142 ? 1.68 -1.249 -17.891 1 87.56 142 LYS B O 1
ATOM 2723 N N . ASN B 1 143 ? 1.435 -1.21 -20.172 1 93.56 143 ASN B N 1
ATOM 2724 C CA . ASN B 1 143 ? 2.635 -1.968 -20.5 1 93.56 143 ASN B CA 1
ATOM 2725 C C . ASN B 1 143 ? 2.609 -3.361 -19.875 1 93.56 143 ASN B C 1
ATOM 2727 O O . ASN B 1 143 ? 3.66 -3.963 -19.641 1 93.56 143 ASN B O 1
ATOM 2731 N N . VAL B 1 144 ? 1.457 -3.801 -19.469 1 95.75 144 VAL B N 1
ATOM 2732 C CA . VAL B 1 144 ? 1.341 -5.152 -18.922 1 95.75 144 VAL B CA 1
ATOM 2733 C C . VAL B 1 144 ? 0.127 -5.852 -19.531 1 95.75 144 VAL B C 1
ATOM 2735 O O . VAL B 1 144 ? -0.835 -5.195 -19.938 1 95.75 144 VAL B O 1
ATOM 2738 N N . ARG B 1 145 ? 0.177 -7.133 -19.625 1 95.69 145 ARG B N 1
ATOM 2739 C CA . ARG B 1 145 ? -0.959 -7.996 -19.938 1 95.69 145 ARG B CA 1
ATOM 2740 C C . ARG B 1 145 ? -1.495 -8.664 -18.672 1 95.69 145 ARG B C 1
ATOM 2742 O O . ARG B 1 145 ? -0.742 -9.297 -17.938 1 95.69 145 ARG B O 1
ATOM 2749 N N . LEU B 1 146 ? -2.744 -8.484 -18.422 1 94.69 146 LEU B N 1
ATOM 2750 C CA . LEU B 1 146 ? -3.398 -9.109 -17.266 1 94.69 146 LEU B CA 1
ATOM 2751 C C . LEU B 1 146 ? -3.953 -10.477 -17.641 1 94.69 146 LEU B C 1
ATOM 2753 O O . LEU B 1 146 ? -4.715 -10.602 -18.609 1 94.69 146 LEU B O 1
ATOM 2757 N N . VAL B 1 147 ? -3.566 -11.484 -16.875 1 95.12 147 VAL B N 1
ATOM 2758 C CA . VAL B 1 147 ? -3.928 -12.844 -17.266 1 95.12 147 VAL B CA 1
ATOM 2759 C C . VAL B 1 147 ? -4.531 -13.578 -16.062 1 95.12 147 VAL B C 1
ATOM 2761 O O . VAL B 1 147 ? -3.939 -13.617 -14.984 1 95.12 147 VAL B O 1
ATOM 2764 N N . SER B 1 148 ? -5.707 -14.117 -16.297 1 94.69 148 SER B N 1
ATOM 2765 C CA . SER B 1 148 ? -6.273 -15.055 -15.336 1 94.69 148 SER B CA 1
ATOM 2766 C C . SER B 1 148 ? -5.578 -16.406 -15.406 1 94.69 148 SER B C 1
ATOM 2768 O O . SER B 1 148 ? -5.281 -16.906 -16.5 1 94.69 148 SER B O 1
ATOM 2770 N N . LEU B 1 149 ? -5.273 -16.938 -14.266 1 94.12 149 LEU B N 1
ATOM 2771 C CA . LEU B 1 149 ? -4.594 -18.234 -14.242 1 94.12 149 LEU B CA 1
ATOM 2772 C C . LEU B 1 149 ? -5.594 -19.375 -14.141 1 94.12 149 LEU B C 1
ATOM 2774 O O . LEU B 1 149 ? -5.223 -20.547 -14.242 1 94.12 149 LEU B O 1
ATOM 2778 N N . GLY B 1 150 ? -6.828 -19.078 -13.828 1 90.56 150 GLY B N 1
ATOM 2779 C CA . GLY B 1 150 ? -7.906 -20.047 -13.828 1 90.56 150 GLY B CA 1
ATOM 2780 C C . GLY B 1 150 ? -7.801 -21.047 -12.695 1 90.56 150 GLY B C 1
ATOM 2781 O O . GLY B 1 150 ? -8.258 -22.188 -12.82 1 90.56 150 GLY B O 1
ATOM 2782 N N . ILE B 1 151 ? -7.152 -20.734 -11.719 1 93.69 151 ILE B N 1
ATOM 2783 C CA . ILE B 1 151 ? -6.996 -21.578 -10.547 1 93.69 151 ILE B CA 1
ATOM 2784 C C . ILE B 1 151 ? -8.125 -21.312 -9.555 1 93.69 151 ILE B C 1
ATOM 2786 O O . ILE B 1 151 ? -8.297 -20.172 -9.109 1 93.69 151 ILE B O 1
ATOM 2790 N N . PRO B 1 152 ? -8.852 -22.328 -9.211 1 95.06 152 PRO B N 1
ATOM 2791 C CA . PRO B 1 152 ? -9.977 -22.109 -8.289 1 95.06 152 PRO B CA 1
ATOM 2792 C C . PRO B 1 152 ? -9.555 -21.438 -6.984 1 95.06 152 PRO B C 1
ATOM 2794 O O . PRO B 1 152 ? -10.25 -20.547 -6.492 1 95.06 152 PRO B O 1
ATOM 2797 N N . ALA B 1 153 ? -8.414 -21.828 -6.469 1 95.56 153 ALA B N 1
ATOM 2798 C CA . ALA B 1 153 ? -7.938 -21.281 -5.199 1 95.56 153 ALA B CA 1
ATOM 2799 C C . ALA B 1 153 ? -7.633 -19.797 -5.316 1 95.56 153 ALA B C 1
ATOM 2801 O O . ALA B 1 153 ? -7.465 -19.109 -4.305 1 95.56 153 ALA B O 1
ATOM 2802 N N . PHE B 1 154 ? -7.523 -19.25 -6.508 1 96.38 154 PHE B N 1
ATOM 2803 C CA . PHE B 1 154 ? -7.184 -17.859 -6.73 1 96.38 154 PHE B CA 1
ATOM 2804 C C . PHE B 1 154 ? -8.438 -16.984 -6.773 1 96.38 154 PHE B C 1
ATOM 2806 O O . PHE B 1 154 ? -8.352 -15.766 -6.91 1 96.38 154 PHE B O 1
ATOM 2813 N N . PHE B 1 155 ? -9.57 -17.625 -6.656 1 96.12 155 PHE B N 1
ATOM 2814 C CA . PHE B 1 155 ? -10.82 -16.906 -6.453 1 96.12 155 PHE B CA 1
ATOM 2815 C C . PHE B 1 155 ? -11.188 -16.875 -4.977 1 96.12 155 PHE B C 1
ATOM 2817 O O . PHE B 1 155 ? -11.547 -17.891 -4.391 1 96.12 155 PHE B O 1
ATOM 2824 N N . ILE B 1 156 ? -11.109 -15.695 -4.434 1 94.5 156 ILE B N 1
ATOM 2825 C CA . ILE B 1 156 ? -11.188 -15.555 -2.982 1 94.5 156 ILE B CA 1
ATOM 2826 C C . ILE B 1 156 ? -12.438 -14.766 -2.609 1 94.5 156 ILE B C 1
ATOM 2828 O O . ILE B 1 156 ? -12.602 -13.617 -3.023 1 94.5 156 ILE B O 1
ATOM 2832 N N . PRO B 1 157 ? -13.281 -15.336 -1.811 1 94.94 157 PRO B N 1
ATOM 2833 C CA . PRO B 1 157 ? -14.461 -14.578 -1.378 1 94.94 157 PRO B CA 1
ATOM 2834 C C . PRO B 1 157 ? -14.102 -13.391 -0.493 1 94.94 157 PRO B C 1
ATOM 2836 O O . PRO B 1 157 ? -13.258 -13.508 0.399 1 94.94 157 PRO B O 1
ATOM 2839 N N . VAL B 1 158 ? -14.664 -12.305 -0.785 1 95.31 158 VAL B N 1
ATOM 2840 C CA . VAL B 1 158 ? -14.602 -11.109 0.046 1 95.31 158 VAL B CA 1
ATOM 2841 C C . VAL B 1 158 ? -15.875 -11 0.881 1 95.31 158 VAL B C 1
ATOM 2843 O O . VAL B 1 158 ? -16.984 -11.031 0.343 1 95.31 158 VAL B O 1
ATOM 2846 N N . MET B 1 159 ? -15.68 -10.781 2.174 1 95.25 159 MET B N 1
ATOM 2847 C CA . MET B 1 159 ? -16.797 -10.906 3.111 1 95.25 159 MET B CA 1
ATOM 2848 C C . MET B 1 159 ? -17.047 -9.586 3.83 1 95.25 159 MET B C 1
ATOM 2850 O O . MET B 1 159 ? -16.109 -8.875 4.184 1 95.25 159 MET B O 1
ATOM 2854 N N . LEU B 1 160 ? -18.344 -9.289 3.965 1 94.69 160 LEU B N 1
ATOM 2855 C CA . LEU B 1 160 ? -18.781 -8.266 4.91 1 94.69 160 LEU B CA 1
ATOM 2856 C C . LEU B 1 160 ? -18.984 -8.859 6.297 1 94.69 160 LEU B C 1
ATOM 2858 O O . LEU B 1 160 ? -19.766 -9.797 6.469 1 94.69 160 LEU B O 1
ATOM 2862 N N . VAL B 1 161 ? -18.266 -8.32 7.266 1 94.94 161 VAL B N 1
ATOM 2863 C CA . VAL B 1 161 ? -18.266 -8.93 8.594 1 94.94 161 VAL B CA 1
ATOM 2864 C C . VAL B 1 161 ? -18.688 -7.891 9.633 1 94.94 161 VAL B C 1
ATOM 2866 O O . VAL B 1 161 ? -18.281 -6.727 9.555 1 94.94 161 VAL B O 1
ATOM 2869 N N . HIS B 1 162 ? -19.469 -8.273 10.562 1 93.25 162 HIS B N 1
ATOM 2870 C CA . HIS B 1 162 ? -19.859 -7.453 11.695 1 93.25 162 HIS B CA 1
ATOM 2871 C C . HIS B 1 162 ? -20.156 -8.305 12.93 1 93.25 162 HIS B C 1
ATOM 2873 O O . HIS B 1 162 ? -20.344 -9.523 12.812 1 93.25 162 HIS B O 1
ATOM 2879 N N . SER B 1 163 ? -20.094 -7.648 14.086 1 90.06 163 SER B N 1
ATOM 2880 C CA . SER B 1 163 ? -20.406 -8.352 15.32 1 90.06 163 SER B CA 1
ATOM 2881 C C . SER B 1 163 ? -21.891 -8.742 15.367 1 90.06 163 SER B C 1
ATOM 2883 O O . SER B 1 163 ? -22.75 -8 14.883 1 90.06 163 SER B O 1
ATOM 2885 N N . ASN B 1 164 ? -22.156 -9.852 16.031 1 85.62 164 ASN B N 1
ATOM 2886 C CA . ASN B 1 164 ? -23.531 -10.289 16.234 1 85.62 164 ASN B CA 1
ATOM 2887 C C . ASN B 1 164 ? -24.281 -9.344 17.188 1 85.62 164 ASN B C 1
ATOM 2889 O O . ASN B 1 164 ? -25.516 -9.266 17.141 1 85.62 164 ASN B O 1
ATOM 2893 N N . ASP B 1 165 ? -23.5 -8.773 18.047 1 75.75 165 ASP B N 1
ATOM 2894 C CA . ASP B 1 165 ? -24.094 -7.898 19.062 1 75.75 165 ASP B CA 1
ATOM 2895 C C . ASP B 1 165 ? -24.25 -6.477 18.531 1 75.75 165 ASP B C 1
ATOM 2897 O O . ASP B 1 165 ? -24.469 -5.539 19.297 1 75.75 165 ASP B O 1
ATOM 2901 N N . LEU B 1 166 ? -23.938 -6.371 17.359 1 64.19 166 LEU B N 1
ATOM 2902 C CA . LEU B 1 166 ? -23.953 -5.012 16.828 1 64.19 166 LEU B CA 1
ATOM 2903 C C . LEU B 1 166 ? -25.281 -4.328 17.125 1 64.19 166 LEU B C 1
ATOM 2905 O O . LEU B 1 166 ? -26.328 -4.789 16.688 1 64.19 166 LEU B O 1
ATOM 2909 N N . SER B 1 167 ? -25.469 -3.846 18.312 1 62.53 167 SER B N 1
ATOM 2910 C CA . SER B 1 167 ? -26.562 -2.891 18.453 1 62.53 167 SER B CA 1
ATOM 2911 C C . SER B 1 167 ? -26.578 -1.891 17.297 1 62.53 167 SER B C 1
ATOM 2913 O O . SER B 1 167 ? -25.828 -0.914 17.312 1 62.53 167 SER B O 1
ATOM 2915 N N . LEU B 1 168 ? -26.656 -2.379 16.203 1 63.25 168 LEU B N 1
ATOM 2916 C CA . LEU B 1 168 ? -26.5 -1.56 15.016 1 63.25 168 LEU B CA 1
ATOM 2917 C C . LEU B 1 168 ? -27.5 -0.406 15 1 63.25 168 LEU B C 1
ATOM 2919 O O . LEU B 1 168 ? -28.703 -0.627 15.094 1 63.25 168 LEU B O 1
ATOM 2923 N N . ASP B 1 169 ? -26.969 0.538 15.625 1 73.88 169 ASP B N 1
ATOM 2924 C CA . ASP B 1 169 ? -27.797 1.727 15.414 1 73.88 169 ASP B CA 1
ATOM 2925 C C . ASP B 1 169 ? -28.25 1.822 13.961 1 73.88 169 ASP B C 1
ATOM 2927 O O . ASP B 1 169 ? -27.75 1.104 13.094 1 73.88 169 ASP B O 1
ATOM 2931 N N . ASN B 1 170 ? -29.359 2.432 13.781 1 77.38 170 ASN B N 1
ATOM 2932 C CA . ASN B 1 170 ? -30.016 2.562 12.492 1 77.38 170 ASN B CA 1
ATOM 2933 C C . ASN B 1 170 ? -29.016 2.928 11.391 1 77.38 170 ASN B C 1
ATOM 2935 O O . ASN B 1 170 ? -29.125 2.428 10.266 1 77.38 170 ASN B O 1
ATOM 2939 N N . ALA B 1 171 ? -28.078 3.633 11.812 1 78 171 ALA B N 1
ATOM 2940 C CA . ALA B 1 171 ? -27.109 4.09 10.82 1 78 171 ALA B CA 1
ATOM 2941 C C . ALA B 1 171 ? -26.25 2.932 10.328 1 78 171 ALA B C 1
ATOM 2943 O O . ALA B 1 171 ? -26 2.795 9.125 1 78 171 ALA B O 1
ATOM 2944 N N . THR B 1 172 ? -25.859 2.109 11.227 1 82.12 172 THR B N 1
ATOM 2945 C CA . THR B 1 172 ? -25 0.98 10.883 1 82.12 172 THR B CA 1
ATOM 2946 C C . THR B 1 172 ? -25.766 -0.045 10.055 1 82.12 172 THR B C 1
ATOM 2948 O O . THR B 1 172 ? -25.219 -0.593 9.086 1 82.12 172 THR B O 1
ATOM 2951 N N . ILE B 1 173 ? -27 -0.214 10.406 1 81.31 173 ILE B N 1
ATOM 2952 C CA . ILE B 1 173 ? -27.844 -1.138 9.664 1 81.31 173 ILE B CA 1
ATOM 2953 C C . ILE B 1 173 ? -28.031 -0.634 8.234 1 81.31 173 ILE B C 1
ATOM 2955 O O . ILE B 1 173 ? -27.953 -1.411 7.281 1 81.31 173 ILE B O 1
ATOM 2959 N N . CYS B 1 174 ? -28.25 0.579 8.164 1 81.44 174 CYS B N 1
ATOM 2960 C CA . CYS B 1 174 ? -28.422 1.19 6.855 1 81.44 174 CYS B CA 1
ATOM 2961 C C . CYS B 1 174 ? -27.156 1.049 6.016 1 81.44 174 CYS B C 1
ATOM 2963 O O . CYS B 1 174 ? -27.234 0.733 4.824 1 81.44 174 CYS B O 1
ATOM 2965 N N . LEU B 1 175 ? -26.047 1.243 6.645 1 83.88 175 LEU B N 1
ATOM 2966 C CA . LEU B 1 175 ? -24.781 1.122 5.945 1 83.88 175 LEU B CA 1
ATOM 2967 C C . LEU B 1 175 ? -24.562 -0.304 5.449 1 83.88 175 LEU B C 1
ATOM 2969 O O . LEU B 1 175 ? -24.172 -0.515 4.297 1 83.88 175 LEU B O 1
ATOM 2973 N N . LEU B 1 176 ? -24.859 -1.227 6.289 1 86.06 176 LEU B N 1
ATOM 2974 C CA . LEU B 1 176 ? -24.703 -2.635 5.938 1 86.06 176 LEU B CA 1
ATOM 2975 C C . LEU B 1 176 ? -25.562 -2.986 4.727 1 86.06 176 LEU B C 1
ATOM 2977 O O . LEU B 1 176 ? -25.094 -3.643 3.797 1 86.06 176 LEU B O 1
ATOM 2981 N N . LYS B 1 177 ? -26.734 -2.527 4.746 1 84.69 177 LYS B N 1
ATOM 2982 C CA . LYS B 1 177 ? -27.672 -2.795 3.652 1 84.69 177 LYS B CA 1
ATOM 2983 C C . LYS B 1 177 ? -27.188 -2.152 2.355 1 84.69 177 LYS B C 1
ATOM 2985 O O . LYS B 1 177 ? -27.281 -2.758 1.285 1 84.69 177 LYS B O 1
ATOM 2990 N N . GLN B 1 178 ? -26.688 -1.031 2.488 1 83.88 178 GLN B N 1
ATOM 2991 C CA . GLN B 1 178 ? -26.219 -0.315 1.306 1 83.88 178 GLN B CA 1
ATOM 2992 C C . GLN B 1 178 ? -25.016 -1.006 0.685 1 83.88 178 GLN B C 1
ATOM 2994 O O . GLN B 1 178 ? -24.906 -1.094 -0.54 1 83.88 178 GLN B O 1
ATOM 2999 N N . ILE B 1 179 ? -24.109 -1.413 1.528 1 87.5 179 ILE B N 1
ATOM 3000 C CA . ILE B 1 179 ? -22.922 -2.107 1.031 1 87.5 179 ILE B CA 1
ATOM 3001 C C . ILE B 1 179 ? -23.344 -3.391 0.316 1 87.5 179 ILE B C 1
ATOM 3003 O O . ILE B 1 179 ? -22.859 -3.674 -0.787 1 87.5 179 ILE B O 1
ATOM 3007 N N . LYS B 1 180 ? -24.188 -4.098 0.944 1 87 180 LYS B N 1
ATOM 3008 C CA . LYS B 1 180 ? -24.672 -5.352 0.369 1 87 180 LYS B CA 1
ATOM 3009 C C . LYS B 1 180 ? -25.359 -5.113 -0.968 1 87 180 LYS B C 1
ATOM 3011 O O . LYS B 1 180 ? -25.125 -5.844 -1.934 1 87 180 LYS B O 1
ATOM 3016 N N . ASN B 1 181 ? -26.172 -4.09 -1.016 1 83.44 181 ASN B N 1
ATOM 3017 C CA . ASN B 1 181 ? -26.922 -3.762 -2.23 1 83.44 181 ASN B CA 1
ATOM 3018 C C . ASN B 1 181 ? -25.984 -3.357 -3.365 1 83.44 181 ASN B C 1
ATOM 3020 O O . ASN B 1 181 ? -26.25 -3.652 -4.531 1 83.44 181 ASN B O 1
ATOM 3024 N N . PHE B 1 182 ? -25 -2.695 -2.969 1 81.94 182 PHE B N 1
ATOM 3025 C CA . PHE B 1 182 ? -24.047 -2.236 -3.971 1 81.94 182 PHE B CA 1
ATOM 3026 C C . PHE B 1 182 ? -23.375 -3.418 -4.66 1 81.94 182 PHE B C 1
ATOM 3028 O O . PHE B 1 182 ? -23.156 -3.396 -5.875 1 81.94 182 PHE B O 1
ATOM 3035 N N . TYR B 1 183 ? -23.016 -4.438 -3.971 1 82 183 TYR B N 1
ATOM 3036 C CA . TYR B 1 183 ? -22.25 -5.551 -4.523 1 82 183 TYR B CA 1
ATOM 3037 C C . TYR B 1 183 ? -23.172 -6.668 -4.988 1 82 183 TYR B C 1
ATOM 3039 O O . TYR B 1 183 ? -22.781 -7.496 -5.82 1 82 183 TYR B O 1
ATOM 3047 N N . THR B 1 184 ? -24.219 -7 -4.422 1 67.31 184 THR B N 1
ATOM 3048 C CA . THR B 1 184 ? -25.156 -8.031 -4.871 1 67.31 184 THR B CA 1
ATOM 3049 C C . THR B 1 184 ? -25.844 -7.609 -6.16 1 67.31 184 THR B C 1
ATOM 3051 O O . THR B 1 184 ? -26.109 -8.445 -7.031 1 67.31 184 THR B O 1
ATOM 3054 N N . VAL B 1 185 ? -26.328 -6.465 -6.168 1 54.09 185 VAL B N 1
ATOM 3055 C CA . VAL B 1 185 ? -27.016 -6.066 -7.387 1 54.09 185 VAL B CA 1
ATOM 3056 C C . VAL B 1 185 ? -26.078 -6.176 -8.578 1 54.09 185 VAL B C 1
ATOM 3058 O O . VAL B 1 185 ? -26.469 -6.625 -9.656 1 54.09 185 VAL B O 1
ATOM 3061 N N . ASP B 1 186 ? -24.906 -5.688 -8.352 1 50.44 186 ASP B N 1
ATOM 3062 C CA . ASP B 1 186 ? -24.016 -5.734 -9.5 1 50.44 186 ASP B CA 1
ATOM 3063 C C . ASP B 1 186 ? -23.5 -7.152 -9.742 1 50.44 186 ASP B C 1
ATOM 3065 O O . ASP B 1 186 ? -23.125 -7.496 -10.867 1 50.44 186 ASP B O 1
ATOM 3069 N N . ASN B 1 187 ? -23.125 -7.898 -8.648 1 49.59 187 ASN B N 1
ATOM 3070 C CA . ASN B 1 187 ? -22.547 -9.227 -8.82 1 49.59 187 ASN B CA 1
ATOM 3071 C C . ASN B 1 187 ? -23.609 -10.281 -9.086 1 49.59 187 ASN B C 1
ATOM 3073 O O . ASN B 1 187 ? -23.891 -11.117 -8.227 1 49.59 187 ASN B O 1
ATOM 3077 N N . LYS B 1 188 ? -24.766 -10.211 -9.672 1 41.44 188 LYS B N 1
ATOM 3078 C CA . LYS B 1 188 ? -25.562 -11.344 -10.117 1 41.44 188 LYS B CA 1
ATOM 3079 C C . LYS B 1 188 ? -24.688 -12.531 -10.5 1 41.44 188 LYS B C 1
ATOM 3081 O O . LYS B 1 188 ? -25.188 -13.609 -10.828 1 41.44 188 LYS B O 1
ATOM 3086 N N . SER B 1 189 ? -23.438 -12.406 -10.969 1 38.66 189 SER B N 1
ATOM 3087 C CA . SER B 1 189 ? -22.859 -13.562 -11.641 1 38.66 189 SER B CA 1
ATOM 3088 C C . SER B 1 189 ? -22.281 -14.562 -10.641 1 38.66 189 SER B C 1
ATOM 3090 O O . SER B 1 189 ? -22 -15.711 -10.992 1 38.66 189 SER B O 1
ATOM 3092 N N . ALA B 1 190 ? -21.547 -14.188 -9.523 1 39.22 190 ALA B N 1
ATOM 3093 C CA . ALA B 1 190 ? -20.75 -15.336 -9.086 1 39.22 190 ALA B CA 1
ATOM 3094 C C . ALA B 1 190 ? -21.578 -16.266 -8.195 1 39.22 190 ALA B C 1
ATOM 3096 O O . ALA B 1 190 ? -22.172 -15.82 -7.207 1 39.22 190 ALA B O 1
ATOM 3097 N N . PRO B 1 191 ? -22.031 -17.359 -8.57 1 35.31 191 PRO B N 1
ATOM 3098 C CA . PRO B 1 191 ? -22.75 -18.328 -7.75 1 35.31 191 PRO B CA 1
ATOM 3099 C C . PRO B 1 191 ? -22.062 -18.594 -6.41 1 35.31 191 PRO B C 1
ATOM 3101 O O . PRO B 1 191 ? -20.844 -18.422 -6.297 1 35.31 191 PRO B O 1
ATOM 3104 N N . GLU B 1 192 ? -22.641 -18.547 -5.16 1 35.53 192 GLU B N 1
ATOM 3105 C CA . GLU B 1 192 ? -22.219 -19.016 -3.846 1 35.53 192 GLU B CA 1
ATOM 3106 C C . GLU B 1 192 ? -21.438 -20.328 -3.961 1 35.53 192 GLU B C 1
ATOM 3108 O O . GLU B 1 192 ? -22.016 -21.406 -4.078 1 35.53 192 GLU B O 1
ATOM 3113 N N . LYS B 1 193 ? -20.391 -20.391 -4.75 1 34.34 193 LYS B N 1
ATOM 3114 C CA . LYS B 1 193 ? -19.719 -21.688 -4.762 1 34.34 193 LYS B CA 1
ATOM 3115 C C . LYS B 1 193 ? -19.25 -22.078 -3.361 1 34.34 193 LYS B C 1
ATOM 3117 O O . LYS B 1 193 ? -18.828 -21.219 -2.582 1 34.34 193 LYS B O 1
ATOM 3122 N N . SER B 1 194 ? -19.562 -23.188 -2.713 1 32.62 194 SER B N 1
ATOM 3123 C CA . SER B 1 194 ? -19.188 -23.859 -1.471 1 32.62 194 SER B CA 1
ATOM 3124 C C . SER B 1 194 ? -17.672 -23.781 -1.252 1 32.62 194 SER B C 1
ATOM 3126 O O . SER B 1 194 ? -16.906 -24.344 -2.037 1 32.62 194 SER B O 1
ATOM 3128 N N . TRP B 1 195 ? -17.031 -22.734 -0.996 1 32.34 195 TRP B N 1
ATOM 3129 C CA . TRP B 1 195 ? -15.609 -22.688 -0.717 1 32.34 195 TRP B CA 1
ATOM 3130 C C . TRP B 1 195 ? -15.25 -23.594 0.458 1 32.34 195 TRP B C 1
ATOM 3132 O O . TRP B 1 195 ? -15.867 -23.5 1.523 1 32.34 195 TRP B O 1
ATOM 3142 N N . PRO B 1 196 ? -14.555 -24.688 0.289 1 31.56 196 PRO B N 1
ATOM 3143 C CA . PRO B 1 196 ? -14.172 -25.531 1.423 1 31.56 196 PRO B CA 1
ATOM 3144 C C . PRO B 1 196 ? -13.391 -24.766 2.488 1 31.56 196 PRO B C 1
ATOM 3146 O O . PRO B 1 196 ? -12.703 -23.781 2.176 1 31.56 196 PRO B O 1
ATOM 3149 N N . GLU B 1 197 ? -13.789 -24.609 3.693 1 33.25 197 GLU B N 1
ATOM 3150 C CA . GLU B 1 197 ? -13.078 -24.125 4.871 1 33.25 197 GLU B CA 1
ATOM 3151 C C . GLU B 1 197 ? -11.641 -24.625 4.902 1 33.25 197 GLU B C 1
ATOM 3153 O O . GLU B 1 197 ? -11.398 -25.828 4.961 1 33.25 197 GLU B O 1
ATOM 3158 N N . GLN B 1 198 ? -10.742 -24.234 4.129 1 31.39 198 GLN B N 1
ATOM 3159 C CA . GLN B 1 198 ? -9.375 -24.75 4.195 1 31.39 198 GLN B CA 1
ATOM 3160 C C . GLN B 1 198 ? -8.805 -24.609 5.602 1 31.39 198 GLN B C 1
ATOM 3162 O O . GLN B 1 198 ? -8.836 -23.516 6.184 1 31.39 198 GLN B O 1
ATOM 3167 N N . LYS B 1 199 ? -8.672 -25.719 6.336 1 30.78 199 LYS B N 1
ATOM 3168 C CA . LYS B 1 199 ? -7.977 -25.859 7.609 1 30.78 199 LYS B CA 1
ATOM 3169 C C . LYS B 1 199 ? -6.562 -25.297 7.535 1 30.78 199 LYS B C 1
ATOM 3171 O O . LYS B 1 199 ? -5.762 -25.734 6.703 1 30.78 199 LYS B O 1
ATOM 3176 N N . ILE B 1 200 ? -6.336 -24.094 7.723 1 29.11 200 ILE B N 1
ATOM 3177 C CA . ILE B 1 200 ? -4.977 -23.594 7.91 1 29.11 200 ILE B CA 1
ATOM 3178 C C . ILE B 1 200 ? -4.312 -24.344 9.062 1 29.11 200 ILE B C 1
ATOM 3180 O O . ILE B 1 200 ? -4.809 -24.312 10.195 1 29.11 200 ILE B O 1
ATOM 3184 N N . GLY B 1 201 ? -3.746 -25.453 8.797 1 21.8 201 GLY B N 1
ATOM 3185 C CA . GLY B 1 201 ? -2.971 -26.172 9.789 1 21.8 201 GLY B CA 1
ATOM 3186 C C . GLY B 1 201 ? -2.02 -25.281 10.57 1 21.8 201 GLY B C 1
ATOM 3187 O O . GLY B 1 201 ? -1.247 -24.531 9.977 1 21.8 201 GLY B O 1
ATOM 3188 N N . VAL B 1 202 ? -2.291 -25.016 11.898 1 18.61 202 VAL B N 1
ATOM 3189 C CA . VAL B 1 202 ? -1.283 -24.594 12.859 1 18.61 202 VAL B CA 1
ATOM 3190 C C . VAL B 1 202 ? -0.185 -25.656 12.961 1 18.61 202 VAL B C 1
ATOM 3192 O O . VAL B 1 202 ? -0.472 -26.844 13.047 1 18.61 202 VAL B O 1
#

pLDDT: mean 85.0, std 17.69, range [18.61, 97.62]

InterPro domains:
  IPR005119 LysR, substrate-binding [PF03466] (2-180)

Foldseek 3Di:
DCVLCVVPVVDDDDDDDDAQVVQLVCQVVVVDFKDKYWDADHDPQKDKDFQFWKFKWKWAFCPDPCQPPPADALQNQAQFEEAEAAPV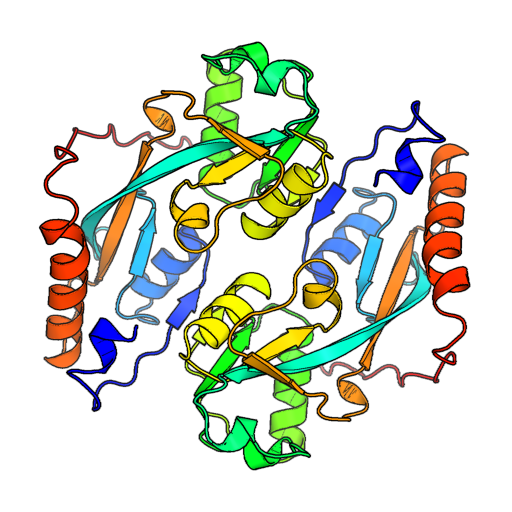HPLRVLNVVVCVVVVGDHDHPYHHHAQVVQLVCNQVVNGMYIHIPVVCVVPHRPRIDIHGNPDPSRTITIMMMGGPPCPPDPSNVSSVVVSNCVRCVVPVPDPPDCDPNPPPDD/DCVLCVVPVVDDDDDDDDAQVVQLVCQVVVVDFKDKYWDADHDPQKDKDFQFKKFKWKWAFCPDPCQPPPADALQNQAQFEEAEAAPVHPLRVLNVVVCVVVVGDHDHPYHHHAQVVQLVCNQVVNGMYIHIPVVCVVPHRPRIDIHGNPDPSRIITIMMMGGPPCPPDPSNVSSVVVSNCVRCVVPVPDPPDCPPNPPPDD

Solvent-accessible surface area (backbone atoms only — not comparable to full-atom values): 23084 Å² total; per-residue (Å²): 104,66,85,61,40,66,85,34,76,84,60,82,70,73,46,72,58,67,54,56,70,54,46,52,52,32,35,73,68,63,73,40,72,70,44,78,32,64,71,67,94,70,62,86,62,47,43,73,44,82,47,51,70,44,38,53,26,38,34,25,15,58,86,41,81,69,44,75,48,89,74,58,54,73,64,76,39,45,68,34,50,27,24,38,49,35,83,87,40,71,67,35,49,52,52,50,50,52,30,56,76,64,72,32,59,57,35,71,32,33,27,28,83,45,55,66,60,28,49,50,40,9,43,69,58,71,27,35,10,52,36,51,56,74,71,45,72,84,46,80,74,57,60,43,40,79,41,73,55,83,48,72,85,38,53,39,46,29,24,42,32,33,46,69,76,55,77,53,48,71,64,52,49,49,48,54,52,49,55,49,49,60,33,44,68,71,48,74,71,74,72,89,68,85,70,77,81,74,78,75,79,128,105,67,83,61,39,66,85,35,74,85,59,83,71,71,46,73,58,68,56,57,69,55,45,52,52,32,37,73,69,63,74,39,72,69,44,78,31,64,71,68,92,70,62,87,61,50,42,72,43,80,45,50,70,43,39,53,26,36,34,26,12,58,88,42,82,69,44,76,48,90,73,58,54,74,65,75,40,44,66,33,50,28,24,38,50,34,83,87,40,71,68,34,50,52,54,51,50,51,30,56,76,64,71,33,58,58,35,71,31,33,27,28,81,46,53,66,59,28,49,51,41,9,42,68,59,71,28,34,11,53,35,51,57,71,73,45,71,84,45,78,75,57,59,43,40,79,40,70,56,85,48,71,85,37,52,39,47,29,24,42,32,33,46,71,76,55,76,52,47,70,66,53,48,51,49,51,50,50,54,48,51,59,32,46,67,71,48,74,70,74,72,89,67,85,70,76,82,74,79,76,79,127

Radius of gyration: 22.55 Å; Cα contacts (8 Å, |Δi|>4): 662; chains: 2; bounding box: 62×57×51 Å

Nearest PDB structures (foldseek):
  5y2w-assembly1_A-2  TM=8.807E-01  e=3.296E-13  Synechocystis sp. PCC 6803 substr. Kazusa
  5ted-assembly1_A  TM=8.408E-01  e=4.545E-13  Listeria monocytogenes EGD-e
  5z49-assembly1_A  TM=8.564E-01  e=9.219E-13  Synechococcus elongatus PCC 7942 = FACHB-805
  5y2v-assembly1_C  TM=8.682E-01  e=5.229E-12  Synechocystis sp. PCC 6803 substr. Kazusa
  1al3-assembly1_A  TM=8.581E-01  e=7.691E-12  Klebsiella aerogenes

Organism: NCBI:txid436295

Secondary structure (DSSP, 8-state):
-HHHHTT-TT----EE---HHHHHHHHHTTS-SEEEEE-----TTEEEEEEEEEEEEEEEETTSGGGG-S---GGGGTT-EEEEE-TTSHHHHHHHHHHHHTT---EEEEEESSHHHHHHHHHTTS-EEEEEGGGGGSSPPSSEEEEE---GGGEEEEEEEEETT----HHHHHHHHHHHHHHHHH--SS------------/-HHHHTT-TT----EE---HHHHHHHHHTTS-SEEEEE-----TTEEEEEEEEEEEEEEEETTSGGGG-S---GGGGTT-EEEEE-TTSHHHHHHHHHHHHTT---EEEEEESSHHHHHHHHHTTS-EEEEEGGGGGSSPPSSEEEEE---GGGEEEEEEEEETT----HHHHHHHHHHHHHHHHH--SS------------